Protein AF-0000000081039701 (afdb_homodimer)

Structure (mmCIF, N/CA/C/O backbone):
data_AF-0000000081039701-model_v1
#
loop_
_entity.id
_entity.type
_entity.pdbx_description
1 polymer "Pyridoxamine 5'-phosphate oxidase Alr4036 family FMN-binding domain-containing protein"
#
loop_
_atom_site.group_PDB
_atom_site.id
_atom_site.type_symbol
_atom_site.label_atom_id
_atom_site.label_alt_id
_atom_site.label_comp_id
_atom_site.label_asym_id
_atom_site.label_entity_id
_atom_site.label_seq_id
_atom_site.pdbx_PDB_ins_code
_atom_site.Cartn_x
_atom_site.Cartn_y
_atom_site.Cartn_z
_atom_site.occupancy
_atom_site.B_iso_or_equiv
_atom_site.auth_seq_id
_atom_site.auth_comp_id
_atom_site.auth_asym_id
_atom_site.auth_atom_id
_atom_site.pdbx_PDB_model_num
ATOM 1 N N . MET A 1 1 ? -34.812 6.109 -3.35 1 46.88 1 MET A N 1
ATOM 2 C CA . MET A 1 1 ? -33.625 5.473 -2.812 1 46.88 1 MET A CA 1
ATOM 3 C C . MET A 1 1 ? -32.594 5.219 -3.914 1 46.88 1 MET A C 1
ATOM 5 O O . MET A 1 1 ? -32.938 4.672 -4.965 1 46.88 1 MET A O 1
ATOM 9 N N . SER A 1 2 ? -31.547 5.895 -3.938 1 56.5 2 SER A N 1
ATOM 10 C CA . SER A 1 2 ? -30.625 5.844 -5.062 1 56.5 2 SER A CA 1
ATOM 11 C C . SER A 1 2 ? -30.234 4.406 -5.395 1 56.5 2 SER A C 1
ATOM 13 O O . SER A 1 2 ? -30.328 3.521 -4.539 1 56.5 2 SER A O 1
ATOM 15 N N . SER A 1 3 ? -30.234 4.117 -6.676 1 69.56 3 SER A N 1
ATOM 16 C CA . SER A 1 3 ? -29.859 2.848 -7.285 1 69.56 3 SER A CA 1
ATOM 17 C C . SER A 1 3 ? -28.688 2.211 -6.543 1 69.56 3 SER A C 1
ATOM 19 O O . SER A 1 3 ? -28.609 0.987 -6.418 1 69.56 3 SER A O 1
ATOM 21 N N . ASP A 1 4 ? -28.047 2.953 -5.891 1 69.44 4 ASP A N 1
ATOM 22 C CA . ASP A 1 4 ? -26.922 2.402 -5.16 1 69.44 4 ASP A CA 1
ATOM 23 C C . ASP A 1 4 ? -27.375 1.705 -3.881 1 69.44 4 ASP A C 1
ATOM 25 O O . ASP A 1 4 ? -26.859 0.635 -3.537 1 69.44 4 ASP A O 1
ATOM 29 N N . GLU A 1 5 ? -28.391 2.262 -3.148 1 72.12 5 GLU A N 1
ATOM 30 C CA . GLU A 1 5 ? -28.812 1.77 -1.845 1 72.12 5 GLU A CA 1
ATOM 31 C C . GLU A 1 5 ? -29.391 0.36 -1.949 1 72.12 5 GLU A C 1
ATOM 33 O O . GLU A 1 5 ? -29.453 -0.367 -0.955 1 72.12 5 GLU A O 1
ATOM 38 N N . GLU A 1 6 ? -29.578 0 -3.146 1 78.69 6 GLU A N 1
ATOM 39 C CA . GLU A 1 6 ? -30.172 -1.321 -3.322 1 78.69 6 GLU A CA 1
ATOM 40 C C . GLU A 1 6 ? -29.109 -2.363 -3.664 1 78.69 6 GLU A C 1
ATOM 42 O O . GLU A 1 6 ? -29.344 -3.564 -3.529 1 78.69 6 GLU A O 1
ATOM 47 N N . GLN A 1 7 ? -28.047 -1.843 -3.879 1 93.25 7 GLN A N 1
ATOM 48 C CA . GLN A 1 7 ? -27.062 -2.793 -4.391 1 93.25 7 GLN A CA 1
ATOM 49 C C . GLN A 1 7 ? -26.109 -3.23 -3.289 1 93.25 7 GLN A C 1
ATOM 51 O O . GLN A 1 7 ? -25.734 -2.432 -2.426 1 93.25 7 GLN A O 1
ATOM 56 N N . SER A 1 8 ? -25.75 -4.605 -3.391 1 96.19 8 SER A N 1
ATOM 57 C CA . SER A 1 8 ? -24.734 -5.133 -2.482 1 96.19 8 SER A CA 1
ATOM 58 C C . SER A 1 8 ? -23.344 -4.664 -2.877 1 96.19 8 SER A C 1
ATOM 60 O O . SER A 1 8 ? -23.125 -4.211 -4.004 1 96.19 8 SER A O 1
ATOM 62 N N . TRP A 1 9 ? -22.469 -4.793 -1.932 1 98.12 9 TRP A N 1
ATOM 63 C CA . TRP A 1 9 ? -21.078 -4.438 -2.223 1 98.12 9 TRP A CA 1
ATOM 64 C C . TRP A 1 9 ? -20.547 -5.254 -3.398 1 98.12 9 TRP A C 1
ATOM 66 O O . TRP A 1 9 ? -19.75 -4.754 -4.195 1 98.12 9 TRP A O 1
ATOM 76 N N . ARG A 1 10 ? -20.891 -6.492 -3.516 1 97.88 10 ARG A N 1
ATOM 77 C CA . ARG A 1 10 ? -20.375 -7.387 -4.547 1 97.88 10 ARG A CA 1
ATOM 78 C C . ARG A 1 10 ? -20.844 -6.961 -5.93 1 97.88 10 ARG A C 1
ATOM 80 O O . ARG A 1 10 ? -20.078 -7.004 -6.895 1 97.88 10 ARG A O 1
ATOM 87 N N . SER A 1 11 ? -22.109 -6.59 -6.035 1 97.25 11 SER A N 1
ATOM 88 C CA . SER A 1 11 ? -22.641 -6.094 -7.297 1 97.25 11 SER A CA 1
ATOM 89 C C . SER A 1 11 ? -22.016 -4.762 -7.684 1 97.25 11 SER A C 1
ATOM 91 O O . SER A 1 11 ? -21.688 -4.535 -8.852 1 97.25 11 SER A O 1
ATOM 93 N N . LEU A 1 12 ? -21.875 -3.926 -6.711 1 97.44 12 LEU A N 1
ATOM 94 C CA . LEU A 1 12 ? -21.234 -2.639 -6.957 1 97.44 12 LEU A CA 1
ATOM 95 C C . LEU A 1 12 ? -19.797 -2.83 -7.43 1 97.44 12 LEU A C 1
ATOM 97 O O . LEU A 1 12 ? -19.359 -2.182 -8.383 1 97.44 12 LEU A O 1
ATOM 101 N N . LEU A 1 13 ? -19.078 -3.691 -6.828 1 97.94 13 LEU A N 1
ATOM 102 C CA . LEU A 1 13 ? -17.688 -3.936 -7.16 1 97.94 13 LEU A CA 1
ATOM 103 C C . LEU A 1 13 ? -17.562 -4.488 -8.578 1 97.94 13 LEU A C 1
ATOM 105 O O . LEU A 1 13 ? -16.625 -4.137 -9.305 1 97.94 13 LEU A O 1
ATOM 109 N N . GLU A 1 14 ? -18.5 -5.398 -8.922 1 96.62 14 GLU A N 1
ATOM 110 C CA . GLU A 1 14 ? -18.5 -5.926 -10.289 1 96.62 14 GLU A CA 1
ATOM 111 C C . GLU A 1 14 ? -18.578 -4.801 -11.312 1 96.62 14 GLU A C 1
ATOM 113 O O . GLU A 1 14 ? -17.859 -4.816 -12.32 1 96.62 14 GLU A O 1
ATOM 118 N N . VAL A 1 15 ? -19.391 -3.828 -11.086 1 96 15 VAL A N 1
ATOM 119 C CA . VAL A 1 15 ? -19.578 -2.701 -11.992 1 96 15 VAL A CA 1
ATOM 120 C C . VAL A 1 15 ? -18.312 -1.851 -12.016 1 96 15 VAL A C 1
ATOM 122 O O . VAL A 1 15 ? -17.844 -1.446 -13.086 1 96 15 VAL A O 1
ATOM 125 N N . SER A 1 16 ? -17.734 -1.614 -10.891 1 96.88 16 SER A N 1
ATOM 126 C CA . SER A 1 16 ? -16.516 -0.817 -10.797 1 96.88 16 SER A CA 1
ATOM 127 C C . SER A 1 16 ? -15.367 -1.483 -11.547 1 96.88 16 SER A C 1
ATOM 129 O O . SER A 1 16 ? -14.586 -0.811 -12.219 1 96.88 16 SER A O 1
ATOM 131 N N . ILE A 1 17 ? -15.234 -2.779 -11.383 1 97.12 17 ILE A N 1
ATOM 132 C CA . ILE A 1 17 ? -14.195 -3.531 -12.078 1 97.12 17 ILE A CA 1
ATOM 133 C C . ILE A 1 17 ? -14.383 -3.412 -13.586 1 97.12 17 ILE A C 1
ATOM 135 O O . ILE A 1 17 ? -13.43 -3.168 -14.32 1 97.12 17 ILE A O 1
ATOM 139 N N . ALA A 1 18 ? -15.625 -3.559 -14.031 1 95.38 18 ALA A N 1
ATOM 140 C CA . ALA A 1 18 ? -15.93 -3.48 -15.461 1 95.38 18 ALA A CA 1
ATOM 141 C C . ALA A 1 18 ? -15.57 -2.111 -16.031 1 95.38 18 ALA A C 1
ATOM 143 O O . ALA A 1 18 ? -15.016 -2.012 -17.125 1 95.38 18 ALA A O 1
ATOM 144 N N . LYS A 1 19 ? -15.836 -1.089 -15.273 1 94.62 19 LYS A N 1
ATOM 145 C CA . LYS A 1 19 ? -15.555 0.274 -15.719 1 94.62 19 LYS A CA 1
ATOM 146 C C . LYS A 1 19 ? -14.055 0.523 -15.812 1 94.62 19 LYS A C 1
ATOM 148 O O . LYS A 1 19 ? -13.617 1.43 -16.531 1 94.62 19 LYS A O 1
ATOM 153 N N . SER A 1 20 ? -13.305 -0.334 -15.117 1 92.12 20 SER A N 1
ATOM 154 C CA . SER A 1 20 ? -11.875 -0.062 -15.031 1 92.12 20 SER A CA 1
ATOM 155 C C . SER A 1 20 ? -11.07 -1.071 -15.844 1 92.12 20 SER A C 1
ATOM 157 O O . SER A 1 20 ? -9.836 -1.068 -15.797 1 92.12 20 SER A O 1
ATOM 159 N N . ARG A 1 21 ? -11.742 -1.853 -16.594 1 87.69 21 ARG A N 1
ATOM 160 C CA . ARG A 1 21 ? -11.117 -2.984 -17.266 1 87.69 21 ARG A CA 1
ATOM 161 C C . ARG A 1 21 ? -10.023 -2.516 -18.219 1 87.69 21 ARG A C 1
ATOM 163 O O . ARG A 1 21 ? -9.047 -3.234 -18.453 1 87.69 21 ARG A O 1
ATOM 170 N N . LYS A 1 22 ? -10.094 -1.282 -18.719 1 85.81 22 LYS A N 1
ATOM 171 C CA . LYS A 1 22 ? -9.133 -0.791 -19.703 1 85.81 22 LYS A CA 1
ATOM 172 C C . LYS A 1 22 ? -8.008 -0.006 -19.031 1 85.81 22 LYS A C 1
ATOM 174 O O . LYS A 1 22 ? -7.062 0.422 -19.703 1 85.81 22 LYS A O 1
ATOM 179 N N . THR A 1 23 ? -8.195 0.196 -17.797 1 81.19 23 THR A N 1
ATOM 180 C CA . THR A 1 23 ? -7.156 0.892 -17.031 1 81.19 23 THR A CA 1
ATOM 181 C C . THR A 1 23 ? 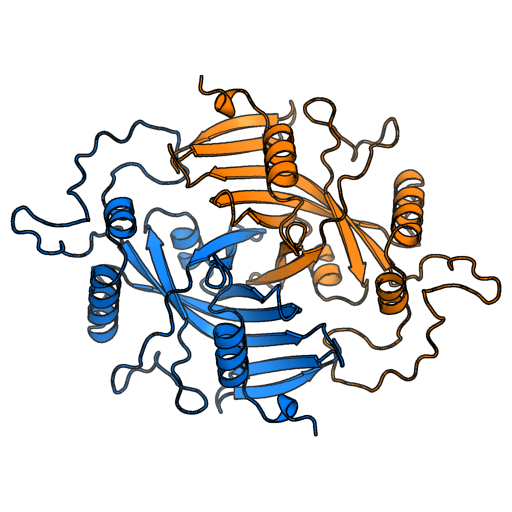-6.047 -0.072 -16.625 1 81.19 23 THR A C 1
ATOM 183 O O . THR A 1 23 ? -6.305 -1.07 -15.945 1 81.19 23 THR A O 1
ATOM 186 N N . ARG A 1 24 ? -4.859 0.276 -17.109 1 79.44 24 ARG A N 1
ATOM 187 C CA . ARG A 1 24 ? -3.721 -0.572 -16.766 1 79.44 24 ARG A CA 1
ATOM 188 C C . ARG A 1 24 ? -3.529 -0.649 -15.25 1 79.44 24 ARG A C 1
ATOM 190 O O . ARG A 1 24 ? -3.523 0.377 -14.57 1 79.44 24 ARG A O 1
ATOM 197 N N . GLY A 1 25 ? -3.5 -1.796 -14.734 1 83.38 25 GLY A N 1
ATOM 198 C CA . GLY A 1 25 ? -3.209 -2.016 -13.328 1 83.38 25 GLY A CA 1
ATOM 199 C C . GLY A 1 25 ? -4.414 -1.82 -12.43 1 83.38 25 GLY A C 1
ATOM 200 O O . GLY A 1 25 ? -4.27 -1.544 -11.234 1 83.38 25 GLY A O 1
ATOM 201 N N . SER A 1 26 ? -5.598 -1.969 -13.047 1 90.06 26 SER A N 1
ATOM 202 C CA . SER A 1 26 ? -6.816 -1.746 -12.273 1 90.06 26 SER A CA 1
ATOM 203 C C . SER A 1 26 ? -7.074 -2.898 -11.305 1 90.06 26 SER A C 1
ATOM 205 O O . SER A 1 26 ? -7.902 -2.781 -10.398 1 90.06 26 SER A O 1
ATOM 207 N N . ASN A 1 27 ? -6.328 -4.023 -11.453 1 95.38 27 ASN A N 1
ATOM 208 C CA . ASN A 1 27 ? -6.543 -5.156 -10.555 1 95.38 27 ASN A CA 1
ATOM 209 C C . ASN A 1 27 ? -5.473 -5.223 -9.469 1 95.38 27 ASN A C 1
ATOM 211 O O . ASN A 1 27 ? -5.391 -6.211 -8.734 1 95.38 27 ASN A O 1
ATOM 215 N N . TYR A 1 28 ? -4.645 -4.145 -9.406 1 96.69 28 TYR A N 1
ATOM 216 C CA . TYR A 1 28 ? -3.74 -4.023 -8.273 1 96.69 28 TYR A CA 1
ATOM 217 C C . TYR A 1 28 ? -4.453 -3.414 -7.07 1 96.69 28 TYR A C 1
ATOM 219 O O . TYR A 1 28 ? -5.059 -2.346 -7.176 1 96.69 28 TYR A O 1
ATOM 227 N N . VAL A 1 29 ? -4.398 -4.164 -5.922 1 98.31 29 VAL A N 1
ATOM 228 C CA . VAL A 1 29 ? -5.027 -3.727 -4.68 1 98.31 29 VAL A CA 1
ATOM 229 C C . VAL A 1 29 ? -3.986 -3.691 -3.561 1 98.31 29 VAL A C 1
ATOM 231 O O . VAL A 1 29 ? -2.912 -4.285 -3.686 1 98.31 29 VAL A O 1
ATOM 234 N N . GLN A 1 30 ? -4.301 -2.924 -2.576 1 98.69 30 GLN A N 1
ATOM 235 C CA . GLN A 1 30 ? -3.412 -2.867 -1.42 1 98.69 30 GLN A CA 1
ATOM 236 C C . GLN A 1 30 ? -3.992 -3.645 -0.242 1 98.69 30 GLN A C 1
ATOM 238 O O . GLN A 1 30 ? -5.156 -3.453 0.123 1 98.69 30 GLN A O 1
ATOM 243 N N . ILE A 1 31 ? -3.184 -4.566 0.327 1 98.88 31 ILE A N 1
ATOM 244 C CA . ILE A 1 31 ? -3.629 -5.375 1.457 1 98.88 31 ILE A CA 1
ATOM 245 C C . ILE A 1 31 ? -2.795 -5.043 2.691 1 98.88 31 ILE A C 1
ATOM 247 O O . ILE A 1 31 ? -1.569 -4.926 2.605 1 98.88 31 ILE A O 1
ATOM 251 N N . SER A 1 32 ? -3.529 -4.84 3.799 1 98.88 32 SER A N 1
ATOM 252 C CA . SER A 1 32 ? -2.896 -4.469 5.059 1 98.88 32 SER A CA 1
ATOM 253 C C . SER A 1 32 ? -3.021 -5.586 6.09 1 98.88 32 SER A C 1
ATOM 255 O O . SER A 1 32 ? -4.066 -6.23 6.191 1 98.88 32 SER A O 1
ATOM 257 N N . THR A 1 33 ? -1.969 -5.902 6.734 1 98.81 33 THR A N 1
ATOM 258 C CA . THR A 1 33 ? -1.86 -6.797 7.879 1 98.81 33 THR A CA 1
ATOM 259 C C . THR A 1 33 ? -1.235 -6.082 9.07 1 98.81 33 THR A C 1
ATOM 261 O O . THR A 1 33 ? -1.037 -4.863 9.039 1 98.81 33 THR A O 1
ATOM 264 N N . VAL A 1 34 ? -1.085 -6.773 10.172 1 98.62 34 VAL A N 1
ATOM 265 C CA . VAL A 1 34 ? -0.509 -6.18 11.375 1 98.62 34 VAL A CA 1
ATOM 266 C C . VAL A 1 34 ? 0.717 -6.98 11.805 1 98.62 34 VAL A C 1
ATOM 268 O O . VAL A 1 34 ? 0.698 -8.211 11.797 1 98.62 34 VAL A O 1
ATOM 271 N N . GLU A 1 35 ? 1.729 -6.348 12.008 1 97.94 35 GLU A N 1
ATOM 272 C CA . GLU A 1 35 ? 2.93 -6.906 12.617 1 97.94 35 GLU A CA 1
ATOM 273 C C . GLU A 1 35 ? 3.293 -6.164 13.898 1 97.94 35 GLU A C 1
ATOM 275 O O . GLU A 1 35 ? 3.582 -4.965 13.867 1 97.94 35 GLU A O 1
ATOM 280 N N . GLU A 1 36 ? 3.229 -6.859 15.039 1 96.12 36 GLU A N 1
ATOM 281 C CA . GLU A 1 36 ? 3.574 -6.297 16.344 1 96.12 36 GLU A CA 1
ATOM 282 C C . GLU A 1 36 ? 2.777 -5.023 16.625 1 96.12 36 GLU A C 1
ATOM 284 O O . GLU A 1 36 ? 3.342 -4.012 17.047 1 96.12 36 GLU A O 1
ATOM 289 N N . GLY A 1 37 ? 1.539 -5.086 16.25 1 97 37 GLY A N 1
ATOM 290 C CA . GLY A 1 37 ? 0.606 -4.027 16.594 1 97 37 GLY A CA 1
ATOM 291 C C . GLY A 1 37 ? 0.637 -2.865 15.617 1 97 37 GLY A C 1
ATOM 292 O O . GLY A 1 37 ? -0.132 -1.912 15.75 1 97 37 GLY A O 1
ATOM 293 N N . GLU A 1 38 ? 1.564 -2.879 14.609 1 98.31 38 GLU A N 1
ATOM 294 C CA . GLU A 1 38 ? 1.653 -1.821 13.602 1 98.31 38 GLU A CA 1
ATOM 295 C C . GLU A 1 38 ? 1.157 -2.307 12.242 1 98.31 38 GLU A C 1
ATOM 297 O O . GLU A 1 38 ? 1.337 -3.475 11.891 1 98.31 38 GLU A O 1
ATOM 302 N N . PRO A 1 39 ? 0.604 -1.466 11.445 1 98.69 39 PRO A N 1
ATOM 303 C CA . PRO A 1 39 ? 0.092 -1.89 10.141 1 98.69 39 PRO A CA 1
ATOM 304 C C . PRO A 1 39 ? 1.201 -2.1 9.109 1 98.69 39 PRO A C 1
ATOM 306 O O . PRO A 1 39 ? 2.229 -1.416 9.156 1 98.69 39 PRO A O 1
ATOM 309 N N . ARG A 1 40 ? 1.079 -3.041 8.383 1 98.75 40 ARG A N 1
ATOM 310 C CA . ARG A 1 40 ? 1.864 -3.291 7.176 1 98.75 40 ARG A CA 1
ATOM 311 C C . ARG A 1 40 ? 0.971 -3.352 5.941 1 98.75 40 ARG A C 1
ATOM 313 O O . ARG A 1 40 ? -0.109 -3.945 5.98 1 98.75 40 ARG A O 1
ATOM 320 N N . CYS A 1 41 ? 1.386 -2.744 4.867 1 98.69 41 CYS A N 1
ATOM 321 C CA . CYS A 1 41 ? 0.542 -2.662 3.68 1 98.69 41 CYS A CA 1
ATOM 322 C C . CYS A 1 41 ? 1.372 -2.814 2.41 1 98.69 41 CYS A C 1
ATOM 324 O O . CYS A 1 41 ? 2.492 -2.307 2.33 1 98.69 41 CYS A O 1
ATOM 326 N N . ARG A 1 42 ? 0.889 -3.498 1.453 1 98.69 42 ARG A N 1
ATOM 327 C CA . ARG A 1 42 ? 1.562 -3.67 0.169 1 98.69 42 ARG A CA 1
ATOM 328 C C . ARG A 1 42 ? 0.557 -3.947 -0.944 1 98.69 42 ARG A C 1
ATOM 330 O O . ARG A 1 42 ? -0.605 -4.254 -0.675 1 98.69 42 ARG A O 1
ATOM 337 N N . THR A 1 43 ? 1.059 -3.797 -2.154 1 98.44 43 THR A N 1
ATOM 338 C CA . THR A 1 43 ? 0.232 -4.043 -3.33 1 98.44 43 THR A CA 1
ATOM 339 C C . THR A 1 43 ? 0.251 -5.52 -3.707 1 98.44 43 THR A C 1
ATOM 341 O O . THR A 1 43 ? 1.303 -6.16 -3.668 1 98.44 43 THR A O 1
ATOM 344 N N . VAL A 1 44 ? -0.887 -6.062 -3.988 1 98.31 44 VAL A N 1
ATOM 345 C CA . VAL A 1 44 ? -1.023 -7.406 -4.539 1 98.31 44 VAL A CA 1
ATOM 346 C C . VAL A 1 44 ? -1.972 -7.383 -5.734 1 98.31 44 VAL A C 1
ATOM 348 O O . VAL A 1 44 ? -2.658 -6.383 -5.969 1 98.31 44 VAL A O 1
ATOM 351 N N . VAL A 1 45 ? -1.948 -8.422 -6.547 1 97.56 45 VAL A N 1
ATOM 352 C CA . VAL A 1 45 ? -2.783 -8.523 -7.738 1 97.56 45 VAL A CA 1
ATOM 353 C C . VAL A 1 45 ? -4.066 -9.281 -7.406 1 97.56 45 VAL A C 1
ATOM 355 O O . VAL A 1 45 ? -4.016 -10.414 -6.926 1 97.56 45 VAL A O 1
ATOM 358 N N . PHE A 1 46 ? -5.129 -8.602 -7.551 1 98.44 46 PHE A N 1
ATOM 359 C CA . PHE A 1 46 ? -6.422 -9.281 -7.527 1 98.44 46 PHE A CA 1
ATOM 360 C C . PHE A 1 46 ? -6.574 -10.195 -8.734 1 98.44 46 PHE A C 1
ATOM 362 O O . PHE A 1 46 ? -6.469 -9.742 -9.875 1 98.44 46 PHE A O 1
ATOM 369 N N . ARG A 1 47 ? -6.848 -11.383 -8.469 1 97.81 47 ARG A N 1
ATOM 370 C CA . ARG A 1 47 ? -6.855 -12.367 -9.547 1 97.81 47 ARG A CA 1
ATOM 371 C C . ARG A 1 47 ? -8.242 -12.992 -9.703 1 97.81 47 ARG A C 1
ATOM 373 O O . ARG A 1 47 ? -8.359 -14.156 -10.07 1 97.81 47 ARG A O 1
ATOM 380 N N . GLY A 1 48 ? -9.219 -12.227 -9.273 1 97 48 GLY A N 1
ATOM 381 C CA . GLY A 1 48 ? -10.602 -12.648 -9.398 1 97 48 GLY A CA 1
ATOM 382 C C . GLY A 1 48 ? -11.188 -13.164 -8.102 1 97 48 GLY A C 1
ATOM 383 O O . GLY A 1 48 ? -10.555 -13.07 -7.047 1 97 4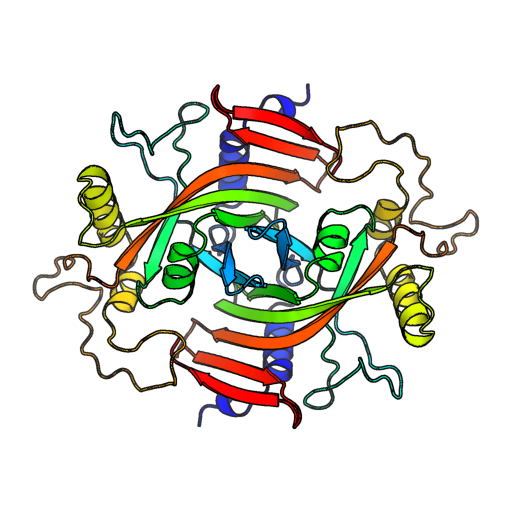8 GLY A O 1
ATOM 384 N N . PHE A 1 49 ? -12.414 -13.664 -8.156 1 96.94 49 PHE A N 1
ATOM 385 C CA . PHE A 1 49 ? -13.102 -14.273 -7.023 1 96.94 49 PHE A CA 1
ATOM 386 C C . PHE A 1 49 ? -13.078 -15.797 -7.133 1 96.94 49 PHE A C 1
ATOM 388 O O . PHE A 1 49 ? -13.234 -16.344 -8.227 1 96.94 49 PHE A O 1
ATOM 395 N N . GLN A 1 50 ? -12.789 -16.312 -6.023 1 95.12 50 GLN A N 1
ATOM 396 C CA . GLN A 1 50 ? -12.75 -17.781 -6.027 1 95.12 50 GLN A CA 1
ATOM 397 C C . GLN A 1 50 ? -14.141 -18.375 -6.195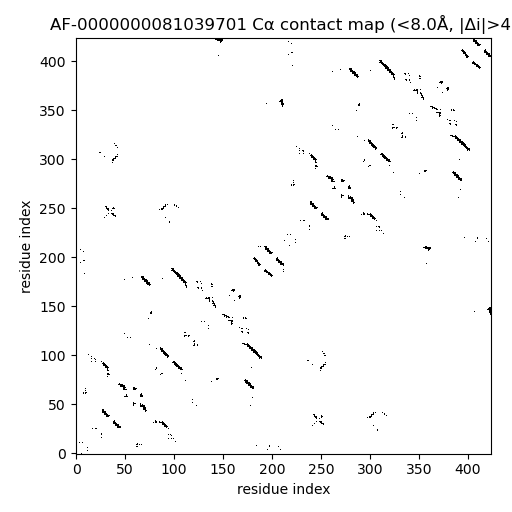 1 95.12 50 GLN A C 1
ATOM 399 O O . GLN A 1 50 ? -15.055 -18.047 -5.426 1 95.12 50 GLN A O 1
ATOM 404 N N . LYS A 1 51 ? -14.203 -19.094 -7.191 1 88.12 51 LYS A N 1
ATOM 405 C CA . LYS A 1 51 ? -15.492 -19.703 -7.484 1 88.12 51 LYS A CA 1
ATOM 406 C C . LYS A 1 51 ? -15.781 -20.859 -6.527 1 88.12 51 LYS A C 1
ATOM 408 O O . LYS A 1 51 ? -14.867 -21.531 -6.062 1 88.12 51 LYS A O 1
ATOM 413 N N . THR A 1 52 ? -16.875 -20.703 -5.969 1 67.88 52 THR A N 1
ATOM 414 C CA . THR A 1 52 ? -17.422 -21.594 -4.949 1 67.88 52 THR A CA 1
ATOM 415 C C . THR A 1 52 ? -17.484 -23.031 -5.461 1 67.88 52 THR A C 1
ATOM 417 O O . THR A 1 52 ? -18.094 -23.297 -6.504 1 67.88 52 THR A O 1
ATOM 420 N N . PRO A 1 53 ? -16.422 -23.812 -5.035 1 64.5 53 PRO A N 1
ATOM 421 C CA . PRO A 1 53 ? -16.859 -25.188 -5.242 1 64.5 53 PRO A CA 1
ATOM 422 C C . PRO A 1 53 ? -18.219 -25.469 -4.582 1 64.5 53 PRO A C 1
ATOM 424 O O . PRO A 1 53 ? -18.641 -24.734 -3.691 1 64.5 53 PRO A O 1
ATOM 427 N N . VAL A 1 54 ? -18.891 -26.375 -5.07 1 59.88 54 VAL A N 1
ATOM 428 C CA . VAL A 1 54 ? -20.141 -26.828 -4.461 1 59.88 54 VAL A CA 1
ATOM 429 C C . VAL A 1 54 ? -19.891 -27.234 -3.012 1 59.88 54 VAL A C 1
ATOM 431 O O . VAL A 1 54 ? -19.016 -28.062 -2.736 1 59.88 54 VAL A O 1
ATOM 434 N N . HIS A 1 55 ? -20.391 -26.484 -2.023 1 66.75 55 HIS A N 1
ATOM 435 C CA . HIS A 1 55 ? -20.578 -26.719 -0.597 1 66.75 55 HIS A CA 1
ATOM 436 C C . HIS A 1 55 ? -19.297 -26.5 0.177 1 66.75 55 HIS A C 1
ATOM 438 O O . HIS A 1 55 ? -18.531 -27.438 0.399 1 66.75 55 HIS A O 1
ATOM 444 N N . HIS A 1 56 ? -18.891 -25.484 0.357 1 77.5 56 HIS A N 1
ATOM 445 C CA . HIS A 1 56 ? -17.781 -25.172 1.257 1 77.5 56 HIS A CA 1
ATOM 446 C C . HIS A 1 56 ? -18.094 -23.938 2.104 1 77.5 56 HIS A C 1
ATOM 448 O O . HIS A 1 56 ? -18.5 -22.906 1.572 1 77.5 56 HIS A O 1
ATOM 454 N N . ASP A 1 57 ? -17.922 -24.156 3.383 1 77.12 57 ASP A N 1
ATOM 455 C CA . ASP A 1 57 ? -18.344 -23.141 4.344 1 77.12 57 ASP A CA 1
ATOM 456 C C . ASP A 1 57 ? -17.641 -21.812 4.102 1 77.12 57 ASP A C 1
ATOM 458 O O . ASP A 1 57 ? -18.188 -20.75 4.375 1 77.12 57 ASP A O 1
ATOM 462 N N . LEU A 1 58 ? -16.516 -21.938 3.494 1 82.38 58 LEU A N 1
ATOM 463 C CA . LEU A 1 58 ? -15.742 -20.734 3.25 1 82.38 58 LEU A CA 1
ATOM 464 C C . LEU A 1 58 ? -16.25 -20 2.008 1 82.38 58 LEU A C 1
ATOM 466 O O . LEU A 1 58 ? -16.172 -18.781 1.924 1 82.38 58 LEU A O 1
ATOM 470 N N . PHE A 1 59 ? -16.859 -20.781 1.197 1 81.56 59 PHE A N 1
ATOM 471 C CA . PHE A 1 59 ? -17.266 -20.234 -0.093 1 81.56 59 PHE A CA 1
ATOM 472 C C . PHE A 1 59 ? -18.719 -19.75 -0.05 1 81.56 59 PHE A C 1
ATOM 474 O O . PHE A 1 59 ? -19.641 -20.562 0.105 1 81.56 59 PHE A O 1
ATOM 481 N N . HIS A 1 60 ? -18.812 -18.547 0.075 1 86.44 60 HIS A N 1
ATOM 482 C CA . HIS A 1 60 ? -20.156 -17.953 0.091 1 86.44 60 HIS A CA 1
ATOM 483 C C . HIS A 1 60 ? -20.312 -16.938 -1.026 1 86.44 60 HIS A C 1
ATOM 485 O O . HIS A 1 60 ? -19.328 -16.516 -1.64 1 86.44 60 HIS A O 1
ATOM 491 N N . GLU A 1 61 ? -21.562 -16.703 -1.327 1 91.69 61 GLU A N 1
ATOM 492 C CA . GLU A 1 61 ? -21.922 -15.82 -2.434 1 91.69 61 GLU A CA 1
ATOM 493 C C . GLU A 1 61 ? -22.844 -14.695 -1.961 1 91.69 61 GLU A C 1
ATOM 495 O O . GLU A 1 61 ? -23.516 -14.828 -0.933 1 91.69 61 GLU A O 1
ATOM 500 N N . LEU A 1 62 ? -22.75 -13.758 -2.572 1 93.12 62 LEU A N 1
ATOM 501 C CA . LEU A 1 62 ? -23.688 -12.648 -2.451 1 93.12 62 LEU A CA 1
ATOM 502 C C . LEU A 1 62 ? -24.203 -12.211 -3.82 1 93.12 62 LEU A C 1
ATOM 504 O O . LEU A 1 62 ? -23.406 -11.945 -4.727 1 93.12 62 LEU A O 1
ATOM 508 N N . ASP A 1 63 ? -25.562 -12.164 -4.035 1 92.44 63 ASP A N 1
ATOM 509 C CA . ASP A 1 63 ? -26.203 -11.922 -5.32 1 92.44 63 ASP A CA 1
ATOM 510 C C . ASP A 1 63 ? -25.703 -12.906 -6.379 1 92.44 63 ASP A C 1
ATOM 512 O O . ASP A 1 63 ? -25.453 -12.516 -7.52 1 92.44 63 ASP A O 1
ATOM 516 N N . GLU A 1 64 ? -25.5 -14.164 -5.902 1 90.88 64 GLU A N 1
ATOM 517 C CA . GLU A 1 64 ? -25.109 -15.273 -6.766 1 90.88 64 GLU A CA 1
ATOM 518 C C . GLU A 1 64 ? -23.719 -15.07 -7.336 1 90.88 64 GLU A C 1
ATOM 520 O O . GLU A 1 64 ? -23.422 -15.531 -8.438 1 90.88 64 GLU A O 1
ATOM 525 N N . LYS A 1 65 ? -22.984 -14.375 -6.527 1 93.5 65 LYS A N 1
ATOM 526 C CA . LYS A 1 65 ? -21.609 -14.117 -6.938 1 93.5 65 LYS A CA 1
ATOM 527 C C . LYS A 1 65 ? -20.609 -14.492 -5.836 1 93.5 65 LYS A C 1
ATOM 529 O O . LYS A 1 65 ? -20.859 -14.211 -4.66 1 93.5 65 LYS A O 1
ATOM 534 N N . PRO A 1 66 ? -19.5 -15.156 -6.371 1 94.88 66 PRO A N 1
ATOM 535 C CA . PRO A 1 66 ? -18.531 -15.516 -5.344 1 94.88 66 PRO A CA 1
ATOM 536 C C . PRO A 1 66 ? -17.906 -14.297 -4.66 1 94.88 66 PRO A C 1
ATOM 538 O O . PRO A 1 66 ? -17.703 -13.266 -5.305 1 94.88 66 PRO A O 1
ATOM 541 N N . CYS A 1 67 ? -17.594 -14.445 -3.311 1 95.38 67 CYS A N 1
ATOM 542 C CA . CYS A 1 67 ? -17.219 -13.273 -2.531 1 95.38 67 CYS A CA 1
ATOM 543 C C . CYS A 1 67 ? -15.758 -13.359 -2.102 1 95.38 67 CYS A C 1
ATOM 545 O O . CYS A 1 67 ? -15.18 -12.359 -1.662 1 95.38 67 CYS A O 1
ATOM 547 N N . LEU A 1 68 ? -15.133 -14.57 -2.268 1 96.5 68 LEU A N 1
ATOM 548 C CA . LEU A 1 68 ? -13.766 -14.742 -1.791 1 96.5 68 LEU A CA 1
ATOM 549 C C . LEU A 1 68 ? -12.773 -14.125 -2.771 1 96.5 68 LEU A C 1
ATOM 551 O O . LEU A 1 68 ? -12.68 -14.562 -3.922 1 96.5 68 LEU A O 1
ATOM 555 N N . PHE A 1 69 ? -12.109 -13.117 -2.281 1 98.38 69 PHE A N 1
ATOM 556 C CA . PHE A 1 69 ? -11.055 -12.516 -3.09 1 98.38 69 PHE A CA 1
ATOM 557 C C . PHE A 1 69 ? -9.883 -13.477 -3.26 1 98.38 69 PHE A C 1
ATOM 559 O O . PHE A 1 69 ? -9.422 -14.078 -2.287 1 98.38 69 PHE A O 1
ATOM 566 N N . LYS A 1 70 ? -9.5 -13.617 -4.523 1 98 70 LYS A N 1
ATOM 567 C CA . LYS A 1 70 ? -8.453 -14.578 -4.84 1 98 70 LYS A CA 1
ATOM 568 C C . LYS A 1 70 ? -7.168 -13.875 -5.277 1 98 70 LYS A C 1
ATOM 570 O O . LYS A 1 70 ? -7.191 -13.031 -6.18 1 98 70 LYS A O 1
ATOM 575 N N . MET A 1 71 ? -6.102 -14.195 -4.59 1 98.75 71 MET A N 1
ATOM 576 C CA . MET A 1 71 ? -4.738 -13.734 -4.836 1 98.75 71 MET A CA 1
ATOM 577 C C . MET A 1 71 ? -3.732 -14.844 -4.57 1 98.75 71 MET A C 1
ATOM 579 O O . MET A 1 71 ? -4.117 -15.969 -4.234 1 98.75 71 MET A O 1
ATOM 583 N N . CYS A 1 72 ? -2.502 -14.617 -4.715 1 98.75 72 CYS A N 1
ATOM 584 C CA . CYS A 1 72 ? -1.437 -15.539 -4.344 1 98.75 72 CYS A CA 1
ATOM 585 C C . CYS A 1 72 ? -0.273 -14.797 -3.697 1 98.75 72 CYS A C 1
ATOM 587 O O . CYS A 1 72 ? -0.179 -13.578 -3.801 1 98.75 72 CYS A O 1
ATOM 589 N N . THR A 1 73 ? 0.391 -15.508 -3.043 1 98.62 73 THR A N 1
ATOM 590 C CA . THR A 1 73 ? 1.545 -14.938 -2.357 1 98.62 73 THR A CA 1
ATOM 591 C C . THR A 1 73 ? 2.623 -16 -2.141 1 98.62 73 THR A C 1
ATOM 593 O O . THR A 1 73 ? 2.391 -17.188 -2.379 1 98.62 73 THR A O 1
ATOM 596 N N . ASP A 1 74 ? 3.859 -15.508 -1.844 1 98.25 74 ASP A N 1
ATOM 597 C CA . ASP A 1 74 ? 5.004 -16.344 -1.498 1 98.25 74 ASP A CA 1
ATOM 598 C C . ASP A 1 74 ? 5.023 -16.656 -0.004 1 98.25 74 ASP A C 1
ATOM 600 O O . ASP A 1 74 ? 4.914 -15.758 0.828 1 98.25 74 ASP A O 1
ATOM 604 N N . LYS A 1 75 ? 5.047 -17.875 0.288 1 98.12 75 LYS A N 1
ATOM 605 C CA . LYS A 1 75 ? 5.059 -18.375 1.66 1 98.12 75 LYS A CA 1
ATOM 606 C C . LYS A 1 75 ? 6.133 -17.672 2.49 1 98.12 75 LYS A C 1
ATOM 608 O O . LYS A 1 75 ? 5.988 -17.531 3.705 1 98.12 75 LYS A O 1
ATOM 613 N N . ARG A 1 76 ? 7.086 -17.328 1.869 1 97.44 76 ARG A N 1
ATOM 614 C CA . ARG A 1 76 ? 8.242 -16.766 2.553 1 97.44 76 ARG A CA 1
ATOM 615 C C . ARG A 1 76 ? 8.047 -15.273 2.812 1 97.44 76 ARG A C 1
ATOM 617 O O . ARG A 1 76 ? 8.859 -14.641 3.492 1 97.44 76 ARG A O 1
ATOM 624 N N . SER A 1 77 ? 7.016 -14.664 2.27 1 97.31 77 SER A N 1
ATOM 625 C CA . SER A 1 77 ? 6.75 -13.242 2.477 1 97.31 77 SER A CA 1
ATOM 626 C C . SER A 1 77 ? 6.34 -12.961 3.918 1 97.31 77 SER A C 1
ATOM 628 O O . SER A 1 77 ? 5.766 -13.828 4.586 1 97.31 77 SER A O 1
ATOM 630 N N . LYS A 1 78 ? 6.496 -11.758 4.387 1 97.19 78 LYS A N 1
ATOM 631 C CA . LYS A 1 78 ? 6.262 -11.359 5.773 1 97.19 78 LYS A CA 1
ATOM 632 C C . LYS A 1 78 ? 4.777 -11.414 6.117 1 97.19 78 LYS A C 1
ATOM 634 O O . LYS A 1 78 ? 4.41 -11.672 7.266 1 97.19 78 LYS A O 1
ATOM 639 N N . LYS A 1 79 ? 3.926 -11.211 5.105 1 98.25 79 LYS A N 1
ATOM 640 C CA . LYS A 1 79 ? 2.496 -11.18 5.398 1 98.25 79 LYS A CA 1
ATOM 641 C C . LYS A 1 79 ? 1.992 -12.547 5.832 1 98.25 79 LYS A C 1
ATOM 643 O O . LYS A 1 79 ? 0.959 -12.656 6.496 1 98.25 79 LYS A O 1
ATOM 648 N N . VAL A 1 80 ? 2.742 -13.625 5.441 1 98.19 80 VAL A N 1
ATOM 649 C CA . VAL A 1 80 ? 2.326 -14.969 5.836 1 98.19 80 VAL A CA 1
ATOM 650 C C . VAL A 1 80 ? 2.525 -15.148 7.34 1 98.19 80 VAL A C 1
ATOM 652 O O . VAL A 1 80 ? 1.621 -15.609 8.039 1 98.19 80 VAL A O 1
ATOM 655 N N . ALA A 1 81 ? 3.664 -14.711 7.859 1 97.5 81 ALA A N 1
ATOM 656 C CA . ALA A 1 81 ? 3.914 -14.766 9.297 1 97.5 81 ALA A CA 1
ATOM 657 C C . ALA A 1 81 ? 2.975 -13.828 10.055 1 97.5 81 ALA A C 1
ATOM 659 O O . ALA A 1 81 ? 2.523 -14.148 11.156 1 97.5 81 ALA A O 1
ATOM 660 N N . GLN A 1 82 ? 2.711 -12.727 9.461 1 98.5 82 GLN A N 1
ATOM 661 C CA . GLN A 1 82 ? 1.791 -11.773 10.078 1 98.5 82 GLN A CA 1
ATOM 662 C C . GLN A 1 82 ? 0.386 -12.359 10.188 1 98.5 82 GLN A C 1
ATOM 664 O O . GLN A 1 82 ? -0.271 -12.219 11.219 1 98.5 82 GLN A O 1
ATOM 669 N N . ASN A 1 83 ? -0.005 -13 9.188 1 98.06 83 ASN A N 1
ATOM 670 C CA . ASN A 1 83 ? -1.312 -13.641 9.164 1 98.06 83 ASN A CA 1
ATOM 671 C C . ASN A 1 83 ? -1.438 -14.695 10.266 1 98.06 83 ASN A C 1
ATOM 673 O O . ASN A 1 83 ? -2.512 -14.867 10.844 1 98.06 83 ASN A O 1
ATOM 677 N N . ALA A 1 84 ? -0.428 -15.438 10.547 1 96.88 84 ALA A N 1
ATOM 678 C CA . ALA A 1 84 ? -0.444 -16.484 11.57 1 96.88 84 ALA A CA 1
ATOM 679 C C . ALA A 1 84 ? -0.732 -15.898 12.945 1 96.88 84 ALA A C 1
ATOM 681 O O . ALA A 1 84 ? -1.312 -16.562 13.805 1 96.88 84 ALA A O 1
ATOM 682 N N . LYS A 1 85 ? -0.424 -14.648 13.148 1 96.44 85 LYS A N 1
ATOM 683 C CA . LYS A 1 85 ? -0.622 -14 14.438 1 96.44 85 LYS A CA 1
ATOM 684 C C . LYS A 1 85 ? -1.934 -13.219 14.469 1 96.44 85 LYS A C 1
ATOM 686 O O . LYS A 1 85 ? -2.559 -13.078 15.523 1 96.44 85 LYS A O 1
ATOM 691 N N . GLN A 1 86 ? -2.275 -12.633 13.305 1 96.69 86 GLN A N 1
ATOM 692 C CA . GLN A 1 86 ? -3.494 -11.859 13.109 1 96.69 86 GLN A CA 1
ATOM 693 C C . GLN A 1 86 ? -4.043 -12.039 11.695 1 96.69 86 GLN A C 1
ATOM 695 O O . GLN A 1 86 ? -3.545 -11.43 10.742 1 96.69 86 GLN A O 1
ATOM 700 N N . SER A 1 87 ? -5.109 -12.852 11.625 1 97.56 87 SER A N 1
ATOM 701 C CA . SER A 1 87 ? -5.551 -13.328 10.32 1 97.56 87 SER A CA 1
ATOM 702 C C . SER A 1 87 ? -6.469 -12.312 9.641 1 97.56 87 SER A C 1
ATOM 704 O O . SER A 1 87 ? -6.734 -12.406 8.445 1 97.56 87 SER A O 1
ATOM 706 N N . VAL A 1 88 ? -7.004 -11.305 10.477 1 98.62 88 VAL A N 1
ATOM 707 C CA . VAL A 1 88 ? -7.84 -10.297 9.836 1 98.62 88 VAL A CA 1
ATOM 708 C C . VAL A 1 88 ? -6.965 -9.305 9.07 1 98.62 88 VAL A C 1
ATOM 710 O O . VAL A 1 88 ? -5.996 -8.773 9.617 1 98.62 88 VAL A O 1
ATOM 713 N N . ALA A 1 89 ? -7.262 -9.172 7.785 1 98.88 89 ALA A N 1
ATOM 714 C CA . ALA A 1 89 ? -6.605 -8.219 6.898 1 98.88 89 ALA A CA 1
ATOM 715 C C . ALA A 1 89 ? -7.625 -7.266 6.273 1 98.88 89 ALA A C 1
ATOM 717 O O . ALA A 1 89 ? -8.836 -7.457 6.414 1 98.88 89 ALA A O 1
ATOM 718 N N . GLU A 1 90 ? -7.137 -6.238 5.715 1 98.94 90 GLU A N 1
ATOM 719 C CA . GLU A 1 90 ? -8.008 -5.324 4.984 1 98.94 90 GLU A CA 1
ATOM 720 C C . GLU A 1 90 ? -7.387 -4.91 3.654 1 98.94 90 GLU A C 1
ATOM 722 O O . GLU A 1 90 ? -6.207 -4.551 3.6 1 98.94 90 GLU A O 1
ATOM 727 N N . ILE A 1 91 ? -8.203 -5.031 2.539 1 98.81 91 ILE A N 1
ATOM 728 C CA . ILE A 1 91 ? -7.871 -4.594 1.188 1 98.81 91 ILE A CA 1
ATOM 729 C C . ILE A 1 91 ? -8.477 -3.219 0.928 1 98.81 91 ILE A C 1
ATOM 731 O O . ILE A 1 91 ? -9.617 -2.953 1.316 1 98.81 91 ILE A O 1
ATOM 735 N N . VAL A 1 92 ? -7.648 -2.396 0.373 1 98.81 92 VAL A N 1
ATOM 736 C CA . VAL A 1 92 ? -8.219 -1.205 -0.251 1 98.81 92 VAL A CA 1
ATOM 737 C C . VAL A 1 92 ? -8.047 -1.285 -1.767 1 98.81 92 VAL A C 1
ATOM 739 O O . VAL A 1 92 ? -6.961 -1.595 -2.262 1 98.81 92 VAL A O 1
ATOM 742 N N . TRP A 1 93 ? -9.117 -1.148 -2.508 1 98.69 93 TRP A N 1
ATOM 743 C CA . TRP A 1 93 ? -9.195 -1.093 -3.963 1 98.69 93 TRP A CA 1
ATOM 744 C C . TRP A 1 93 ? -9.68 0.276 -4.43 1 98.69 93 TRP A C 1
ATOM 746 O O . TRP A 1 93 ? -10.852 0.617 -4.266 1 98.69 93 TRP A O 1
ATOM 756 N N . TRP A 1 94 ? -8.773 1.059 -4.996 1 96.94 94 TRP A N 1
ATOM 757 C CA . TRP A 1 94 ? -9.086 2.396 -5.488 1 96.94 94 TRP A CA 1
ATOM 758 C C . TRP A 1 94 ? -9.234 2.396 -7.008 1 96.94 94 TRP A C 1
ATOM 760 O O . TRP A 1 94 ? -8.359 1.909 -7.727 1 96.94 94 TRP A O 1
ATOM 770 N N . PHE A 1 95 ? -10.352 2.93 -7.48 1 95.19 95 PHE A N 1
ATOM 771 C CA . PHE A 1 95 ? -10.648 3.111 -8.898 1 95.19 95 PHE A CA 1
ATOM 772 C C . PHE A 1 95 ? -10.531 4.582 -9.289 1 95.19 95 PHE A C 1
ATOM 774 O O . PHE A 1 95 ? -11.477 5.348 -9.125 1 95.19 95 PHE A O 1
ATOM 781 N N . PRO A 1 96 ? -9.352 4.98 -9.875 1 90.81 96 PRO A N 1
ATOM 782 C CA . PRO A 1 96 ? -9.102 6.406 -10.094 1 90.81 96 PRO A CA 1
ATOM 783 C C . PRO A 1 96 ? -10.016 7.012 -11.156 1 90.81 96 PRO A C 1
ATOM 785 O O . PRO A 1 96 ? -10.305 8.211 -11.117 1 90.81 96 PRO A O 1
ATOM 788 N N . LYS A 1 97 ? -10.414 6.242 -12.141 1 89.81 97 LYS A N 1
ATOM 789 C CA . LYS A 1 97 ? -11.266 6.77 -13.203 1 89.81 97 LYS A CA 1
ATOM 790 C C . LYS A 1 97 ? -12.633 7.168 -12.656 1 89.81 97 LYS A C 1
ATOM 792 O O . LYS A 1 97 ? -13.156 8.227 -13 1 89.81 97 LYS A O 1
ATOM 797 N N . SER A 1 98 ? -13.195 6.277 -11.859 1 92.69 98 SER A N 1
ATOM 798 C CA . SER A 1 98 ? -14.531 6.547 -11.344 1 92.69 98 SER A CA 1
ATOM 799 C C . SER A 1 98 ? -14.469 7.16 -9.945 1 92.69 98 SER A C 1
ATOM 801 O O . SER A 1 98 ? -15.5 7.551 -9.391 1 92.69 98 SER A O 1
ATOM 803 N N . SER A 1 99 ? -13.25 7.293 -9.359 1 94.5 99 SER A N 1
ATOM 804 C CA . SER A 1 99 ? -13.031 7.805 -8.008 1 94.5 99 SER A CA 1
ATOM 805 C C . SER A 1 99 ? -13.852 7.031 -6.98 1 94.5 99 SER A C 1
ATOM 807 O O . SER A 1 99 ? -14.602 7.621 -6.207 1 94.5 99 SER A O 1
ATOM 809 N N . GLU A 1 100 ? -13.727 5.758 -6.969 1 96.88 100 GLU A N 1
ATOM 810 C CA . GLU A 1 100 ? -14.367 4.824 -6.051 1 96.88 100 GLU A CA 1
ATOM 811 C C . GLU A 1 100 ? -13.336 4.051 -5.238 1 96.88 100 GLU A C 1
ATOM 813 O O . GLU A 1 100 ? -12.258 3.729 -5.742 1 96.88 100 GLU A O 1
ATOM 818 N N . GLN A 1 101 ? -13.742 3.824 -4.039 1 98.56 101 GLN A N 1
ATOM 819 C CA . GLN A 1 101 ? -12.906 3.039 -3.133 1 98.56 101 GLN A CA 1
ATOM 820 C C . GLN A 1 101 ? -13.711 1.916 -2.482 1 98.56 101 GLN A C 1
ATOM 822 O O . GLN A 1 101 ? -14.828 2.135 -2.02 1 98.56 101 GLN A O 1
ATOM 827 N N . TYR A 1 102 ? -13.164 0.703 -2.49 1 98.81 102 TYR A N 1
ATOM 828 C CA . TYR A 1 102 ? -13.641 -0.409 -1.676 1 98.81 102 TYR A CA 1
ATOM 829 C C . TYR A 1 102 ? -12.609 -0.793 -0.622 1 98.81 102 TYR A C 1
ATOM 831 O O . TYR A 1 102 ? -11.453 -1.072 -0.949 1 98.81 102 TYR A O 1
ATOM 839 N N . ARG A 1 103 ? -12.969 -0.691 0.648 1 98.94 103 ARG A N 1
ATOM 840 C CA . ARG A 1 103 ? -12.203 -1.261 1.75 1 98.94 103 ARG A CA 1
ATOM 841 C C . ARG A 1 103 ? -12.82 -2.564 2.236 1 98.94 103 ARG A C 1
ATOM 843 O O . ARG A 1 103 ? -13.977 -2.582 2.674 1 98.94 103 ARG A O 1
ATOM 850 N N . VAL A 1 104 ? -12.125 -3.609 2.08 1 98.88 104 VAL A N 1
ATOM 851 C CA . VAL A 1 104 ? -12.648 -4.945 2.352 1 98.88 104 VAL A CA 1
ATOM 852 C C . VAL A 1 104 ? -11.852 -5.59 3.482 1 98.88 104 VAL A C 1
ATOM 854 O O . VAL A 1 104 ? -10.703 -6 3.289 1 98.88 104 VAL A O 1
ATOM 857 N N . ARG A 1 105 ? -12.469 -5.676 4.652 1 98.81 105 ARG A N 1
ATOM 858 C CA . ARG A 1 105 ? -11.891 -6.316 5.832 1 98.81 105 ARG A CA 1
ATOM 859 C C . ARG A 1 105 ? -12.383 -7.75 5.977 1 98.81 105 ARG A C 1
ATOM 861 O O . ARG A 1 105 ? -13.57 -8.023 5.781 1 98.81 105 ARG A O 1
ATOM 868 N N . GLY A 1 106 ? -11.5 -8.617 6.215 1 98.5 106 GLY A N 1
ATOM 869 C CA . GLY A 1 106 ? -11.898 -10.008 6.359 1 98.5 106 GLY A CA 1
ATOM 870 C C . GLY A 1 106 ? -10.75 -10.922 6.77 1 98.5 106 GLY A C 1
ATOM 871 O O . GLY A 1 106 ? -9.641 -10.453 7.012 1 98.5 106 GLY A O 1
ATOM 872 N N . ASN A 1 107 ? -11.062 -12.148 6.93 1 97.81 107 ASN A N 1
ATOM 873 C CA . ASN A 1 107 ? -10.078 -13.156 7.301 1 97.81 107 ASN A CA 1
ATOM 874 C C . ASN A 1 107 ? -9.227 -13.578 6.105 1 97.81 107 ASN A C 1
ATOM 876 O O . ASN A 1 107 ? -9.758 -13.922 5.051 1 97.81 107 ASN A O 1
ATOM 880 N N . LEU A 1 108 ? -7.965 -13.477 6.273 1 98.56 108 LEU A N 1
ATOM 881 C CA . LEU A 1 108 ? -6.996 -13.906 5.266 1 98.56 108 LEU A CA 1
ATOM 882 C C . LEU A 1 108 ? -6.684 -15.391 5.406 1 98.56 108 LEU A C 1
ATOM 884 O O . LEU A 1 108 ? -6.297 -15.852 6.484 1 98.56 108 LEU A O 1
ATOM 888 N N . ILE A 1 109 ? -6.965 -16.156 4.359 1 97.12 109 ILE A N 1
ATOM 889 C CA . ILE A 1 109 ? -6.773 -17.594 4.332 1 97.12 109 ILE A CA 1
ATOM 890 C C . ILE A 1 109 ? -5.645 -17.953 3.363 1 97.12 109 ILE A C 1
ATOM 892 O O . ILE A 1 109 ? -5.688 -17.578 2.188 1 97.12 109 ILE A O 1
ATOM 896 N N . LEU A 1 110 ? -4.629 -18.578 3.906 1 98.06 110 LEU A N 1
ATOM 897 C CA . LEU A 1 110 ? -3.479 -19 3.115 1 98.06 110 LEU A CA 1
ATOM 898 C C . LEU A 1 110 ? -3.475 -20.5 2.922 1 98.06 110 LEU A C 1
ATOM 900 O O . LEU A 1 110 ? -3.527 -21.266 3.896 1 98.06 110 LEU A O 1
ATOM 904 N N . VAL A 1 111 ? -3.512 -20.906 1.614 1 97.19 111 VAL A N 1
ATOM 905 C CA . VAL A 1 111 ? -3.609 -22.312 1.264 1 97.19 111 VAL A CA 1
ATOM 906 C C . VAL A 1 111 ? -2.303 -22.781 0.628 1 97.19 111 VAL A C 1
ATOM 908 O O . VAL A 1 111 ? -1.952 -22.359 -0.474 1 97.19 111 VAL A O 1
ATOM 911 N N . GLY A 1 112 ? -1.579 -23.578 1.365 1 97.81 112 GLY A N 1
ATOM 912 C CA . GLY A 1 112 ? -0.353 -24.188 0.881 1 97.81 112 GLY A CA 1
ATOM 913 C C . GLY A 1 112 ? -0.526 -25.656 0.493 1 97.81 112 GLY A C 1
ATOM 914 O O . GLY A 1 112 ? -1.653 -26.141 0.374 1 97.81 112 GLY A O 1
ATOM 915 N N . GLY A 1 113 ? 0.625 -26.266 0.185 1 94.81 113 GLY A N 1
ATOM 916 C CA . GLY A 1 113 ? 0.621 -27.625 -0.315 1 94.81 113 GLY A CA 1
ATOM 917 C C . GLY A 1 113 ? 0.133 -28.641 0.708 1 94.81 113 GLY A C 1
ATOM 918 O O . GLY A 1 113 ? -0.291 -29.734 0.349 1 94.81 113 GLY A O 1
ATOM 919 N N . GLU A 1 114 ? 0.144 -28.281 1.926 1 92.38 114 GLU A N 1
ATOM 920 C CA . GLU A 1 114 ? -0.208 -29.234 2.98 1 92.38 114 GLU A CA 1
ATOM 921 C C . GLU A 1 114 ? -1.662 -29.062 3.412 1 92.38 114 GLU A C 1
ATOM 923 O O . GLU A 1 114 ? -2.115 -29.703 4.355 1 92.38 114 GLU A O 1
ATOM 928 N N . ASN A 1 115 ? -2.346 -28.25 2.77 1 93.06 115 ASN A N 1
ATOM 929 C CA . ASN A 1 115 ? -3.738 -28.047 3.152 1 93.06 115 ASN A CA 1
ATOM 930 C C . ASN A 1 115 ? -4.574 -29.297 2.953 1 93.06 115 ASN A C 1
ATOM 932 O O . ASN A 1 115 ? -4.473 -29.969 1.917 1 93.06 115 ASN A O 1
ATOM 936 N N . GLU A 1 116 ? -5.312 -29.625 3.896 1 92.12 116 GLU A N 1
ATOM 937 C CA . GLU A 1 116 ? -6.07 -30.875 3.871 1 92.12 116 GLU A CA 1
ATOM 938 C C . GLU A 1 116 ? -7.43 -30.688 3.205 1 92.12 116 GLU A C 1
ATOM 940 O O . GLU A 1 116 ? -8.086 -31.656 2.842 1 92.12 116 GLU A O 1
ATOM 945 N N . ASP A 1 117 ? -7.809 -29.5 3.016 1 92 117 ASP A N 1
ATOM 946 C CA . ASP A 1 117 ? -9.07 -29.25 2.328 1 92 117 ASP A CA 1
ATOM 947 C C . ASP A 1 117 ? -8.922 -29.406 0.817 1 92 117 ASP A C 1
ATOM 949 O O . ASP A 1 117 ? -8.258 -28.578 0.171 1 92 117 ASP A O 1
ATOM 953 N N . ARG A 1 118 ? -9.578 -30.375 0.33 1 90.38 118 ARG A N 1
ATOM 954 C CA . ARG A 1 118 ? -9.422 -30.75 -1.07 1 90.38 118 ARG A CA 1
ATOM 955 C C . ARG A 1 118 ? -9.859 -29.625 -1.997 1 90.38 118 ARG A C 1
ATOM 957 O O . ARG A 1 118 ? -9.227 -29.391 -3.027 1 90.38 118 ARG A O 1
ATOM 964 N N . ALA A 1 119 ? -10.883 -28.984 -1.597 1 91.12 119 ALA A N 1
ATOM 965 C CA . ALA A 1 119 ? -11.375 -27.891 -2.438 1 91.12 119 ALA A CA 1
ATOM 966 C C . ALA A 1 119 ? -10.367 -26.75 -2.516 1 91.12 119 ALA A C 1
ATOM 968 O O . ALA A 1 119 ? -10.148 -26.172 -3.586 1 91.12 119 ALA A O 1
ATOM 969 N N . LEU A 1 120 ? -9.82 -26.469 -1.467 1 94 120 LEU A N 1
ATOM 970 C CA . LEU A 1 120 ? -8.812 -25.422 -1.42 1 94 120 LEU A CA 1
ATOM 971 C C . LEU A 1 120 ? -7.539 -25.859 -2.145 1 94 120 LEU A C 1
ATOM 973 O O . LEU A 1 120 ? -6.871 -25.031 -2.779 1 94 120 LEU A O 1
ATOM 977 N N . GLU A 1 121 ? -7.227 -27.109 -2.014 1 93.75 121 GLU A N 1
ATOM 978 C CA . GLU A 1 121 ? -6.07 -27.641 -2.736 1 93.75 121 GLU A CA 1
ATOM 979 C C . GLU A 1 121 ? -6.27 -27.531 -4.246 1 93.75 121 GLU A C 1
ATOM 981 O O . GLU A 1 121 ? -5.355 -27.125 -4.969 1 93.75 121 GLU A O 1
ATOM 986 N N . ILE A 1 122 ? -7.363 -27.812 -4.672 1 93.44 122 ILE A N 1
ATOM 987 C CA . ILE A 1 122 ? -7.684 -27.734 -6.09 1 93.44 122 ILE A CA 1
ATOM 988 C C . ILE A 1 122 ? -7.645 -26.281 -6.547 1 93.44 122 ILE A C 1
ATOM 990 O O . ILE A 1 122 ? -7.102 -25.969 -7.609 1 93.44 122 ILE A O 1
ATOM 994 N N . ALA A 1 123 ? -8.234 -25.438 -5.73 1 94.94 123 ALA A N 1
ATOM 995 C CA . ALA A 1 123 ? -8.219 -24.016 -6.035 1 94.94 123 ALA A CA 1
ATOM 996 C C . ALA A 1 123 ? -6.789 -23.5 -6.172 1 94.94 123 ALA A C 1
ATOM 998 O O . ALA A 1 123 ? -6.496 -22.703 -7.062 1 94.94 123 ALA A O 1
ATOM 999 N N . ARG A 1 124 ? -5.957 -23.859 -5.371 1 97.19 124 ARG A N 1
ATOM 1000 C CA . ARG A 1 124 ? -4.543 -23.5 -5.43 1 97.19 124 ARG A CA 1
ATOM 1001 C C . ARG A 1 124 ? -3.918 -23.938 -6.746 1 97.19 124 ARG A C 1
ATOM 1003 O O . ARG A 1 124 ? -3.232 -23.156 -7.41 1 97.19 124 ARG A O 1
ATOM 1010 N N . LYS A 1 125 ? -4.117 -25.156 -7.047 1 96.88 125 LYS A N 1
ATOM 1011 C CA . LYS A 1 125 ? -3.547 -25.719 -8.273 1 96.88 125 LYS A CA 1
ATOM 1012 C C . LYS A 1 125 ? -4.09 -24.984 -9.5 1 96.88 125 LYS A C 1
ATOM 1014 O O . LYS A 1 125 ? -3.344 -24.719 -10.445 1 96.88 125 LYS A O 1
ATOM 1019 N N . GLU A 1 126 ? -5.352 -24.781 -9.445 1 96.56 126 GLU A N 1
ATOM 1020 C CA . GLU A 1 126 ? -5.969 -24.062 -10.555 1 96.56 126 GLU A CA 1
ATOM 1021 C C . GLU A 1 126 ? -5.363 -22.672 -10.719 1 96.56 126 GLU A C 1
ATOM 1023 O O . GLU A 1 126 ? -5.055 -22.25 -11.836 1 96.56 126 GLU A O 1
ATOM 1028 N N . LEU A 1 127 ? -5.207 -21.953 -9.641 1 97.88 127 LEU A N 1
ATOM 1029 C CA . LEU A 1 127 ? -4.609 -20.625 -9.734 1 97.88 127 LEU A CA 1
ATOM 1030 C C . LEU A 1 127 ? -3.189 -20.703 -10.281 1 97.88 127 LEU A C 1
ATOM 1032 O O . LEU A 1 127 ? -2.811 -19.922 -11.156 1 97.88 127 LEU A O 1
ATOM 1036 N N . TRP A 1 128 ? -2.486 -21.625 -9.781 1 98.38 128 TRP A N 1
ATOM 1037 C CA . TRP A 1 128 ? -1.121 -21.828 -10.258 1 98.38 128 TRP A CA 1
ATOM 1038 C C . TRP A 1 128 ? -1.095 -22.016 -11.766 1 98.38 128 TRP A C 1
ATOM 1040 O O . TRP A 1 128 ? -0.275 -21.406 -12.461 1 98.38 128 TRP A O 1
ATOM 1050 N N . GLY A 1 129 ? -1.896 -22.797 -12.195 1 98.06 129 GLY A N 1
ATOM 1051 C CA . GLY A 1 129 ? -1.951 -23.062 -13.617 1 98.06 129 GLY A CA 1
ATOM 1052 C C . GLY A 1 129 ? -2.369 -21.859 -14.445 1 98.06 129 GLY A C 1
ATOM 1053 O O . GLY A 1 129 ? -2.023 -21.766 -15.625 1 98.06 129 GLY A O 1
ATOM 1054 N N . ASN A 1 130 ? -3.055 -20.969 -13.898 1 97.5 130 ASN A N 1
ATOM 1055 C CA . ASN A 1 130 ? -3.686 -19.891 -14.641 1 97.5 130 ASN A CA 1
ATOM 1056 C C . ASN A 1 130 ? -2.846 -18.609 -14.602 1 97.5 130 ASN A C 1
ATOM 1058 O O . ASN A 1 130 ? -3.092 -17.672 -15.367 1 97.5 130 ASN A O 1
ATOM 1062 N N . ILE A 1 131 ? -1.887 -18.5 -13.656 1 97.94 131 ILE A N 1
ATOM 1063 C CA . ILE A 1 131 ? -1.083 -17.281 -13.609 1 97.94 131 ILE A CA 1
ATOM 1064 C C . ILE A 1 131 ? -0.053 -17.297 -14.734 1 97.94 131 ILE A C 1
ATOM 1066 O O . ILE A 1 131 ? 0.187 -18.344 -15.352 1 97.94 131 ILE A O 1
ATOM 1070 N N . SER A 1 132 ? 0.48 -16.156 -15.125 1 97.12 132 SER A N 1
ATOM 1071 C CA . SER A 1 132 ? 1.379 -15.992 -16.266 1 97.12 132 SER A CA 1
ATOM 1072 C C . SER A 1 132 ? 2.693 -16.734 -16.047 1 97.12 132 SER A C 1
ATOM 1074 O O . SER A 1 132 ? 3.033 -17.078 -14.906 1 97.12 132 SER A O 1
ATOM 1076 N N . ASP A 1 133 ? 3.311 -16.891 -17.156 1 96.94 133 ASP A N 1
ATOM 1077 C CA . ASP A 1 133 ? 4.594 -17.578 -17.094 1 96.94 133 ASP A CA 1
ATOM 1078 C C . ASP A 1 133 ? 5.582 -16.844 -16.203 1 96.94 133 ASP A C 1
ATOM 1080 O O . ASP A 1 133 ? 6.16 -17.438 -15.289 1 96.94 133 ASP A O 1
ATOM 1084 N N . PRO A 1 134 ? 5.727 -15.609 -16.391 1 94.5 134 PRO A N 1
ATOM 1085 C CA . PRO A 1 134 ? 6.656 -14.922 -15.492 1 94.5 134 PRO A CA 1
ATOM 1086 C C . PRO A 1 134 ? 6.207 -14.961 -14.031 1 94.5 134 PRO A C 1
ATOM 1088 O O . PRO A 1 134 ? 7.043 -15.039 -13.125 1 94.5 134 PRO A O 1
ATOM 1091 N N . SER A 1 135 ? 4.891 -14.914 -13.766 1 96.19 135 SER A N 1
ATOM 1092 C CA . SER A 1 135 ? 4.406 -15.031 -12.398 1 96.19 135 SER A CA 1
ATOM 1093 C C . SER A 1 135 ? 4.781 -16.391 -11.789 1 96.19 135 SER A C 1
ATOM 1095 O O . SER A 1 135 ? 5.234 -16.453 -10.648 1 96.19 135 SER A O 1
ATOM 1097 N N . ARG A 1 136 ? 4.637 -17.469 -12.5 1 97.88 136 ARG A N 1
ATOM 1098 C CA . ARG A 1 136 ? 5.016 -18.781 -12.008 1 97.88 136 ARG A CA 1
ATOM 1099 C C . ARG A 1 136 ? 6.512 -18.844 -11.695 1 97.88 136 ARG A C 1
ATOM 1101 O O . ARG A 1 136 ? 6.914 -19.375 -10.656 1 97.88 136 ARG A O 1
ATOM 1108 N N . GLU A 1 137 ? 7.199 -18.328 -12.461 1 96 137 GLU A N 1
ATOM 1109 C CA . GLU A 1 137 ? 8.648 -18.344 -12.289 1 96 137 GLU A CA 1
ATOM 1110 C C . GLU A 1 137 ? 9.062 -17.656 -10.992 1 96 137 GLU A C 1
ATOM 1112 O O . GLU A 1 137 ? 10.031 -18.062 -10.344 1 96 137 GLU A O 1
ATOM 1117 N N . SER A 1 138 ? 8.344 -16.688 -10.625 1 94.31 138 SER A N 1
ATOM 1118 C CA . SER A 1 138 ? 8.711 -15.898 -9.461 1 94.31 138 SER A CA 1
ATOM 1119 C C . SER A 1 138 ? 8.586 -16.703 -8.172 1 94.31 138 SER A C 1
ATOM 1121 O O . SER A 1 138 ? 9.133 -16.312 -7.141 1 94.31 138 SER A O 1
ATOM 1123 N N . PHE A 1 139 ? 7.98 -17.797 -8.164 1 97.25 139 PHE A N 1
ATOM 1124 C CA . PHE A 1 139 ? 7.801 -18.625 -6.969 1 97.25 139 PHE A CA 1
ATOM 1125 C C . PHE A 1 139 ? 8.852 -19.719 -6.91 1 97.25 139 PHE A C 1
ATOM 1127 O O . PHE A 1 139 ? 8.906 -20.484 -5.938 1 97.25 139 PHE A O 1
ATOM 1134 N N . LEU A 1 140 ? 9.68 -19.766 -7.953 1 96.25 140 LEU A N 1
ATOM 1135 C CA . LEU A 1 140 ? 10.547 -20.938 -8.078 1 96.25 140 LEU A CA 1
ATOM 1136 C C . LEU A 1 140 ? 11.977 -20.594 -7.676 1 96.25 140 LEU A C 1
ATOM 1138 O O . LEU A 1 140 ? 12.82 -21.484 -7.562 1 96.25 140 LEU A O 1
ATOM 1142 N N . GLY A 1 141 ? 12.086 -19.391 -7.43 1 93.12 141 GLY A N 1
ATOM 1143 C CA . GLY A 1 141 ? 13.406 -18.969 -7 1 93.12 141 GLY A CA 1
ATOM 1144 C C . GLY A 1 141 ? 13.719 -19.344 -5.562 1 93.12 141 GLY A C 1
ATOM 1145 O O . GLY A 1 141 ? 12.812 -19.641 -4.785 1 93.12 141 GLY A O 1
ATOM 1146 N N . GLN A 1 142 ? 15 -19.156 -5.223 1 92.44 142 GLN A N 1
ATOM 1147 C CA . GLN A 1 142 ? 15.445 -19.641 -3.916 1 92.44 142 GLN A CA 1
ATOM 1148 C C . GLN A 1 142 ? 15.664 -18.484 -2.949 1 92.44 142 GLN A C 1
ATOM 1150 O O . GLN A 1 142 ? 15.773 -18.688 -1.739 1 92.44 142 GLN A O 1
ATOM 1155 N N . VAL A 1 143 ? 15.734 -17.469 -3.516 1 94.12 143 VAL A N 1
ATOM 1156 C CA . VAL A 1 143 ? 15.992 -16.328 -2.637 1 94.12 143 VAL A CA 1
ATOM 1157 C C . VAL A 1 143 ? 14.688 -15.883 -1.977 1 94.12 143 VAL A C 1
ATOM 1159 O O . VAL A 1 143 ? 13.617 -15.945 -2.588 1 94.12 143 VAL A O 1
ATOM 1162 N N . VAL A 1 144 ? 14.867 -15.484 -0.777 1 93.94 144 VAL A N 1
ATOM 1163 C CA . VAL A 1 144 ? 13.703 -15.141 0.033 1 93.94 144 VAL A CA 1
ATOM 1164 C C . VAL A 1 144 ? 13.422 -13.641 -0.08 1 93.94 144 VAL A C 1
ATOM 1166 O O . VAL A 1 144 ? 14.297 -12.812 0.211 1 93.94 144 VAL A O 1
ATOM 1169 N N . PRO A 1 145 ? 12.211 -13.281 -0.519 1 94.69 145 PRO A N 1
ATOM 1170 C CA . PRO A 1 145 ? 11.867 -11.867 -0.63 1 94.69 145 PRO A CA 1
ATOM 1171 C C . PRO A 1 145 ? 12.062 -11.102 0.681 1 94.69 145 PRO A C 1
ATOM 1173 O O . PRO A 1 145 ? 11.641 -11.578 1.74 1 94.69 145 PRO A O 1
ATOM 1176 N N . GLY A 1 146 ? 12.773 -9.938 0.6 1 95.25 146 GLY A N 1
ATOM 1177 C CA . GLY A 1 146 ? 12.922 -9.055 1.746 1 95.25 146 GLY A CA 1
ATOM 1178 C C . GLY A 1 146 ? 14.18 -9.328 2.551 1 95.25 146 GLY A C 1
ATOM 1179 O O . GLY A 1 146 ? 14.586 -8.508 3.373 1 95.25 146 GLY A O 1
ATOM 1180 N N . GLU A 1 147 ? 14.758 -10.539 2.395 1 96.62 147 GLU A N 1
ATOM 1181 C CA . GLU A 1 147 ? 16.047 -10.805 3.023 1 96.62 147 GLU A CA 1
ATOM 1182 C C . GLU A 1 147 ? 17.188 -10.109 2.279 1 96.62 147 GLU A C 1
ATOM 1184 O O . GLU A 1 147 ? 16.984 -9.578 1.184 1 96.62 147 GLU A O 1
ATOM 1189 N N . ALA A 1 148 ? 18.25 -10.109 2.902 1 95.88 148 ALA A N 1
ATOM 1190 C CA . ALA A 1 148 ? 19.422 -9.484 2.297 1 95.88 148 ALA A CA 1
ATOM 1191 C C . ALA A 1 148 ? 19.672 -10.016 0.888 1 95.88 148 ALA A C 1
ATOM 1193 O O . ALA A 1 148 ? 19.531 -11.219 0.637 1 95.88 148 ALA A O 1
ATOM 1194 N N . TYR A 1 149 ? 20.031 -9.062 0.017 1 95.44 149 TYR A N 1
ATOM 1195 C CA . TYR A 1 149 ? 20.141 -9.391 -1.399 1 95.44 149 TYR A CA 1
ATOM 1196 C C . TYR A 1 149 ? 21.188 -10.484 -1.621 1 95.44 149 TYR A C 1
ATOM 1198 O O . TYR A 1 149 ? 22.281 -10.422 -1.072 1 95.44 149 TYR A O 1
ATOM 1206 N N . GLU A 1 150 ? 20.75 -11.414 -2.371 1 92.94 150 GLU A N 1
ATOM 1207 C CA . GLU A 1 150 ? 21.609 -12.453 -2.938 1 92.94 150 GLU A CA 1
ATOM 1208 C C . GLU A 1 150 ? 21.219 -12.773 -4.375 1 92.94 150 GLU A C 1
ATOM 1210 O O . GLU A 1 150 ? 20.031 -12.789 -4.711 1 92.94 150 GLU A O 1
ATOM 1215 N N . LYS A 1 151 ? 22.266 -12.805 -5.141 1 88.88 151 LYS A N 1
ATOM 1216 C CA . LYS A 1 151 ? 22 -13.219 -6.516 1 88.88 151 LYS A CA 1
ATOM 1217 C C . LYS A 1 151 ? 21.297 -14.57 -6.551 1 88.88 151 LYS A C 1
ATOM 1219 O O . LYS A 1 151 ? 21.75 -15.523 -5.914 1 88.88 151 LYS A O 1
ATOM 1224 N N . ASP A 1 152 ? 20.109 -14.516 -7.18 1 88.31 152 ASP A N 1
ATOM 1225 C CA . ASP A 1 152 ? 19.391 -15.781 -7.324 1 88.31 152 ASP A CA 1
ATOM 1226 C C . ASP A 1 152 ? 20.031 -16.656 -8.398 1 88.31 152 ASP A C 1
ATOM 1228 O O . ASP A 1 152 ? 19.906 -16.375 -9.594 1 88.31 152 ASP A O 1
ATOM 1232 N N . ASN A 1 153 ? 20.688 -17.766 -7.961 1 89.94 153 ASN A N 1
ATOM 1233 C CA . ASN A 1 153 ? 21.359 -18.672 -8.883 1 89.94 153 ASN A CA 1
ATOM 1234 C C . ASN A 1 153 ? 20.5 -19.906 -9.188 1 89.94 153 ASN A C 1
ATOM 1236 O O . ASN A 1 153 ? 20.984 -20.891 -9.742 1 89.94 153 ASN A O 1
ATOM 1240 N N . SER A 1 154 ? 19.391 -19.672 -8.789 1 90.12 154 SER A N 1
ATOM 1241 C CA . SER A 1 154 ? 18.484 -20.781 -9.055 1 90.12 154 SER A CA 1
ATOM 1242 C C . SER A 1 154 ? 18.281 -20.984 -10.555 1 90.12 154 SER A C 1
ATOM 1244 O O . SER A 1 154 ? 18.359 -20.016 -11.328 1 90.12 154 SER A O 1
ATOM 1246 N N . ILE A 1 155 ? 18.188 -22.141 -10.922 1 91.75 155 ILE A N 1
ATOM 1247 C CA . ILE A 1 155 ? 17.734 -22.469 -12.273 1 91.75 155 ILE A CA 1
ATOM 1248 C C . ILE A 1 155 ? 16.203 -22.516 -12.312 1 91.75 155 ILE A C 1
ATOM 1250 O O . ILE A 1 155 ? 15.594 -23.469 -11.812 1 91.75 155 ILE A O 1
ATOM 1254 N N . ILE A 1 156 ? 15.758 -21.625 -12.859 1 94.38 156 ILE A N 1
ATOM 1255 C CA . ILE A 1 156 ? 14.305 -21.469 -12.891 1 94.38 156 ILE A CA 1
ATOM 1256 C C . ILE A 1 156 ? 13.766 -21.953 -14.234 1 94.38 156 ILE A C 1
ATOM 1258 O O . ILE A 1 156 ? 14.078 -21.391 -15.281 1 94.38 156 ILE A O 1
ATOM 1262 N N . PRO A 1 157 ? 13.023 -22.984 -14.195 1 96.38 157 PRO A N 1
ATOM 1263 C CA . PRO A 1 157 ? 12.414 -23.422 -15.445 1 96.38 157 PRO A CA 1
ATOM 1264 C C . PRO A 1 157 ? 11.539 -22.344 -16.094 1 96.38 157 PRO A C 1
ATOM 1266 O O . PRO A 1 157 ? 10.719 -21.719 -15.414 1 96.38 157 PRO A O 1
ATOM 1269 N N . VAL A 1 158 ? 11.656 -22.25 -17.25 1 96.06 158 VAL A N 1
ATOM 1270 C CA . VAL A 1 158 ? 10.984 -21.203 -18 1 96.06 158 VAL A CA 1
ATOM 1271 C C . VAL A 1 158 ? 9.477 -21.391 -17.906 1 96.06 158 VAL A C 1
ATOM 1273 O O . VAL A 1 158 ? 8.961 -22.469 -18.188 1 96.06 158 VAL A O 1
ATOM 1276 N N . GLY A 1 159 ? 8.844 -20.328 -17.484 1 97.25 159 GLY A N 1
ATOM 1277 C CA . GLY A 1 159 ? 7.391 -20.328 -17.391 1 97.25 159 GLY A CA 1
ATOM 1278 C C . GLY A 1 159 ? 6.859 -21.234 -16.297 1 97.25 159 GLY A C 1
ATOM 1279 O O . GLY A 1 159 ? 5.648 -21.453 -16.203 1 97.25 159 GLY A O 1
ATOM 1280 N N . GLY A 1 160 ? 7.762 -21.797 -15.5 1 97.75 160 GLY A N 1
ATOM 1281 C CA . GLY A 1 160 ? 7.348 -22.797 -14.523 1 97.75 160 GLY A CA 1
ATOM 1282 C C . GLY A 1 160 ? 6.852 -24.094 -15.156 1 97.75 160 GLY A C 1
ATOM 1283 O O . GLY A 1 160 ? 5.883 -24.688 -14.688 1 97.75 160 GLY A O 1
ATOM 1284 N N . ARG A 1 161 ? 7.527 -24.359 -16.219 1 97.62 161 ARG A N 1
ATOM 1285 C CA . ARG A 1 161 ? 7.148 -25.547 -16.984 1 97.62 161 ARG A CA 1
ATOM 1286 C C . ARG A 1 161 ? 8.289 -26.547 -17.047 1 97.62 161 ARG A C 1
ATOM 1288 O O . ARG A 1 161 ? 9.461 -26.172 -16.922 1 97.62 161 ARG A O 1
ATOM 1295 N N . ASP A 1 162 ? 7.895 -27.812 -17.172 1 96.69 162 ASP A N 1
ATOM 1296 C CA . ASP A 1 162 ? 8.898 -28.859 -17.344 1 96.69 162 ASP A CA 1
ATOM 1297 C C . ASP A 1 162 ? 9.352 -28.953 -18.797 1 96.69 162 ASP A C 1
ATOM 1299 O O . ASP A 1 162 ? 8.977 -28.125 -19.625 1 96.69 162 ASP A O 1
ATOM 1303 N N . ASP A 1 163 ? 10.211 -29.812 -19.031 1 95.69 163 ASP A N 1
ATOM 1304 C CA . ASP A 1 163 ? 10.852 -29.969 -20.344 1 95.69 163 ASP A CA 1
ATOM 1305 C C . ASP A 1 163 ? 9.812 -30.234 -21.438 1 95.69 163 ASP A C 1
ATOM 1307 O O . ASP A 1 163 ? 10.07 -29.984 -22.609 1 95.69 163 ASP A O 1
ATOM 1311 N N . ASP A 1 164 ? 8.719 -30.75 -21.047 1 96.75 164 ASP A N 1
ATOM 1312 C CA . ASP A 1 164 ? 7.664 -31.062 -22 1 96.75 164 ASP A CA 1
ATOM 1313 C C . ASP A 1 164 ? 6.711 -29.875 -22.172 1 96.75 164 ASP A C 1
ATOM 1315 O O . ASP A 1 164 ? 5.734 -29.969 -22.922 1 96.75 164 ASP A O 1
ATOM 1319 N N . GLY A 1 165 ? 6.863 -28.859 -21.422 1 96.19 165 GLY A N 1
ATOM 1320 C CA . GLY A 1 165 ? 6.07 -27.641 -21.547 1 96.19 165 GLY A CA 1
ATOM 1321 C C . GLY A 1 165 ? 4.867 -27.609 -20.625 1 96.19 165 GLY A C 1
ATOM 1322 O O . GLY A 1 165 ? 4.051 -26.703 -20.688 1 96.19 165 GLY A O 1
ATOM 1323 N N . LYS A 1 166 ? 4.809 -28.578 -19.906 1 97 166 LYS A N 1
ATOM 1324 C CA . LYS A 1 166 ? 3.705 -28.656 -18.938 1 97 166 LYS A CA 1
ATOM 1325 C C . LYS A 1 166 ? 4 -27.844 -17.688 1 97 166 LYS A C 1
ATOM 1327 O O . LYS A 1 166 ? 5.121 -27.859 -17.188 1 97 166 LYS A O 1
ATOM 1332 N N . VAL A 1 167 ? 2.994 -27.281 -17.188 1 98 167 VAL A N 1
ATOM 1333 C CA . VAL A 1 167 ? 3.143 -26.469 -15.984 1 98 167 VAL A CA 1
ATOM 1334 C C . VAL A 1 167 ? 3.51 -27.359 -14.805 1 98 167 VAL A C 1
ATOM 1336 O O . VAL A 1 167 ? 2.895 -28.406 -14.602 1 98 167 VAL A O 1
ATOM 1339 N N . LEU A 1 168 ? 4.504 -26.906 -14.055 1 97.94 168 LEU A N 1
ATOM 1340 C CA . LEU A 1 168 ? 4.926 -27.641 -12.859 1 97.94 168 LEU A CA 1
ATOM 1341 C C . LEU A 1 168 ? 3.854 -27.562 -11.781 1 97.94 168 LEU A C 1
ATOM 1343 O O . LEU A 1 168 ? 2.977 -26.703 -11.82 1 97.94 168 LEU A O 1
ATOM 1347 N N . VAL A 1 169 ? 3.998 -28.562 -10.828 1 96.88 169 VAL A N 1
ATOM 1348 C CA . VAL A 1 169 ? 3.139 -28.469 -9.656 1 96.88 169 VAL A CA 1
ATOM 1349 C C . VAL A 1 169 ? 3.488 -27.219 -8.844 1 96.88 169 VAL A C 1
ATOM 1351 O O . VAL A 1 169 ? 4.633 -26.766 -8.867 1 96.88 169 VAL A O 1
ATOM 1354 N N . PRO A 1 170 ? 2.455 -26.75 -8.258 1 98.31 170 PRO A N 1
ATOM 1355 C CA . PRO A 1 170 ? 2.781 -25.578 -7.438 1 98.31 170 PRO A CA 1
ATOM 1356 C C . PRO A 1 170 ? 3.865 -25.859 -6.402 1 98.31 170 PRO A C 1
ATOM 1358 O O . PRO A 1 170 ? 3.789 -26.859 -5.684 1 98.31 170 PRO A O 1
ATOM 1361 N N . PRO A 1 171 ? 4.84 -25 -6.359 1 97.81 171 PRO A N 1
ATOM 1362 C CA . PRO A 1 171 ? 5.828 -25.172 -5.293 1 97.81 171 PRO A CA 1
ATOM 1363 C C . PRO A 1 171 ? 5.277 -24.828 -3.912 1 97.81 171 PRO A C 1
ATOM 1365 O O . PRO A 1 171 ? 4.227 -24.188 -3.805 1 97.81 171 PRO A O 1
ATOM 1368 N N . ASP A 1 172 ? 6.059 -25.234 -2.908 1 96.62 172 ASP A N 1
ATOM 1369 C CA . ASP A 1 172 ? 5.645 -25 -1.529 1 96.62 172 ASP A CA 1
ATOM 1370 C C . ASP A 1 172 ? 5.5 -23.516 -1.244 1 96.62 172 ASP A C 1
ATOM 1372 O O . ASP A 1 172 ? 4.645 -23.109 -0.453 1 96.62 172 ASP A O 1
ATOM 1376 N N . ASN A 1 173 ? 6.168 -22.828 -1.956 1 97.69 173 ASN A N 1
ATOM 1377 C CA . ASN A 1 173 ? 6.211 -21.391 -1.703 1 97.69 173 ASN A CA 1
ATOM 1378 C C . ASN A 1 173 ? 4.984 -20.688 -2.27 1 97.69 173 ASN A C 1
ATOM 1380 O O . ASN A 1 173 ? 4.707 -19.547 -1.924 1 97.69 173 ASN A O 1
ATOM 1384 N N . PHE A 1 174 ? 4.43 -21.312 -3.152 1 98.62 174 PHE A N 1
ATOM 1385 C CA . PHE A 1 174 ? 3.264 -20.703 -3.773 1 98.62 174 PHE A CA 1
ATOM 1386 C C . PHE A 1 174 ? 2.021 -20.906 -2.914 1 98.62 174 PHE A C 1
ATOM 1388 O O . PHE A 1 174 ? 1.572 -22.031 -2.717 1 98.62 174 PHE A O 1
ATOM 1395 N N . LEU A 1 175 ? 1.426 -19.906 -2.477 1 98.88 175 LEU A N 1
ATOM 1396 C CA . LEU A 1 175 ? 0.207 -19.969 -1.678 1 98.88 175 LEU A CA 1
ATOM 1397 C C . LEU A 1 175 ? -0.952 -19.297 -2.402 1 98.88 175 LEU A C 1
ATOM 1399 O O . LEU A 1 175 ? -0.802 -18.188 -2.928 1 98.88 175 LEU A O 1
ATOM 1403 N N . LEU A 1 176 ? -2.021 -20 -2.477 1 98.5 176 LEU A N 1
ATOM 1404 C CA . LEU A 1 176 ? -3.295 -19.344 -2.721 1 98.5 176 LEU A CA 1
ATOM 1405 C C . LEU A 1 176 ? -3.689 -18.469 -1.53 1 98.5 176 LEU A C 1
ATOM 1407 O O . LEU A 1 176 ? -3.668 -18.922 -0.386 1 98.5 176 LEU A O 1
ATOM 1411 N N . MET A 1 177 ? -3.926 -17.328 -1.805 1 98.69 177 MET A N 1
ATOM 1412 C CA . MET A 1 177 ? -4.305 -16.344 -0.788 1 98.69 177 MET A CA 1
ATOM 1413 C C . MET A 1 177 ? -5.715 -15.82 -1.038 1 98.69 177 MET A C 1
ATOM 1415 O O . MET A 1 177 ? -5.98 -15.211 -2.072 1 98.69 177 MET A O 1
ATOM 1419 N N . LEU A 1 178 ? -6.574 -16.125 -0.049 1 97.75 178 LEU A N 1
ATOM 1420 C CA . LEU A 1 178 ? -7.973 -15.727 -0.135 1 97.75 178 LEU A CA 1
ATOM 1421 C C . LEU A 1 178 ? -8.328 -14.742 0.972 1 97.75 178 LEU A C 1
ATOM 1423 O O . LEU A 1 178 ? -7.84 -14.867 2.1 1 97.75 178 LEU A O 1
ATOM 1427 N N . LEU A 1 179 ? -9.078 -13.852 0.67 1 98.5 179 LEU A N 1
ATOM 1428 C CA . LEU A 1 179 ? -9.672 -13 1.691 1 98.5 179 LEU A CA 1
ATOM 1429 C C . LEU A 1 179 ? -11.18 -13.195 1.756 1 98.5 179 LEU A C 1
ATOM 1431 O O . LEU A 1 179 ? -11.883 -13.023 0.754 1 98.5 179 LEU A O 1
ATOM 1435 N N . ASP A 1 180 ? -11.586 -13.648 2.932 1 97.31 180 ASP A N 1
ATOM 1436 C CA . ASP A 1 180 ? -13.008 -13.82 3.209 1 97.31 180 ASP A CA 1
ATOM 1437 C C . ASP A 1 180 ? -13.602 -12.57 3.85 1 97.31 180 ASP A C 1
ATOM 1439 O O . ASP A 1 180 ? -13.414 -12.328 5.043 1 97.31 180 ASP A O 1
ATOM 1443 N N . PRO A 1 181 ? -14.359 -11.758 3.002 1 98.12 181 PRO A N 1
ATOM 1444 C CA . PRO A 1 181 ? -14.812 -10.445 3.465 1 98.12 181 PRO A CA 1
ATOM 1445 C C . PRO A 1 181 ? -15.82 -10.539 4.613 1 98.12 181 PRO A C 1
ATOM 1447 O O . PRO A 1 181 ? -16.719 -11.383 4.586 1 98.12 181 PRO A O 1
ATOM 1450 N N . MET A 1 182 ? -15.656 -9.68 5.625 1 97.81 182 MET A N 1
ATOM 1451 C CA . MET A 1 182 ? -16.562 -9.516 6.758 1 97.81 182 MET A CA 1
ATOM 1452 C C . MET A 1 182 ? -17.219 -8.133 6.73 1 97.81 182 MET A C 1
ATOM 1454 O O . MET A 1 182 ? -18.406 -7.996 7.047 1 97.81 182 MET A O 1
ATOM 1458 N N . ASP A 1 183 ? -16.5 -7.207 6.289 1 98.5 183 ASP A N 1
ATOM 1459 C CA . ASP A 1 183 ? -16.969 -5.832 6.156 1 98.5 183 ASP A CA 1
ATOM 1460 C C . ASP A 1 183 ? -16.453 -5.199 4.863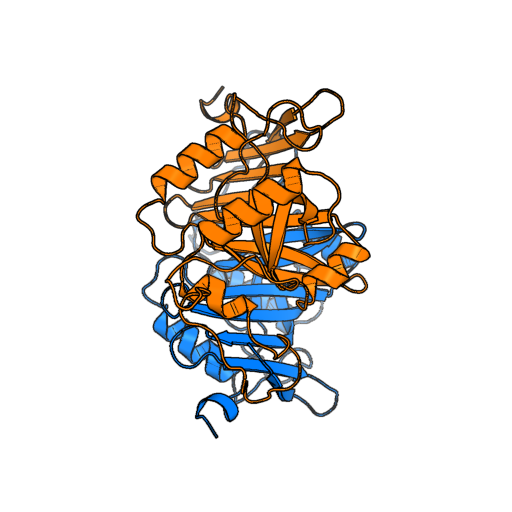 1 98.5 183 ASP A C 1
ATOM 1462 O O . ASP A 1 183 ? -15.281 -5.352 4.516 1 98.5 183 ASP A O 1
ATOM 1466 N N . VAL A 1 184 ? -17.328 -4.566 4.176 1 98.81 184 VAL A N 1
ATOM 1467 C CA . VAL A 1 184 ? -16.953 -3.844 2.963 1 98.81 184 VAL A CA 1
ATOM 1468 C C . VAL A 1 184 ? -17.453 -2.404 3.041 1 98.81 184 VAL A C 1
ATOM 1470 O O . VAL A 1 184 ? -18.656 -2.166 3.23 1 98.81 184 VAL A O 1
ATOM 1473 N N . ASP A 1 185 ? -16.609 -1.461 2.957 1 98.81 185 ASP A N 1
ATOM 1474 C CA . ASP A 1 185 ? -16.859 -0.024 2.951 1 98.81 185 ASP A CA 1
ATOM 1475 C C . ASP A 1 185 ? -16.641 0.57 1.563 1 98.81 185 ASP A C 1
ATOM 1477 O O . ASP A 1 185 ? -15.492 0.698 1.117 1 98.81 185 ASP A O 1
ATOM 1481 N N . TYR A 1 186 ? -17.75 0.811 0.863 1 98.62 186 TYR A N 1
ATOM 1482 C CA . TYR A 1 186 ? -17.75 1.364 -0.486 1 98.62 186 TYR A CA 1
ATOM 1483 C C . TYR A 1 186 ? -17.953 2.875 -0.454 1 98.62 186 TYR A C 1
ATOM 1485 O O . TYR A 1 186 ? -18.875 3.377 0.181 1 98.62 186 TYR A O 1
ATOM 1493 N N . LEU A 1 187 ? -17.016 3.609 -1.148 1 98.38 187 LEU A N 1
ATOM 1494 C CA . LEU A 1 187 ? -17.062 5.062 -1.24 1 98.38 187 LEU A CA 1
ATOM 1495 C C . LEU A 1 187 ? -16.953 5.52 -2.689 1 98.38 187 LEU A C 1
ATOM 1497 O O . LEU A 1 187 ? -16.062 5.066 -3.424 1 98.38 187 LEU A O 1
ATOM 1501 N N . ARG A 1 188 ? -17.859 6.293 -3.137 1 97.19 188 ARG A N 1
ATOM 1502 C CA . ARG A 1 188 ? -17.812 6.973 -4.43 1 97.19 188 ARG A CA 1
ATOM 1503 C C . ARG A 1 188 ? -17.75 8.484 -4.25 1 97.19 188 ARG A C 1
ATOM 1505 O O . ARG A 1 188 ? -18.625 9.078 -3.605 1 97.19 188 ARG A O 1
ATOM 1512 N N . LEU A 1 189 ? -16.766 9.109 -4.84 1 94.5 189 LEU A N 1
ATOM 1513 C CA . LEU A 1 189 ? -16.5 10.523 -4.59 1 94.5 189 LEU A CA 1
ATOM 1514 C C . LEU A 1 189 ? -16.969 11.383 -5.758 1 94.5 189 LEU A C 1
ATOM 1516 O O . LEU A 1 189 ? -16.984 12.609 -5.668 1 94.5 189 LEU A O 1
ATOM 1520 N N . THR A 1 190 ? -17.328 10.828 -6.898 1 88.31 190 THR A N 1
ATOM 1521 C CA . THR A 1 190 ? -17.797 11.602 -8.047 1 88.31 190 THR A CA 1
ATOM 1522 C C . THR A 1 190 ? -19.312 11.75 -8.008 1 88.31 190 THR A C 1
ATOM 1524 O O . THR A 1 190 ? -20.016 10.898 -7.469 1 88.31 190 THR A O 1
ATOM 1527 N N . GLY A 1 191 ? -19.719 12.859 -8.562 1 85.56 191 GLY A N 1
ATOM 1528 C CA . GLY A 1 191 ? -21.141 13.141 -8.539 1 85.56 191 GLY A CA 1
ATOM 1529 C C . GLY A 1 191 ? -21.703 13.305 -7.141 1 85.56 191 GLY A C 1
ATOM 1530 O O . GLY A 1 191 ? -21.109 14.008 -6.312 1 85.56 191 GLY A O 1
ATOM 1531 N N . ASP A 1 192 ? -22.859 12.727 -6.922 1 86.25 192 ASP A N 1
ATOM 1532 C CA . ASP A 1 192 ? -23.391 12.656 -5.559 1 86.25 192 ASP A CA 1
ATOM 1533 C C . ASP A 1 192 ? -22.625 11.609 -4.738 1 86.25 192 ASP A C 1
ATOM 1535 O O . ASP A 1 192 ? -22.875 10.406 -4.875 1 86.25 192 ASP A O 1
ATOM 1539 N N . GLN A 1 193 ? -21.812 12.133 -3.953 1 92.88 193 GLN A N 1
ATOM 1540 C CA . GLN A 1 193 ? -20.953 11.25 -3.162 1 92.88 193 GLN A CA 1
ATOM 1541 C C . GLN A 1 193 ? -21.797 10.234 -2.381 1 92.88 193 GLN A C 1
ATOM 1543 O O . GLN A 1 193 ? -22.875 10.562 -1.887 1 92.88 193 GLN A O 1
ATOM 1548 N N . TYR A 1 194 ? -21.359 9.023 -2.316 1 95.38 194 TYR A N 1
ATOM 1549 C CA . TYR A 1 194 ? -22.078 7.902 -1.717 1 95.38 194 TYR A CA 1
ATOM 1550 C C . TYR A 1 194 ? -21.125 6.984 -0.959 1 95.38 194 TYR A C 1
ATOM 1552 O O . TYR A 1 194 ? -20.016 6.734 -1.409 1 95.38 194 TYR A O 1
ATOM 1560 N N . ARG A 1 195 ? -21.641 6.598 0.223 1 97.56 195 ARG A N 1
ATOM 1561 C CA . ARG A 1 195 ? -20.859 5.645 1.007 1 97.56 195 ARG A CA 1
ATOM 1562 C C . ARG A 1 195 ? -21.766 4.617 1.68 1 97.56 195 ARG A C 1
ATOM 1564 O O . ARG A 1 195 ? -22.812 4.973 2.229 1 97.56 195 ARG A O 1
ATOM 1571 N N . GLN A 1 196 ? -21.391 3.357 1.491 1 97.62 196 GLN A N 1
ATOM 1572 C CA . GLN A 1 196 ? -22.141 2.242 2.062 1 97.62 196 GLN A CA 1
ATOM 1573 C C . GLN A 1 196 ? -21.203 1.25 2.75 1 97.62 196 GLN A C 1
ATOM 1575 O O . GLN A 1 196 ? -20.125 0.947 2.24 1 97.62 196 GLN A O 1
ATOM 1580 N N . VAL A 1 197 ? -21.625 0.843 3.961 1 98.06 197 VAL A N 1
ATOM 1581 C CA . VAL A 1 197 ? -20.891 -0.179 4.699 1 98.06 197 VAL A CA 1
ATOM 1582 C C . VAL A 1 197 ? -21.734 -1.456 4.781 1 98.06 197 VAL A C 1
ATOM 1584 O O . VAL A 1 197 ? -22.859 -1.436 5.262 1 98.06 197 VAL A O 1
ATOM 1587 N N . ASP A 1 198 ? -21.203 -2.488 4.188 1 98.06 198 ASP A N 1
ATOM 1588 C CA . ASP A 1 198 ? -21.797 -3.818 4.277 1 98.06 198 ASP A CA 1
ATOM 1589 C C . ASP A 1 198 ? -21.047 -4.688 5.289 1 98.06 198 ASP A C 1
ATOM 1591 O O . ASP A 1 198 ? -19.828 -4.789 5.242 1 98.06 198 ASP A O 1
ATOM 1595 N N . SER A 1 199 ? -21.766 -5.281 6.227 1 97.81 199 SER A N 1
ATOM 1596 C CA . SER A 1 199 ? -21.203 -6.129 7.27 1 97.81 199 SER A CA 1
ATOM 1597 C C . SER A 1 199 ? -21.859 -7.508 7.285 1 97.81 199 SER A C 1
ATOM 1599 O O . SER A 1 199 ? -23.078 -7.621 7.148 1 97.81 199 SER A O 1
ATOM 1601 N N . ARG A 1 200 ? -21.031 -8.438 7.359 1 97.12 200 ARG A N 1
ATOM 1602 C CA . ARG A 1 200 ? -21.547 -9.805 7.402 1 97.12 200 ARG A CA 1
ATOM 1603 C C . ARG A 1 200 ? -21.703 -10.289 8.844 1 97.12 200 ARG A C 1
ATOM 1605 O O . ARG A 1 200 ? -20.734 -10.32 9.609 1 97.12 200 ARG A O 1
ATOM 1612 N N . GLY A 1 201 ? -22.844 -10.664 9.188 1 94.5 201 GLY A N 1
ATOM 1613 C CA . GLY A 1 201 ? -23.156 -11.25 10.477 1 94.5 201 GLY A CA 1
ATOM 1614 C C . GLY A 1 201 ? -23.672 -12.672 10.375 1 94.5 201 GLY A C 1
ATOM 1615 O O . GLY A 1 201 ? -23.609 -13.289 9.312 1 94.5 201 GLY A O 1
ATOM 1616 N N . PRO A 1 202 ? -24.203 -13.203 11.469 1 91.56 202 PRO A N 1
ATOM 1617 C CA . PRO A 1 202 ? -24.703 -14.578 11.484 1 91.56 202 PRO A CA 1
ATOM 1618 C C . PRO A 1 202 ? -25.844 -14.797 10.492 1 91.56 202 PRO A C 1
ATOM 1620 O O . PRO A 1 202 ? -26.016 -15.906 9.969 1 91.56 202 PRO A O 1
ATOM 1623 N N . SER A 1 203 ? -26.609 -13.742 10.234 1 92.69 203 SER A N 1
ATOM 1624 C CA . SER A 1 203 ? -27.766 -13.867 9.352 1 92.69 203 SER A CA 1
ATOM 1625 C C . SER A 1 203 ? -27.438 -13.391 7.941 1 92.69 203 SER A C 1
ATOM 1627 O O . SER A 1 203 ? -28.344 -13.234 7.109 1 92.69 203 SER A O 1
ATOM 1629 N N . GLY A 1 204 ? -26.156 -13.102 7.773 1 93.69 204 GLY A N 1
ATOM 1630 C CA . GLY A 1 204 ? -25.781 -12.664 6.441 1 93.69 204 GLY A CA 1
ATOM 1631 C C . GLY A 1 204 ? -25.344 -11.211 6.391 1 93.69 204 GLY A C 1
ATOM 1632 O O . GLY A 1 204 ? -24.953 -10.641 7.414 1 93.69 204 GLY A O 1
ATOM 1633 N N . TRP A 1 205 ? -25.438 -10.648 5.223 1 95.94 205 TRP A N 1
ATOM 1634 C CA . TRP A 1 205 ? -24.922 -9.305 5.008 1 95.94 205 TRP A CA 1
ATOM 1635 C C . TRP A 1 205 ? -25.984 -8.258 5.305 1 95.94 205 TRP A C 1
ATOM 1637 O O . TRP A 1 205 ? -27.156 -8.422 4.949 1 95.94 205 TRP A O 1
ATOM 1647 N N . THR A 1 206 ? -25.672 -7.219 5.953 1 95.81 206 THR A N 1
ATOM 1648 C CA . THR A 1 206 ? -26.469 -6.008 6.125 1 95.81 206 THR A CA 1
ATOM 1649 C C . THR A 1 206 ? -25.734 -4.793 5.57 1 95.81 206 THR A C 1
ATOM 1651 O O . THR A 1 206 ? -24.5 -4.723 5.625 1 95.81 206 THR A O 1
ATOM 1654 N N . LYS A 1 207 ? -26.453 -4.059 4.965 1 95.5 207 LYS A N 1
ATOM 1655 C CA . LYS A 1 207 ? -25.922 -2.859 4.328 1 95.5 207 LYS A CA 1
ATOM 1656 C C . LYS A 1 207 ? -26.453 -1.596 5 1 95.5 207 LYS A C 1
ATOM 1658 O O . LYS A 1 207 ? -27.625 -1.526 5.367 1 95.5 207 LYS A O 1
ATOM 1663 N N . GLN A 1 208 ? -25.609 -0.558 5.137 1 96.5 208 GLN A N 1
ATOM 1664 C CA . GLN A 1 208 ? -25.969 0.735 5.715 1 96.5 208 GLN A CA 1
ATOM 1665 C C . GLN A 1 208 ? -25.297 1.877 4.957 1 96.5 208 GLN A C 1
ATOM 1667 O O . GLN A 1 208 ? -24.078 1.868 4.77 1 96.5 208 GLN A O 1
ATOM 1672 N N . ARG A 1 209 ? -26.109 2.705 4.504 1 96.81 209 ARG A N 1
ATOM 1673 C CA . ARG A 1 209 ? -25.562 3.945 3.959 1 96.81 209 ARG A CA 1
ATOM 1674 C C . ARG A 1 209 ? -25 4.824 5.062 1 96.81 209 ARG A C 1
ATOM 1676 O O . ARG A 1 209 ? -25.609 4.984 6.121 1 96.81 209 ARG A O 1
ATOM 1683 N N . VAL A 1 210 ? -23.875 5.344 4.887 1 97.19 210 VAL A N 1
ATOM 1684 C CA . VAL A 1 210 ? -23.234 6.223 5.855 1 97.19 210 VAL A CA 1
ATOM 1685 C C . VAL A 1 210 ? -22.75 7.496 5.16 1 97.19 210 VAL A C 1
ATOM 1687 O O . VAL A 1 210 ? -22.766 7.578 3.93 1 97.19 210 VAL A O 1
ATOM 1690 N N . ASN A 1 211 ? -22.438 8.477 5.914 1 96.06 211 ASN A N 1
ATOM 1691 C CA . ASN A 1 211 ? -21.938 9.734 5.355 1 96.06 211 ASN A CA 1
ATOM 1692 C C . ASN A 1 211 ? -20.562 9.562 4.711 1 96.06 211 ASN A C 1
ATOM 1694 O O . ASN A 1 211 ? -19.672 8.945 5.297 1 96.06 211 ASN A O 1
ATOM 1698 N N . PRO A 1 212 ? -20.438 10.102 3.525 1 94.19 212 PRO A N 1
ATOM 1699 C CA . PRO A 1 212 ? -19.141 10.047 2.869 1 94.19 212 PRO A CA 1
ATOM 1700 C C . PRO A 1 212 ? -18.078 10.859 3.604 1 94.19 212 PRO A C 1
ATOM 1702 O O . PRO A 1 212 ? -18.406 11.789 4.348 1 94.19 212 PRO A O 1
ATOM 1705 N N . MET B 1 1 ? 27.922 -0.371 -8.273 1 45.88 1 MET B N 1
ATOM 1706 C CA . MET B 1 1 ? 26.609 -0.331 -7.645 1 45.88 1 MET B CA 1
ATOM 1707 C C . MET B 1 1 ? 25.578 0.275 -8.586 1 45.88 1 MET B C 1
ATOM 1709 O O . MET B 1 1 ? 25.875 1.211 -9.328 1 45.88 1 MET B O 1
ATOM 1713 N N . SER B 1 2 ? 24.656 -0.516 -8.906 1 54.88 2 SER B N 1
ATOM 1714 C CA . SER B 1 2 ? 23.625 0.065 -9.766 1 54.88 2 SER B CA 1
ATOM 1715 C C . SER B 1 2 ? 23.219 1.449 -9.273 1 54.88 2 SER B C 1
ATOM 1717 O O . SER B 1 2 ? 23.391 1.773 -8.102 1 54.88 2 SER B O 1
ATOM 1719 N N . SER B 1 3 ? 23.141 2.205 -10.242 1 70.81 3 SER B N 1
ATOM 1720 C CA . SER B 1 3 ? 22.719 3.586 -10.023 1 70.81 3 SER B CA 1
ATOM 1721 C C . SER B 1 3 ? 21.625 3.672 -8.953 1 70.81 3 SER B C 1
ATOM 1723 O O . SER B 1 3 ? 21.594 4.621 -8.172 1 70.81 3 SER B O 1
ATOM 1725 N N . ASP B 1 4 ? 20.922 2.645 -8.812 1 69.19 4 ASP B N 1
ATOM 1726 C CA . ASP B 1 4 ? 19.875 2.67 -7.797 1 69.19 4 ASP B CA 1
ATOM 1727 C C . ASP B 1 4 ? 20.469 2.555 -6.395 1 69.19 4 ASP B C 1
ATOM 1729 O O . ASP B 1 4 ? 20.031 3.244 -5.473 1 69.19 4 ASP B O 1
ATOM 1733 N N . GLU B 1 5 ? 21.562 1.732 -6.215 1 70.19 5 GLU B N 1
ATOM 1734 C CA . GLU B 1 5 ? 22.125 1.432 -4.902 1 70.19 5 GLU B CA 1
ATOM 1735 C C . GLU B 1 5 ? 22.719 2.678 -4.262 1 70.19 5 GLU B C 1
ATOM 1737 O O . GLU B 1 5 ? 22.906 2.734 -3.045 1 70.19 5 GLU B O 1
ATOM 1742 N N . GLU B 1 6 ? 22.797 3.578 -5.086 1 79.56 6 GLU B N 1
ATOM 1743 C CA . GLU B 1 6 ? 23.406 4.793 -4.566 1 79.56 6 GLU B CA 1
ATOM 1744 C C . GLU B 1 6 ? 22.359 5.82 -4.164 1 79.56 6 GLU B C 1
ATOM 1746 O O . GLU B 1 6 ? 22.641 6.758 -3.418 1 79.56 6 GLU B O 1
ATOM 1751 N N . GLN B 1 7 ? 21.266 5.426 -4.543 1 93.31 7 GLN B N 1
ATOM 1752 C CA . GLN B 1 7 ? 20.266 6.469 -4.344 1 93.31 7 GLN B CA 1
ATOM 1753 C C . GLN B 1 7 ? 19.438 6.199 -3.092 1 93.31 7 GLN B C 1
ATOM 1755 O O . GLN B 1 7 ? 19.141 5.047 -2.773 1 93.31 7 GLN B O 1
ATOM 1760 N N . SER B 1 8 ? 19.109 7.41 -2.363 1 96.56 8 SER B N 1
ATOM 1761 C CA . SER B 1 8 ? 18.203 7.328 -1.222 1 96.56 8 SER B CA 1
ATOM 1762 C C . SER B 1 8 ? 16.766 7.109 -1.672 1 96.56 8 SER B C 1
ATOM 1764 O O . SER B 1 8 ? 16.438 7.324 -2.84 1 96.56 8 SER B O 1
ATOM 1766 N N . TRP B 1 9 ? 16 6.652 -0.74 1 98.19 9 TRP B N 1
ATOM 1767 C CA . TRP B 1 9 ? 14.586 6.473 -1.038 1 98.19 9 TRP B CA 1
ATOM 1768 C C . TRP B 1 9 ? 13.961 7.781 -1.514 1 98.19 9 TRP B C 1
ATOM 1770 O O . TRP B 1 9 ? 13.078 7.777 -2.373 1 98.19 9 TRP B O 1
ATOM 1780 N N . ARG B 1 10 ? 14.359 8.875 -0.936 1 97.75 10 ARG B N 1
ATOM 1781 C CA . ARG B 1 10 ? 13.766 10.172 -1.247 1 97.75 10 ARG B CA 1
ATOM 1782 C C . ARG B 1 10 ? 14.094 10.594 -2.676 1 97.75 10 ARG B C 1
ATOM 1784 O O . ARG B 1 10 ? 13.234 11.141 -3.377 1 97.75 10 ARG B O 1
ATOM 1791 N N . SER B 1 11 ? 15.273 10.375 -3.098 1 97.25 11 SER B N 1
ATOM 1792 C CA . SER B 1 11 ? 15.672 10.672 -4.469 1 97.25 11 SER B CA 1
ATOM 1793 C C . SER B 1 11 ? 14.969 9.758 -5.461 1 97.25 11 SER B C 1
ATOM 1795 O O . SER B 1 11 ? 14.531 10.203 -6.527 1 97.25 11 SER B O 1
ATOM 1797 N N . LEU B 1 12 ? 14.961 8.5 -5.105 1 97.56 12 LEU B N 1
ATOM 1798 C CA . LEU B 1 12 ? 14.25 7.551 -5.953 1 97.56 12 LEU B CA 1
ATOM 1799 C C . LEU B 1 12 ? 12.781 7.934 -6.098 1 97.56 12 LEU B C 1
ATOM 1801 O O . LEU B 1 12 ? 12.234 7.902 -7.199 1 97.56 12 LEU B O 1
ATOM 1805 N N . LEU B 1 13 ? 12.172 8.336 -4.992 1 97.94 13 LEU B N 1
ATOM 1806 C CA . LEU B 1 13 ? 10.758 8.695 -4.996 1 97.94 13 LEU B CA 1
ATOM 1807 C C . LEU B 1 13 ? 10.508 9.93 -5.852 1 97.94 13 LEU B C 1
ATOM 1809 O O . LEU B 1 13 ? 9.492 10.008 -6.551 1 97.94 13 LEU B O 1
ATOM 1813 N N . GLU B 1 14 ? 11.461 10.867 -5.812 1 96.44 14 GLU B N 1
ATOM 1814 C CA . GLU B 1 14 ? 11.336 12.062 -6.641 1 96.44 14 GLU B CA 1
ATOM 1815 C C . GLU B 1 14 ? 11.281 11.695 -8.125 1 96.44 14 GLU B C 1
ATOM 1817 O O . GLU B 1 14 ? 10.469 12.242 -8.867 1 96.44 14 GLU B O 1
ATOM 1822 N N . VAL B 1 15 ? 12.094 10.742 -8.539 1 95.75 15 VAL B N 1
ATOM 1823 C CA . VAL B 1 15 ? 12.148 10.297 -9.93 1 95.75 15 VAL B CA 1
ATOM 1824 C C . VAL B 1 15 ? 10.844 9.578 -10.289 1 95.75 15 VAL B C 1
ATOM 1826 O O . VAL B 1 15 ? 10.273 9.812 -11.352 1 95.75 15 VAL B O 1
ATOM 1829 N N . SER B 1 16 ? 10.391 8.789 -9.383 1 96.81 16 SER B N 1
ATOM 1830 C CA . SER B 1 16 ? 9.156 8.047 -9.617 1 96.81 16 SER B CA 1
ATOM 1831 C C . SER B 1 16 ? 7.961 8.977 -9.758 1 96.81 16 SER B C 1
ATOM 1833 O O . SER B 1 16 ? 7.098 8.766 -10.609 1 96.81 16 SER B O 1
ATOM 1835 N N . ILE B 1 17 ? 7.887 9.977 -8.914 1 97.19 17 ILE B N 1
ATOM 1836 C CA . ILE B 1 17 ? 6.812 10.953 -8.969 1 97.19 17 ILE B CA 1
ATOM 1837 C C . ILE B 1 17 ? 6.852 11.695 -10.305 1 97.19 17 ILE B C 1
ATOM 1839 O O . ILE B 1 17 ? 5.82 11.875 -10.953 1 97.19 17 ILE B O 1
ATOM 1843 N N . ALA B 1 18 ? 8.086 12.008 -10.75 1 95.75 18 ALA B N 1
ATOM 1844 C CA . ALA B 1 18 ? 8.242 12.742 -12 1 95.75 18 ALA B CA 1
ATOM 1845 C C . ALA B 1 18 ? 7.773 11.898 -13.188 1 95.75 18 ALA B C 1
ATOM 1847 O O . ALA B 1 18 ? 7.109 12.414 -14.094 1 95.75 18 ALA B O 1
ATOM 1848 N N . LYS B 1 19 ? 8.07 10.672 -13.141 1 94.56 19 LYS B N 1
ATOM 1849 C CA . LYS B 1 19 ? 7.695 9.766 -14.227 1 94.56 19 LYS B CA 1
ATOM 1850 C C . LYS B 1 19 ? 6.184 9.578 -14.289 1 94.56 19 LYS B C 1
ATOM 1852 O O . LYS B 1 19 ? 5.648 9.188 -15.328 1 94.56 19 LYS B O 1
ATOM 1857 N N . SER B 1 20 ? 5.504 9.844 -13.164 1 92 20 SER B N 1
ATOM 1858 C CA . SER B 1 20 ? 4.082 9.531 -13.086 1 92 20 SER B CA 1
ATOM 1859 C C . SER B 1 20 ? 3.234 10.797 -13.141 1 92 20 SER B C 1
ATOM 1861 O O . SER B 1 20 ? 2.014 10.742 -12.977 1 92 20 SER B O 1
ATOM 1863 N N . ARG B 1 21 ? 3.83 11.953 -13.391 1 87.69 21 ARG B N 1
ATOM 1864 C CA . ARG B 1 21 ? 3.176 13.25 -13.273 1 87.69 21 ARG B CA 1
ATOM 1865 C C . ARG B 1 21 ? 1.974 13.344 -14.211 1 87.69 21 ARG B C 1
ATOM 1867 O O . ARG B 1 21 ? 0.999 14.039 -13.906 1 87.69 21 ARG B O 1
ATOM 1874 N N . LYS B 1 22 ? 2.021 12.555 -15.344 1 86.06 22 LYS B N 1
ATOM 1875 C CA . LYS B 1 22 ? 0.948 12.641 -16.328 1 86.06 22 LYS B CA 1
ATOM 1876 C C . LYS B 1 22 ? -0.125 11.586 -16.078 1 86.06 22 LYS B C 1
ATOM 1878 O O . LYS B 1 22 ? -1.146 11.555 -16.766 1 86.06 22 LYS B O 1
ATOM 1883 N N . THR B 1 23 ? 0.125 10.742 -15.141 1 81.25 23 THR B N 1
ATOM 1884 C CA . THR B 1 23 ? -0.854 9.719 -14.789 1 81.25 23 THR B CA 1
ATOM 1885 C C . THR B 1 23 ? -1.881 10.273 -13.805 1 81.25 23 THR B C 1
ATOM 1887 O O . THR B 1 23 ? -1.522 10.734 -12.719 1 81.25 23 THR B O 1
ATOM 1890 N N . ARG B 1 24 ? -3.094 10.219 -14.25 1 80 24 ARG B N 1
ATOM 1891 C CA . ARG B 1 24 ? -4.168 10.703 -13.391 1 80 24 ARG B CA 1
ATOM 1892 C C . ARG B 1 24 ? -4.211 9.93 -12.078 1 80 24 ARG B C 1
ATOM 1894 O O . ARG B 1 24 ? -4.168 8.695 -12.078 1 80 24 ARG B O 1
ATOM 1901 N N . GLY B 1 25 ? -4.18 10.664 -10.977 1 84.5 25 GLY B N 1
ATOM 1902 C CA . GLY B 1 25 ? -4.328 10.055 -9.664 1 84.5 25 GLY B CA 1
ATOM 1903 C C . GLY B 1 25 ? -3.047 9.438 -9.141 1 84.5 25 GLY B C 1
ATOM 1904 O O . GLY B 1 25 ? -3.082 8.547 -8.289 1 84.5 25 GLY B O 1
ATOM 1905 N N . SER B 1 26 ? -1.931 9.867 -9.734 1 89.88 26 SER B N 1
ATOM 1906 C CA . SER B 1 26 ? -0.646 9.305 -9.328 1 89.88 26 SER B CA 1
ATOM 1907 C C . SER B 1 26 ? -0.269 9.75 -7.922 1 89.88 26 SER B C 1
ATOM 1909 O O . SER B 1 26 ? 0.643 9.188 -7.312 1 89.88 26 SER B O 1
ATOM 1911 N N . ASN B 1 27 ? -0.96 10.758 -7.348 1 95.56 27 ASN B N 1
ATOM 1912 C CA . ASN B 1 27 ? -0.636 11.227 -6.004 1 95.56 27 ASN B CA 1
ATOM 1913 C C . ASN B 1 27 ? -1.589 10.641 -4.965 1 95.56 27 ASN B C 1
ATOM 1915 O O . ASN B 1 27 ? -1.58 11.055 -3.805 1 95.56 27 ASN B O 1
ATOM 1919 N N . TYR B 1 28 ? -2.459 9.664 -5.406 1 96.75 28 TYR B N 1
ATOM 1920 C CA . TYR B 1 28 ? -3.256 8.914 -4.441 1 96.75 28 TYR B CA 1
ATOM 1921 C C . TYR B 1 28 ? -2.447 7.773 -3.842 1 96.75 28 TYR B C 1
ATOM 1923 O O . TYR B 1 28 ? -1.885 6.949 -4.57 1 96.75 28 TYR B O 1
ATOM 1931 N N . VAL B 1 29 ? -2.367 7.785 -2.475 1 98.31 29 VAL B N 1
ATOM 1932 C CA . VAL B 1 29 ? -1.632 6.766 -1.736 1 98.31 29 VAL B CA 1
ATOM 1933 C C . VAL B 1 29 ? -2.555 6.094 -0.721 1 98.31 29 VAL B C 1
ATOM 1935 O O . VAL B 1 29 ? -3.623 6.621 -0.401 1 98.31 29 VAL B O 1
ATOM 1938 N N . GLN B 1 30 ? -2.201 4.898 -0.351 1 98.69 30 GLN B N 1
ATOM 1939 C CA . GLN B 1 30 ? -2.975 4.195 0.667 1 98.69 30 GLN B CA 1
ATOM 1940 C C . GLN B 1 30 ? -2.258 4.219 2.014 1 98.69 30 GLN B C 1
ATOM 1942 O O . GLN B 1 30 ? -1.076 3.881 2.1 1 98.69 30 GLN B O 1
ATOM 1947 N N . ILE B 1 31 ? -2.961 4.633 3.035 1 98.94 31 ILE B N 1
ATOM 1948 C CA . ILE B 1 31 ? -2.396 4.707 4.379 1 98.94 31 ILE B CA 1
ATOM 1949 C C . ILE B 1 31 ? -3.117 3.725 5.297 1 98.94 31 ILE B C 1
ATOM 1951 O O . ILE B 1 31 ? -4.348 3.625 5.27 1 98.94 31 ILE B O 1
ATOM 1955 N N . SER B 1 32 ? -2.326 2.998 6.059 1 98.88 32 SER B N 1
ATOM 1956 C CA . SER B 1 32 ? -2.842 1.98 6.969 1 98.88 32 SER B CA 1
ATOM 1957 C C . SER B 1 32 ? -2.578 2.352 8.422 1 98.88 32 SER B C 1
ATOM 1959 O O . SER B 1 32 ? -1.504 2.859 8.758 1 98.88 32 SER B O 1
ATOM 1961 N N . THR B 1 33 ? -3.555 2.227 9.242 1 98.88 33 THR B N 1
ATOM 1962 C CA . THR B 1 33 ? -3.533 2.342 10.695 1 98.88 33 THR B CA 1
ATOM 1963 C C . THR B 1 33 ? -4.059 1.065 11.344 1 98.88 33 THR B C 1
ATOM 1965 O O . THR B 1 33 ? -4.285 0.063 10.664 1 98.88 33 THR B O 1
ATOM 1968 N N . VAL B 1 34 ? -4.121 1.017 12.688 1 98.62 34 VAL B N 1
ATOM 1969 C CA . VAL B 1 34 ? -4.598 -0.157 13.414 1 98.62 34 VAL B CA 1
ATOM 1970 C C . VAL B 1 34 ? -5.746 0.238 14.336 1 98.62 34 VAL B C 1
ATOM 1972 O O . VAL B 1 34 ? -5.68 1.269 15.016 1 98.62 34 VAL B O 1
ATOM 1975 N N . GLU B 1 35 ? -6.809 -0.39 14.258 1 97.81 35 GLU B N 1
ATOM 1976 C CA . GLU B 1 35 ? -7.926 -0.297 15.195 1 97.81 35 GLU B CA 1
ATOM 1977 C C . GLU B 1 35 ? -8.18 -1.633 15.883 1 97.81 35 GLU B C 1
ATOM 1979 O O . GLU B 1 35 ? -8.5 -2.627 15.234 1 97.81 35 GLU B O 1
ATOM 1984 N N . GLU B 1 36 ? -7.98 -1.69 17.203 1 96 36 GLU B N 1
ATOM 1985 C CA . GLU B 1 36 ? -8.219 -2.887 18.016 1 96 36 GLU B CA 1
ATOM 1986 C C . GLU B 1 36 ? -7.43 -4.078 17.469 1 96 36 GLU B C 1
ATOM 1988 O O . GLU B 1 36 ? -7.98 -5.172 17.312 1 96 36 GLU B O 1
ATOM 1993 N N . GLY B 1 37 ? -6.246 -3.789 17.078 1 96.75 37 GLY B N 1
ATOM 1994 C CA . GLY B 1 37 ? -5.312 -4.836 16.688 1 96.75 37 GLY B CA 1
ATOM 1995 C C . GLY B 1 37 ? -5.465 -5.27 15.242 1 96.75 37 GLY B C 1
ATOM 1996 O O . GLY B 1 37 ? -4.711 -6.113 14.758 1 96.75 37 GLY B O 1
ATOM 1997 N N . GLU B 1 38 ? -6.484 -4.727 14.492 1 98.38 38 GLU B N 1
ATOM 1998 C CA . GLU B 1 38 ? -6.707 -5.055 13.086 1 98.38 38 GLU B CA 1
ATOM 1999 C C . GLU B 1 38 ? -6.328 -3.885 12.18 1 98.38 38 GLU B C 1
ATOM 2001 O O . GLU B 1 38 ? -6.496 -2.723 12.555 1 98.38 38 GLU B O 1
ATOM 2006 N N . PRO B 1 39 ? -5.828 -4.18 11.016 1 98.69 39 PRO B N 1
ATOM 2007 C CA . PRO B 1 39 ? -5.434 -3.092 10.117 1 98.69 39 PRO B CA 1
ATOM 2008 C C . PRO B 1 39 ? -6.633 -2.385 9.492 1 98.69 39 PRO B C 1
ATOM 2010 O O . PRO B 1 39 ? -7.668 -3.012 9.25 1 98.69 39 PRO B O 1
ATOM 2013 N N . ARG B 1 40 ? -6.562 -1.146 9.344 1 98.75 40 ARG B N 1
ATOM 2014 C CA . ARG B 1 40 ? -7.457 -0.308 8.555 1 98.75 40 ARG B CA 1
ATOM 2015 C C . ARG B 1 40 ? -6.684 0.454 7.484 1 98.75 40 ARG B C 1
ATOM 2017 O O . ARG B 1 40 ? -5.594 0.967 7.742 1 98.75 40 ARG B O 1
ATOM 2024 N N . CYS B 1 41 ? -7.133 0.495 6.316 1 98.69 41 CYS B N 1
ATOM 2025 C CA . CYS B 1 41 ? -6.414 1.105 5.203 1 98.69 41 CYS B CA 1
ATOM 2026 C C . CYS B 1 41 ? -7.359 1.912 4.32 1 98.69 41 CYS B C 1
ATOM 2028 O O . CYS B 1 41 ? -8.492 1.498 4.078 1 98.69 41 CYS B O 1
ATOM 2030 N N . ARG B 1 42 ? -6.969 3.006 3.824 1 98.75 42 ARG B N 1
ATOM 2031 C CA . ARG B 1 42 ? -7.762 3.832 2.918 1 98.75 42 ARG B CA 1
ATOM 2032 C C . ARG B 1 42 ? -6.863 4.715 2.057 1 98.75 42 ARG B C 1
ATOM 2034 O O . ARG B 1 42 ? -5.676 4.875 2.35 1 98.75 42 ARG B O 1
ATOM 2041 N N . THR B 1 43 ? -7.453 5.211 1.006 1 98.38 43 THR B N 1
ATOM 2042 C CA . THR B 1 43 ? -6.75 6.086 0.077 1 98.38 43 THR B CA 1
ATOM 2043 C C . THR B 1 43 ? -6.762 7.527 0.578 1 98.38 43 THR B C 1
ATOM 2045 O O . THR B 1 43 ? -7.785 8.008 1.07 1 98.38 43 THR B O 1
ATOM 2048 N N . VAL B 1 44 ? -5.621 8.227 0.51 1 98.38 44 VAL B N 1
ATOM 2049 C CA . VAL B 1 44 ? -5.5 9.656 0.777 1 98.38 44 VAL B CA 1
ATOM 2050 C C . VAL B 1 44 ? -4.68 10.32 -0.325 1 98.38 44 VAL B C 1
ATOM 2052 O O . VAL B 1 44 ? -4.062 9.633 -1.145 1 98.38 44 VAL B O 1
ATOM 2055 N N . VAL B 1 45 ? -4.754 11.586 -0.401 1 97.69 45 VAL B N 1
ATOM 2056 C CA . VAL B 1 45 ? -4.039 12.344 -1.42 1 97.69 45 VAL B CA 1
ATOM 2057 C C . VAL B 1 45 ? -2.707 12.836 -0.861 1 97.69 45 VAL B C 1
ATOM 2059 O O . VAL B 1 45 ? -2.672 13.523 0.163 1 97.69 45 VAL B O 1
ATOM 2062 N N . PHE B 1 46 ? -1.661 12.391 -1.523 1 98.44 46 PHE B N 1
ATOM 2063 C CA . PHE B 1 46 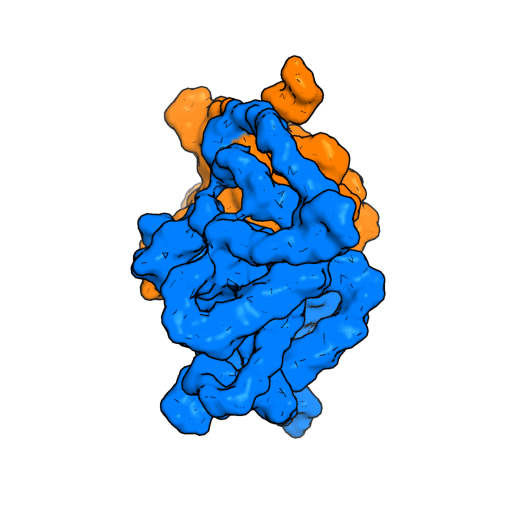? -0.356 12.992 -1.265 1 98.44 46 PHE B CA 1
ATOM 2064 C C . PHE B 1 46 ? -0.3 14.422 -1.787 1 98.44 46 PHE B C 1
ATOM 2066 O O . PHE B 1 46 ? -0.542 14.664 -2.971 1 98.44 46 PHE B O 1
ATOM 2073 N N . ARG B 1 47 ? 0.061 15.289 -0.933 1 97.75 47 ARG B N 1
ATOM 2074 C CA . ARG B 1 47 ? -0.01 16.703 -1.279 1 97.75 47 ARG B CA 1
ATOM 2075 C C . ARG B 1 47 ? 1.368 17.344 -1.212 1 97.75 47 ARG B C 1
ATOM 2077 O O . ARG B 1 47 ? 1.488 18.531 -0.89 1 97.75 47 ARG B O 1
ATOM 2084 N N . GLY B 1 48 ? 2.352 16.5 -1.369 1 96.94 48 GLY B N 1
ATOM 2085 C CA . GLY B 1 48 ? 3.729 16.969 -1.378 1 96.94 48 GLY B CA 1
ATOM 2086 C C . GLY B 1 48 ? 4.457 16.703 -0.075 1 96.94 48 GLY B C 1
ATOM 2087 O O . GLY B 1 48 ? 3.936 16.016 0.806 1 96.94 48 GLY B O 1
ATOM 2088 N N . PHE B 1 49 ? 5.625 17.188 -0.027 1 96.75 49 PHE B N 1
ATOM 2089 C CA . PHE B 1 49 ? 6.445 17.094 1.175 1 96.75 49 PHE B CA 1
ATOM 2090 C C . PHE B 1 49 ? 6.457 18.422 1.923 1 96.75 49 PHE B C 1
ATOM 2092 O O . PHE B 1 49 ? 6.512 19.484 1.306 1 96.75 49 PHE B O 1
ATOM 2099 N N . GLN B 1 50 ? 6.309 18.25 3.203 1 94.5 50 GLN B N 1
ATOM 2100 C CA . GLN B 1 50 ? 6.32 19.469 4.016 1 94.5 50 GLN B CA 1
ATOM 2101 C C . GLN B 1 50 ? 7.715 20.094 4.059 1 94.5 50 GLN B C 1
ATOM 2103 O O . GLN B 1 50 ? 8.688 19.422 4.398 1 94.5 50 GLN B O 1
ATOM 2108 N N . LYS B 1 51 ? 7.652 21.219 3.549 1 87.38 51 LYS B N 1
ATOM 2109 C CA . LYS B 1 51 ? 8.922 21.953 3.529 1 87.38 51 LYS B CA 1
ATOM 2110 C C . LYS B 1 51 ? 9.289 22.438 4.926 1 87.38 51 LYS B C 1
ATOM 2112 O O . LYS B 1 51 ? 8.414 22.703 5.75 1 87.38 51 LYS B O 1
ATOM 2117 N N . THR B 1 52 ? 10.445 21.969 5.32 1 65.69 52 THR B N 1
ATOM 2118 C CA . THR B 1 52 ? 11.094 22.172 6.613 1 65.69 52 THR B CA 1
ATOM 2119 C C . THR B 1 52 ? 11.164 23.656 6.965 1 65.69 52 THR B C 1
ATOM 2121 O O . THR B 1 52 ? 11.633 24.469 6.164 1 65.69 52 THR B O 1
ATOM 2124 N N . PRO B 1 53 ? 10.164 24.062 7.855 1 64.31 53 PRO B N 1
ATOM 2125 C CA . PRO B 1 53 ? 10.75 25.297 8.398 1 64.31 53 PRO B CA 1
ATOM 2126 C C . PRO B 1 53 ? 12.156 25.078 8.961 1 64.31 53 PRO B C 1
ATOM 2128 O O . PRO B 1 53 ? 12.523 23.953 9.297 1 64.31 53 PRO B O 1
ATOM 2131 N N . VAL B 1 54 ? 12.938 26.078 8.93 1 60.84 54 VAL B N 1
ATOM 2132 C CA . VAL B 1 54 ? 14.273 26.031 9.516 1 60.84 54 VAL B CA 1
ATOM 2133 C C . VAL B 1 54 ? 14.18 25.625 10.984 1 60.84 54 VAL B C 1
ATOM 2135 O O . VAL B 1 54 ? 13.422 26.219 11.75 1 60.84 54 VAL B O 1
ATOM 2138 N N . HIS B 1 55 ? 14.766 24.547 11.312 1 66.62 55 HIS B N 1
ATOM 2139 C CA . HIS B 1 55 ? 15.109 24.047 12.641 1 66.62 55 HIS B CA 1
ATOM 2140 C C . HIS B 1 55 ? 13.898 23.438 13.328 1 66.62 55 HIS B C 1
ATOM 2142 O O . HIS B 1 55 ? 13.305 24.047 14.219 1 66.62 55 HIS B O 1
ATOM 2148 N N . HIS B 1 56 ? 13.281 22.562 12.875 1 77.62 56 HIS B N 1
ATOM 2149 C CA . HIS B 1 56 ? 12.258 21.781 13.555 1 77.62 56 HIS B CA 1
ATOM 2150 C C . HIS B 1 56 ? 12.602 20.297 13.562 1 77.62 56 HIS B C 1
ATOM 2152 O O . HIS B 1 56 ? 12.938 19.719 12.523 1 77.62 56 HIS B O 1
ATOM 2158 N N . ASP B 1 57 ? 12.578 19.75 14.758 1 78 57 ASP B N 1
ATOM 2159 C CA . ASP B 1 57 ? 13.031 18.375 14.977 1 78 57 ASP B CA 1
ATOM 2160 C C . ASP B 1 57 ? 12.25 17.406 14.094 1 78 57 ASP B C 1
ATOM 2162 O O . ASP B 1 57 ? 12.781 16.359 13.695 1 78 57 ASP B O 1
ATOM 2166 N N . LEU B 1 58 ? 11.078 17.812 13.766 1 82.81 58 LEU B N 1
ATOM 2167 C CA . LEU B 1 58 ? 10.242 16.922 12.961 1 82.81 58 LEU B CA 1
ATOM 2168 C C . LEU B 1 58 ? 10.609 17.016 11.484 1 82.81 58 LEU B C 1
ATOM 2170 O O . LEU B 1 58 ? 10.461 16.062 10.734 1 82.81 58 LEU B O 1
ATOM 2174 N N . PHE B 1 59 ? 11.195 18.125 11.18 1 81.38 59 PHE B N 1
ATOM 2175 C CA . PHE B 1 59 ? 11.461 18.406 9.773 1 81.38 59 PHE B CA 1
ATOM 2176 C C . PHE B 1 59 ? 12.891 18 9.406 1 81.38 59 PHE B C 1
ATOM 2178 O O . PHE B 1 59 ? 13.852 18.609 9.883 1 81.38 59 PHE B O 1
ATOM 2185 N N . HIS B 1 60 ? 12.953 16.938 8.805 1 86.81 60 HIS B N 1
ATOM 2186 C CA . HIS B 1 60 ? 14.258 16.469 8.367 1 86.81 60 HIS B CA 1
ATOM 2187 C C . HIS B 1 60 ? 14.289 16.234 6.859 1 86.81 60 HIS B C 1
ATOM 2189 O O . HIS B 1 60 ? 13.234 16.188 6.215 1 86.81 60 HIS B O 1
ATOM 2195 N N . GLU B 1 61 ? 15.492 16.219 6.41 1 91.62 61 GLU B N 1
ATOM 2196 C CA . GLU B 1 61 ? 15.727 16.109 4.977 1 91.62 61 GLU B CA 1
ATOM 2197 C C . GLU B 1 61 ? 16.656 14.93 4.66 1 91.62 61 GLU B C 1
ATOM 2199 O O . GLU B 1 61 ? 17.422 14.492 5.52 1 91.62 61 GLU B O 1
ATOM 2204 N N . LEU B 1 62 ? 16.5 14.461 3.596 1 93.19 62 LEU B N 1
ATOM 2205 C CA . LEU B 1 62 ? 17.406 13.477 2.994 1 93.19 62 LEU B CA 1
ATOM 2206 C C . LEU B 1 62 ? 17.781 13.883 1.571 1 93.19 62 LEU B C 1
ATOM 2208 O O . LEU B 1 62 ? 16.891 14.148 0.748 1 93.19 62 LEU B O 1
ATOM 2212 N N . ASP B 1 63 ? 19.094 14.031 1.188 1 92.38 63 ASP B N 1
ATOM 2213 C CA . ASP B 1 63 ? 19.578 14.539 -0.089 1 92.38 63 ASP B CA 1
ATOM 2214 C C . ASP B 1 63 ? 19.031 15.938 -0.375 1 92.38 63 ASP B C 1
ATOM 2216 O O . ASP B 1 63 ? 18.625 16.234 -1.501 1 92.38 63 ASP B O 1
ATOM 2220 N N . GLU B 1 64 ? 18.906 16.688 0.746 1 91.06 64 GLU B N 1
ATOM 2221 C CA . GLU B 1 64 ? 18.469 18.078 0.684 1 91.06 64 GLU B CA 1
ATOM 2222 C C . GLU B 1 64 ? 17 18.172 0.236 1 91.06 64 GLU B C 1
ATOM 2224 O O . GLU B 1 64 ? 16.609 19.172 -0.38 1 91.06 64 GLU B O 1
ATOM 2229 N N . LYS B 1 65 ? 16.328 17.156 0.613 1 93.81 65 LYS B N 1
ATOM 2230 C CA . LYS B 1 65 ? 14.914 17.109 0.269 1 93.81 65 LYS B CA 1
ATOM 2231 C C . LYS B 1 65 ? 14.062 16.812 1.497 1 93.81 65 LYS B C 1
ATOM 2233 O O . LYS B 1 65 ? 14.414 15.945 2.309 1 93.81 65 LYS B O 1
ATOM 2238 N N . PRO B 1 66 ? 12.977 17.641 1.559 1 95.06 66 PRO B N 1
ATOM 2239 C CA . PRO B 1 66 ? 12.109 17.359 2.703 1 95.06 66 PRO B CA 1
ATOM 2240 C C . PRO B 1 66 ? 11.531 15.938 2.662 1 95.06 66 PRO B C 1
ATOM 2242 O O . PRO B 1 66 ? 11.227 15.422 1.585 1 95.06 66 PRO B O 1
ATOM 2245 N N . CYS B 1 67 ? 11.273 15.375 3.834 1 95.88 67 CYS B N 1
ATOM 2246 C CA . CYS B 1 67 ? 10.938 13.953 3.891 1 95.88 67 CYS B CA 1
ATOM 2247 C C . CYS B 1 67 ? 9.531 13.75 4.441 1 95.88 67 CYS B C 1
ATOM 2249 O O . CYS B 1 67 ? 8.969 12.664 4.332 1 95.88 67 CYS B O 1
ATOM 2251 N N . LEU B 1 68 ? 9.016 14.742 5.109 1 96.69 68 LEU B N 1
ATOM 2252 C CA . LEU B 1 68 ? 7.707 14.578 5.734 1 96.69 68 LEU B CA 1
ATOM 2253 C C . LEU B 1 68 ? 6.598 14.586 4.688 1 96.69 68 LEU B C 1
ATOM 2255 O O . LEU B 1 68 ? 6.406 15.578 3.982 1 96.69 68 LEU B O 1
ATOM 2259 N N . PHE B 1 69 ? 5.898 13.539 4.551 1 98.31 69 PHE B N 1
ATOM 2260 C CA . PHE B 1 69 ? 4.754 13.438 3.658 1 98.31 69 PHE B CA 1
ATOM 2261 C C . PHE B 1 69 ? 3.602 14.305 4.156 1 98.31 69 PHE B C 1
ATOM 2263 O O . PHE B 1 69 ? 3.256 14.266 5.34 1 98.31 69 PHE B O 1
ATOM 2270 N N . LYS B 1 70 ? 3.096 15.039 3.287 1 98.06 70 LYS B N 1
ATOM 2271 C CA . LYS B 1 70 ? 2.051 15.984 3.66 1 98.06 70 LYS B CA 1
ATOM 2272 C C . LYS B 1 70 ? 0.709 15.594 3.049 1 98.06 70 LYS B C 1
ATOM 2274 O O . LYS B 1 70 ? 0.611 15.383 1.838 1 98.06 70 LYS B O 1
ATOM 2279 N N . MET B 1 71 ? -0.277 15.508 3.895 1 98.75 71 MET B N 1
ATOM 2280 C CA . MET B 1 71 ? -1.673 15.211 3.584 1 98.75 71 MET B CA 1
ATOM 2281 C C . MET B 1 71 ? -2.609 15.977 4.516 1 98.75 71 MET B C 1
ATOM 2283 O O . MET B 1 71 ? -2.156 16.75 5.363 1 98.75 71 MET B O 1
ATOM 2287 N N . CYS B 1 72 ? -3.861 15.828 4.383 1 98.75 72 CYS B N 1
ATOM 2288 C CA . CYS B 1 72 ? -4.852 16.359 5.309 1 98.75 72 CYS B CA 1
ATOM 2289 C C . CYS B 1 72 ? -5.965 15.352 5.562 1 98.75 72 CYS B C 1
ATOM 2291 O O . CYS B 1 72 ? -6.105 14.383 4.82 1 98.75 72 CYS B O 1
ATOM 2293 N N . THR B 1 73 ? -6.598 15.523 6.637 1 98.62 73 THR B N 1
ATOM 2294 C CA . THR B 1 73 ? -7.691 14.633 7.008 1 98.62 73 THR B CA 1
ATOM 2295 C C . THR B 1 73 ? -8.703 15.359 7.887 1 98.62 73 THR B C 1
ATOM 2297 O O . THR B 1 73 ? -8.453 16.484 8.328 1 98.62 73 THR B O 1
ATOM 2300 N N . ASP B 1 74 ? -9.852 14.82 7.98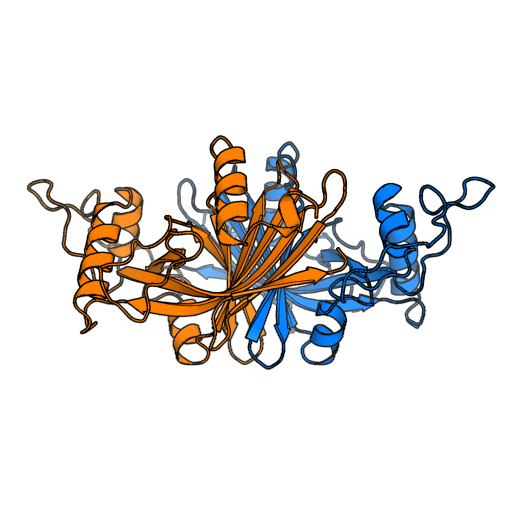 1 98.31 74 ASP B N 1
ATOM 2301 C CA . ASP B 1 74 ? -10.93 15.297 8.844 1 98.31 74 ASP B CA 1
ATOM 2302 C C . ASP B 1 74 ? -10.797 14.734 10.25 1 98.31 74 ASP B C 1
ATOM 2304 O O . ASP B 1 74 ? -10.648 13.523 10.43 1 98.31 74 ASP B O 1
ATOM 2308 N N . LYS B 1 75 ? -10.789 15.625 11.211 1 98.12 75 LYS B N 1
ATOM 2309 C CA . LYS B 1 75 ? -10.656 15.289 12.625 1 98.12 75 LYS B CA 1
ATOM 2310 C C . LYS B 1 75 ? -11.664 14.219 13.039 1 98.12 75 LYS B C 1
ATOM 2312 O O . LYS B 1 75 ? -11.406 13.438 13.953 1 98.12 75 LYS B O 1
ATOM 2317 N N . ARG B 1 76 ? -12.797 14.219 12.367 1 97.31 76 ARG B N 1
ATOM 2318 C CA . ARG B 1 76 ? -13.906 13.344 12.727 1 97.31 76 ARG B CA 1
ATOM 2319 C C . ARG B 1 76 ? -13.727 11.961 12.102 1 97.31 76 ARG B C 1
ATOM 2321 O O . ARG B 1 76 ? -14.492 11.039 12.398 1 97.31 76 ARG B O 1
ATOM 2328 N N . SER B 1 77 ? -12.68 11.766 11.258 1 97.31 77 SER B N 1
ATOM 2329 C CA . SER B 1 77 ? -12.453 10.469 10.625 1 97.31 77 SER B CA 1
ATOM 2330 C C . SER B 1 77 ? -11.898 9.453 11.609 1 97.31 77 SER B C 1
ATOM 2332 O O . SER B 1 77 ? -11.227 9.828 12.578 1 97.31 77 SER B O 1
ATOM 2334 N N . LYS B 1 78 ? -12.102 8.172 11.367 1 97.31 78 LYS B N 1
ATOM 2335 C CA . LYS B 1 78 ? -11.742 7.086 12.273 1 97.31 78 LYS B CA 1
ATOM 2336 C C . LYS B 1 78 ? -10.234 6.984 12.438 1 97.31 78 LYS B C 1
ATOM 2338 O O . LYS B 1 78 ? -9.742 6.578 13.492 1 97.31 78 LYS B O 1
ATOM 2343 N N . LYS B 1 79 ? -9.492 7.41 11.367 1 98.19 79 LYS B N 1
ATOM 2344 C CA . LYS B 1 79 ? -8.039 7.273 11.453 1 98.19 79 LYS B CA 1
ATOM 2345 C C . LYS B 1 79 ? -7.461 8.195 12.523 1 98.19 79 LYS B C 1
ATOM 2347 O O . LYS B 1 79 ? -6.363 7.949 13.031 1 98.19 79 LYS B O 1
ATOM 2352 N N . VAL B 1 80 ? -8.18 9.297 12.852 1 98.19 80 VAL B N 1
ATOM 2353 C CA . VAL B 1 80 ? -7.699 10.219 13.883 1 98.19 80 VAL B CA 1
ATOM 2354 C C . VAL B 1 80 ? -7.73 9.523 15.242 1 98.19 80 VAL B C 1
ATOM 2356 O O . VAL B 1 80 ? -6.746 9.562 15.984 1 98.19 80 VAL B O 1
ATOM 2359 N N . ALA B 1 81 ? -8.867 8.852 15.562 1 97.75 81 ALA B N 1
ATOM 2360 C CA . ALA B 1 81 ? -8.977 8.102 16.812 1 97.75 81 ALA B CA 1
ATOM 2361 C C . ALA B 1 81 ? -7.992 6.934 16.844 1 97.75 81 ALA B C 1
ATOM 2363 O O . ALA B 1 81 ? -7.43 6.609 17.891 1 97.75 81 ALA B O 1
ATOM 2364 N N . GLN B 1 82 ? -7.766 6.316 15.719 1 98.5 82 GLN B N 1
ATOM 2365 C CA . GLN B 1 82 ? -6.816 5.215 15.602 1 98.5 82 GLN B CA 1
ATOM 2366 C C . GLN B 1 82 ? -5.391 5.688 15.875 1 98.5 82 GLN B C 1
ATOM 2368 O O . GLN B 1 82 ? -4.637 5.02 16.578 1 98.5 82 GLN B O 1
ATOM 2373 N N . ASN B 1 83 ? -5.121 6.82 15.359 1 97.88 83 ASN B N 1
ATOM 2374 C CA . ASN B 1 83 ? -3.805 7.414 15.562 1 97.88 83 ASN B CA 1
ATOM 2375 C C . ASN B 1 83 ? -3.535 7.688 17.031 1 97.88 83 ASN B C 1
ATOM 2377 O O . ASN B 1 83 ? -2.404 7.543 17.5 1 97.88 83 ASN B O 1
ATOM 2381 N N . ALA B 1 84 ? -4.523 8.094 17.781 1 97.19 84 ALA B N 1
ATOM 2382 C CA . ALA B 1 84 ? -4.383 8.398 19.203 1 97.19 84 ALA B CA 1
ATOM 2383 C C . ALA B 1 84 ? -3.969 7.16 19.984 1 97.19 84 ALA B C 1
ATOM 2385 O O . ALA B 1 84 ? -3.291 7.266 21.016 1 97.19 84 ALA B O 1
ATOM 2386 N N . LYS B 1 85 ? -4.285 5.977 19.516 1 96.62 85 LYS B N 1
ATOM 2387 C CA . LYS B 1 85 ? -3.979 4.723 20.203 1 96.62 85 LYS B CA 1
ATOM 2388 C C . LYS B 1 85 ? -2.691 4.105 19.672 1 96.62 85 LYS B C 1
ATOM 2390 O O . LYS B 1 85 ? -1.961 3.438 20.406 1 96.62 85 LYS B O 1
ATOM 2395 N N . GLN B 1 86 ? -2.482 4.285 18.375 1 96.62 86 GLN B N 1
ATOM 2396 C CA . GLN B 1 86 ? -1.322 3.773 17.641 1 96.62 86 GLN B CA 1
ATOM 2397 C C . GLN B 1 86 ? -0.898 4.73 16.531 1 96.62 86 GLN B C 1
ATOM 2399 O O . GLN B 1 86 ? -1.515 4.766 15.469 1 96.62 86 GLN B O 1
ATOM 2404 N N . SER B 1 87 ? 0.19 5.434 16.734 1 97.94 87 SER B N 1
ATOM 2405 C CA . SER B 1 87 ? 0.515 6.562 15.867 1 97.94 87 SER B CA 1
ATOM 2406 C C . SER B 1 87 ? 1.327 6.113 14.656 1 97.94 87 SER B C 1
ATOM 2408 O O . SER B 1 87 ? 1.473 6.863 13.688 1 97.94 87 SER B O 1
ATOM 2410 N N . VAL B 1 88 ? 1.945 4.875 14.773 1 98.62 88 VAL B N 1
ATOM 2411 C CA . VAL B 1 88 ? 2.682 4.402 13.609 1 98.62 88 VAL B CA 1
ATOM 2412 C C . VAL B 1 88 ? 1.701 3.975 12.516 1 98.62 88 VAL B C 1
ATOM 2414 O O . VAL B 1 88 ? 0.776 3.201 12.773 1 98.62 88 VAL B O 1
ATOM 2417 N N . ALA B 1 89 ? 1.856 4.562 11.344 1 98.88 89 ALA B N 1
ATOM 2418 C CA . ALA B 1 89 ? 1.091 4.219 10.148 1 98.88 89 ALA B CA 1
ATOM 2419 C C . ALA B 1 89 ? 2.014 3.801 9.008 1 98.88 89 ALA B C 1
ATOM 2421 O O . ALA B 1 89 ? 3.236 3.932 9.109 1 98.88 89 ALA B O 1
ATOM 2422 N N . GLU B 1 90 ? 1.504 3.219 8 1 98.94 90 GLU B N 1
ATOM 2423 C CA . GLU B 1 90 ? 2.27 2.869 6.805 1 98.94 90 GLU B CA 1
ATOM 2424 C C . GLU B 1 90 ? 1.517 3.25 5.535 1 98.94 90 GLU B C 1
ATOM 2426 O O . GLU B 1 90 ? 0.325 2.963 5.402 1 98.94 90 GLU B O 1
ATOM 2431 N N . ILE B 1 91 ? 2.227 3.961 4.648 1 98.81 91 ILE B N 1
ATOM 2432 C CA . ILE B 1 91 ? 1.72 4.324 3.33 1 98.81 91 ILE B CA 1
ATOM 2433 C C . ILE B 1 91 ? 2.266 3.354 2.283 1 98.81 91 ILE B C 1
ATOM 2435 O O . ILE B 1 91 ? 3.441 2.982 2.324 1 98.81 91 ILE B O 1
ATOM 2439 N N . VAL B 1 92 ? 1.415 2.93 1.395 1 98.81 92 VAL B N 1
ATOM 2440 C CA . VAL B 1 92 ? 1.873 2.291 0.166 1 98.81 92 VAL B CA 1
ATOM 2441 C C . VAL B 1 92 ? 1.58 3.195 -1.028 1 98.81 92 VAL B C 1
ATOM 2443 O O . VAL B 1 92 ? 0.469 3.713 -1.164 1 98.81 92 VAL B O 1
ATOM 2446 N N . TRP B 1 93 ? 2.59 3.498 -1.783 1 98.69 93 TRP B N 1
ATOM 2447 C CA . TRP B 1 93 ? 2.502 4.258 -3.025 1 98.69 93 TRP B CA 1
ATOM 2448 C C . TRP B 1 93 ? 2.908 3.398 -4.219 1 98.69 93 TRP B C 1
ATOM 2450 O O . TRP B 1 93 ? 4.09 3.086 -4.391 1 98.69 93 TRP B O 1
ATOM 2460 N N . TRP B 1 94 ? 1.916 3.01 -5.055 1 96.88 94 TRP B N 1
ATOM 2461 C CA . TRP B 1 94 ? 2.125 2.17 -6.23 1 96.88 94 TRP B CA 1
ATOM 2462 C C . TRP B 1 94 ? 2.137 3.008 -7.504 1 96.88 94 TRP B C 1
ATOM 2464 O O . TRP B 1 94 ? 1.211 3.785 -7.754 1 96.88 94 TRP B O 1
ATOM 2474 N N . PHE B 1 95 ? 3.227 2.879 -8.289 1 95.19 95 PHE B N 1
ATOM 2475 C CA . PHE B 1 95 ? 3.369 3.516 -9.594 1 95.19 95 PHE B CA 1
ATOM 2476 C C . PHE B 1 95 ? 3.168 2.502 -10.711 1 95.19 95 PHE B C 1
ATOM 2478 O O . PHE B 1 95 ? 4.105 1.799 -11.094 1 95.19 95 PHE B O 1
ATOM 2485 N N . PRO B 1 96 ? 1.91 2.445 -11.281 1 90.69 96 PRO B N 1
ATOM 2486 C CA . PRO B 1 96 ? 1.591 1.373 -12.227 1 90.69 96 PRO B CA 1
ATOM 2487 C C . PRO B 1 96 ? 2.385 1.476 -13.531 1 90.69 96 PRO B C 1
ATOM 2489 O O . PRO B 1 96 ? 2.639 0.461 -14.18 1 90.69 96 PRO B O 1
ATOM 2492 N N . LYS B 1 97 ? 2.744 2.723 -13.969 1 89.44 97 LYS B N 1
ATOM 2493 C CA . LYS B 1 97 ? 3.463 2.883 -15.227 1 89.44 97 LYS B CA 1
ATOM 2494 C C . LYS B 1 97 ? 4.867 2.297 -15.141 1 89.44 97 LYS B C 1
ATOM 2496 O O . LYS B 1 97 ? 5.32 1.612 -16.062 1 89.44 97 LYS B O 1
ATOM 2501 N N . SER B 1 98 ? 5.469 2.564 -14.062 1 92.5 98 SER B N 1
ATOM 2502 C CA . SER B 1 98 ? 6.844 2.102 -13.898 1 92.5 98 SER B CA 1
ATOM 2503 C C . SER B 1 98 ? 6.902 0.825 -13.07 1 92.5 98 SER B C 1
ATOM 2505 O O . SER B 1 98 ? 7.973 0.234 -12.906 1 92.5 98 SER B O 1
ATOM 2507 N N . SER B 1 99 ? 5.789 0.332 -12.539 1 94.5 99 SER B N 1
ATOM 2508 C CA . SER B 1 99 ? 5.703 -0.847 -11.688 1 94.5 99 SER B CA 1
ATOM 2509 C C . SER B 1 99 ? 6.637 -0.728 -10.484 1 94.5 99 SER B C 1
ATOM 2511 O O . SER B 1 99 ? 7.445 -1.622 -10.234 1 94.5 99 SER B O 1
ATOM 2513 N N . GLU B 1 100 ? 6.504 0.363 -9.797 1 96.81 100 GLU B N 1
ATOM 2514 C CA . GLU B 1 100 ? 7.258 0.662 -8.586 1 96.81 100 GLU B CA 1
ATOM 2515 C C . GLU B 1 100 ? 6.328 0.822 -7.383 1 96.81 100 GLU B C 1
ATOM 2517 O O . GLU B 1 100 ? 5.211 1.325 -7.52 1 96.81 100 GLU B O 1
ATOM 2522 N N . GLN B 1 101 ? 6.891 0.369 -6.262 1 98.56 101 GLN B N 1
ATOM 2523 C CA . GLN B 1 101 ? 6.172 0.505 -5 1 98.56 101 GLN B CA 1
ATOM 2524 C C . GLN B 1 101 ? 7.066 1.11 -3.922 1 98.56 101 GLN B C 1
ATOM 2526 O O . GLN B 1 101 ? 8.219 0.703 -3.764 1 98.56 101 GLN B O 1
ATOM 2531 N N . TYR B 1 102 ? 6.508 2.049 -3.234 1 98.88 102 TYR B N 1
ATOM 2532 C CA . TYR B 1 102 ? 7.086 2.553 -1.992 1 98.88 102 TYR B CA 1
ATOM 2533 C C . TYR B 1 102 ? 6.172 2.26 -0.808 1 98.88 102 TYR B C 1
ATOM 2535 O O . TYR B 1 102 ? 4.996 2.627 -0.819 1 98.88 102 TYR B O 1
ATOM 2543 N N . ARG B 1 103 ? 6.664 1.555 0.163 1 98.94 103 ARG B N 1
ATOM 2544 C CA . ARG B 1 103 ? 6.02 1.413 1.466 1 98.94 103 ARG B CA 1
ATOM 2545 C C . ARG B 1 103 ? 6.734 2.248 2.523 1 98.94 103 ARG B C 1
ATOM 2547 O O . ARG B 1 103 ? 7.926 2.047 2.781 1 98.94 103 ARG B O 1
ATOM 2554 N N . VAL B 1 104 ? 6.035 3.152 3.051 1 98.94 104 VAL B N 1
ATOM 2555 C CA . VAL B 1 104 ? 6.605 4.141 3.959 1 98.94 104 VAL B CA 1
ATOM 2556 C C . VAL B 1 104 ? 5.953 4.023 5.332 1 98.94 104 VAL B C 1
ATOM 2558 O O . VAL B 1 104 ? 4.797 4.418 5.516 1 98.94 104 VAL B O 1
ATOM 2561 N N . ARG B 1 105 ? 6.691 3.494 6.25 1 98.81 105 ARG B N 1
ATOM 2562 C CA . ARG B 1 105 ? 6.254 3.369 7.637 1 98.81 105 ARG B CA 1
ATOM 2563 C C . ARG B 1 105 ? 6.801 4.508 8.492 1 98.81 105 ARG B C 1
ATOM 2565 O O . ARG B 1 105 ? 7.969 4.883 8.359 1 98.81 105 ARG B O 1
ATOM 2572 N N . GLY B 1 106 ? 5.93 5.047 9.289 1 98.56 106 GLY B N 1
ATOM 2573 C CA . GLY B 1 106 ? 6.375 6.148 10.125 1 98.56 106 GLY B CA 1
ATOM 2574 C C . GLY B 1 106 ? 5.301 6.645 11.078 1 98.56 106 GLY B C 1
ATOM 2575 O O . GLY B 1 106 ? 4.207 6.082 11.133 1 98.56 106 GLY B O 1
ATOM 2576 N N . ASN B 1 107 ? 5.66 7.598 11.867 1 97.94 107 ASN B N 1
ATOM 2577 C CA . ASN B 1 107 ? 4.754 8.219 12.828 1 97.94 107 ASN B CA 1
ATOM 2578 C C . ASN B 1 107 ? 3.801 9.195 12.148 1 97.94 107 ASN B C 1
ATOM 2580 O O . ASN B 1 107 ? 4.234 10.078 11.398 1 97.94 107 ASN B O 1
ATOM 2584 N N . LEU B 1 108 ? 2.596 8.969 12.352 1 98.56 108 LEU B N 1
ATOM 2585 C CA . LEU B 1 108 ? 1.55 9.859 11.859 1 98.56 108 LEU B CA 1
ATOM 2586 C C . LEU B 1 108 ? 1.313 11.016 12.82 1 98.56 108 LEU B C 1
ATOM 2588 O O . LEU B 1 108 ? 1.049 10.797 14.008 1 98.56 108 LEU B O 1
ATOM 2592 N N . ILE B 1 109 ? 1.43 12.234 12.367 1 97 109 ILE B N 1
ATOM 2593 C CA . ILE B 1 109 ? 1.282 13.461 13.148 1 97 109 ILE B CA 1
ATOM 2594 C C . ILE B 1 109 ? 0.072 14.25 12.648 1 97 109 ILE B C 1
ATOM 2596 O O . ILE B 1 109 ? -0.013 14.586 11.469 1 97 109 ILE B O 1
ATOM 2600 N N . LEU B 1 110 ? -0.729 14.492 13.492 1 98.31 110 LEU B N 1
ATOM 2601 C CA . LEU B 1 110 ? -1.939 15.25 13.195 1 98.31 110 LEU B CA 1
ATOM 2602 C C . LEU B 1 110 ? -1.9 16.625 13.859 1 98.31 110 LEU B C 1
ATOM 2604 O O . LEU B 1 110 ? -1.717 16.719 15.078 1 98.31 110 LEU B O 1
ATOM 2608 N N . VAL B 1 111 ? -2.107 17.625 13.055 1 97.06 111 VAL B N 1
ATOM 2609 C CA . VAL B 1 111 ? -1.999 19.016 13.523 1 97.06 111 VAL B CA 1
ATOM 2610 C C . VAL B 1 111 ? -3.35 19.703 13.398 1 97.06 111 VAL B C 1
ATOM 2612 O O . VAL B 1 111 ? -3.832 19.938 12.281 1 97.06 111 VAL B O 1
ATOM 2615 N N . GLY B 1 112 ? -3.896 20.016 14.461 1 98 112 GLY B N 1
ATOM 2616 C CA . GLY B 1 112 ? -5.148 20.766 14.531 1 98 112 GLY B CA 1
ATOM 2617 C C . GLY B 1 112 ? -4.969 22.188 14.992 1 98 112 GLY B C 1
ATOM 2618 O O . GLY B 1 112 ? -3.844 22.703 15.047 1 98 112 GLY B O 1
ATOM 2619 N N . GLY B 1 113 ? -6.145 22.766 15.25 1 94.62 113 GLY B N 1
ATOM 2620 C CA . GLY B 1 113 ? -6.145 24.188 15.586 1 94.62 113 GLY B CA 1
ATOM 2621 C C . GLY B 1 113 ? -5.512 24.469 16.938 1 94.62 113 GLY B C 1
ATOM 2622 O O . GLY B 1 113 ? -5.082 25.594 17.203 1 94.62 113 GLY B O 1
ATOM 2623 N N . GLU B 1 114 ? -5.387 23.531 17.703 1 93 114 GLU B N 1
ATOM 2624 C CA . GLU B 1 114 ? -4.895 23.75 19.062 1 93 114 GLU B CA 1
ATOM 2625 C C . GLU B 1 114 ? -3.412 23.406 19.172 1 93 114 GLU B C 1
ATOM 2627 O O . GLU B 1 114 ? -2.84 23.453 20.266 1 93 114 GLU B O 1
ATOM 2632 N N . ASN B 1 115 ? -2.934 23.141 18.109 1 93.19 115 ASN B N 1
ATOM 2633 C CA . ASN B 1 115 ? -1.514 22.812 18.156 1 93.19 115 ASN B CA 1
ATOM 2634 C C . ASN B 1 115 ? -0.674 24.016 18.594 1 93.19 115 ASN B C 1
ATOM 2636 O O . ASN B 1 115 ? -0.885 25.125 18.125 1 93.19 115 ASN B O 1
ATOM 2640 N N . GLU B 1 116 ? 0.274 23.719 19.453 1 92.62 116 GLU B N 1
ATOM 2641 C CA . GLU B 1 116 ? 1.058 24.797 20.047 1 92.62 116 GLU B CA 1
ATOM 2642 C C . GLU B 1 116 ? 2.34 25.047 19.266 1 92.62 116 GLU B C 1
ATOM 2644 O O . GLU B 1 116 ? 2.986 26.094 19.422 1 92.62 116 GLU B O 1
ATOM 2649 N N . ASP B 1 117 ? 2.686 24.203 18.5 1 91.56 117 ASP B N 1
ATOM 2650 C CA . ASP B 1 117 ? 3.859 24.391 17.656 1 91.56 117 ASP B CA 1
ATOM 2651 C C . ASP B 1 117 ? 3.555 25.344 16.5 1 91.56 117 ASP B C 1
ATOM 2653 O O . ASP B 1 117 ? 2.789 25.016 15.602 1 91.56 117 ASP B O 1
ATOM 2657 N N . ARG B 1 118 ? 4.137 26.453 16.484 1 90.25 118 ARG B N 1
ATOM 2658 C CA . ARG B 1 118 ? 3.852 27.531 15.547 1 90.25 118 ARG B CA 1
ATOM 2659 C C . ARG B 1 118 ? 4.164 27.109 14.117 1 90.25 118 ARG B C 1
ATOM 2661 O O . ARG B 1 118 ? 3.428 27.453 13.188 1 90.25 118 ARG B O 1
ATOM 2668 N N . ALA B 1 119 ? 5.234 26.359 14.008 1 91.38 119 ALA B N 1
ATOM 2669 C CA . ALA B 1 119 ? 5.609 25.922 12.664 1 91.38 119 ALA B CA 1
ATOM 2670 C C . ALA B 1 119 ? 4.555 24.984 12.078 1 91.38 119 ALA B C 1
ATOM 2672 O O . ALA B 1 119 ? 4.215 25.094 10.891 1 91.38 119 ALA B O 1
ATOM 2673 N N . LEU B 1 120 ? 4.148 24.141 12.914 1 93.94 120 LEU B N 1
ATOM 2674 C CA . LEU B 1 120 ? 3.102 23.219 12.492 1 93.94 120 LEU B CA 1
ATOM 2675 C C . LEU B 1 120 ? 1.788 23.953 12.25 1 93.94 120 LEU B C 1
ATOM 2677 O O . LEU B 1 120 ? 1.02 23.594 11.359 1 93.94 120 LEU B O 1
ATOM 2681 N N . GLU B 1 121 ? 1.445 24.922 13.023 1 93.88 121 GLU B N 1
ATOM 2682 C CA . GLU B 1 121 ? 0.255 25.75 12.82 1 93.88 121 GLU B CA 1
ATOM 2683 C C . GLU B 1 121 ? 0.308 26.469 11.477 1 93.88 121 GLU B C 1
ATOM 2685 O O . GLU B 1 121 ? -0.688 26.516 10.75 1 93.88 121 GLU B O 1
ATOM 2690 N N . ILE B 1 122 ? 1.409 27.016 11.18 1 93.38 122 ILE B N 1
ATOM 2691 C CA . ILE B 1 122 ? 1.579 27.734 9.922 1 93.38 122 ILE B CA 1
ATOM 2692 C C . ILE B 1 122 ? 1.441 26.75 8.75 1 93.38 122 ILE B C 1
ATOM 2694 O O . ILE B 1 122 ? 0.782 27.062 7.758 1 93.38 122 ILE B O 1
ATOM 2698 N N . ALA B 1 123 ? 2.102 25.594 8.891 1 94.88 123 ALA B N 1
ATOM 2699 C CA . ALA B 1 123 ? 2 24.562 7.859 1 94.88 123 ALA B CA 1
ATOM 2700 C C . ALA B 1 123 ? 0.546 24.172 7.613 1 94.88 123 ALA B C 1
ATOM 2702 O O . ALA B 1 123 ? 0.132 23.984 6.469 1 94.88 123 ALA B O 1
ATOM 2703 N N . ARG B 1 124 ? -0.211 23.984 8.656 1 97.44 124 ARG B N 1
ATOM 2704 C CA . ARG B 1 124 ? -1.632 23.672 8.539 1 97.44 124 ARG B CA 1
ATOM 2705 C C . ARG B 1 124 ? -2.375 24.766 7.777 1 97.44 124 ARG B C 1
ATOM 2707 O O . ARG B 1 124 ? -3.154 24.469 6.867 1 97.44 124 ARG B O 1
ATOM 2714 N N . LYS B 1 125 ? -2.104 26.016 8.047 1 96.75 125 LYS B N 1
ATOM 2715 C CA . LYS B 1 125 ? -2.764 27.125 7.383 1 96.75 125 LYS B CA 1
ATOM 2716 C C . LYS B 1 125 ? -2.367 27.203 5.91 1 96.75 125 LYS B C 1
ATOM 2718 O O . LYS B 1 125 ? -3.207 27.469 5.051 1 96.75 125 LYS B O 1
ATOM 2723 N N . GLU B 1 126 ? -1.179 27 5.762 1 96.56 126 GLU B N 1
ATOM 2724 C CA . GLU B 1 126 ? -0.705 27.031 4.383 1 96.56 126 GLU B CA 1
ATOM 2725 C C . GLU B 1 126 ? -1.362 25.938 3.541 1 96.56 126 GLU B C 1
ATOM 2727 O O . GLU B 1 126 ? -1.797 26.203 2.416 1 96.56 126 GLU B O 1
ATOM 2732 N N . LEU B 1 127 ? -1.369 24.75 4.082 1 97.69 127 LEU B N 1
ATOM 2733 C CA . LEU B 1 127 ? -2.027 23.672 3.346 1 97.69 127 LEU B CA 1
ATOM 2734 C C . LEU B 1 127 ? -3.496 24 3.098 1 97.69 127 LEU B C 1
ATOM 2736 O O . LEU B 1 127 ? -4 23.812 1.99 1 97.69 127 LEU B O 1
ATOM 2740 N N . TRP B 1 128 ? -4.164 24.453 4.062 1 98.5 128 TRP B N 1
ATOM 2741 C CA . TRP B 1 128 ? -5.559 24.844 3.916 1 98.5 128 TRP B CA 1
ATOM 2742 C C . TRP B 1 128 ? -5.73 25.828 2.771 1 98.5 128 TRP B C 1
ATOM 2744 O O . TRP B 1 128 ? -6.633 25.688 1.943 1 98.5 128 TRP B O 1
ATOM 2754 N N . GLY B 1 129 ? -4.906 26.75 2.73 1 97.94 129 GLY B N 1
ATOM 2755 C CA . GLY B 1 129 ? -4.98 27.766 1.685 1 97.94 129 GLY B CA 1
ATOM 2756 C C . GLY B 1 129 ? -4.691 27.203 0.302 1 97.94 129 GLY B C 1
ATOM 2757 O O . GLY B 1 129 ? -5.152 27.75 -0.701 1 97.94 129 GLY B O 1
ATOM 2758 N N . ASN B 1 130 ? -3.951 26.172 0.257 1 97.38 130 ASN B N 1
ATOM 2759 C CA . ASN B 1 130 ? -3.441 25.688 -1.021 1 97.38 130 ASN B CA 1
ATOM 2760 C C . ASN B 1 130 ? -4.316 24.578 -1.592 1 97.38 130 ASN B C 1
ATOM 2762 O O . ASN B 1 130 ? -4.184 24.219 -2.762 1 97.38 130 ASN B O 1
ATOM 2766 N N . ILE B 1 131 ? -5.203 23.922 -0.798 1 97.94 131 ILE B N 1
ATOM 2767 C CA . ILE B 1 131 ? -6.031 22.859 -1.355 1 97.94 131 ILE B CA 1
ATOM 2768 C C . ILE B 1 131 ? -7.176 23.469 -2.16 1 97.94 131 ILE B C 1
ATOM 2770 O O . ILE B 1 131 ? -7.457 24.672 -2.047 1 97.94 131 ILE B O 1
ATOM 2774 N N . SER B 1 132 ? -7.785 22.688 -3.066 1 97.06 132 SER B N 1
ATOM 2775 C CA . SER B 1 132 ? -8.805 23.141 -4 1 97.06 132 SER B CA 1
ATOM 2776 C C . SER B 1 132 ? -10.062 23.609 -3.266 1 97.06 132 SER B C 1
ATOM 2778 O O . SER B 1 132 ? -10.258 23.281 -2.094 1 97.06 132 SER B O 1
ATOM 2780 N N . ASP B 1 133 ? -10.797 24.359 -3.928 1 97 133 ASP B N 1
ATOM 2781 C CA . ASP B 1 133 ? -12.055 24.859 -3.375 1 97 133 ASP B CA 1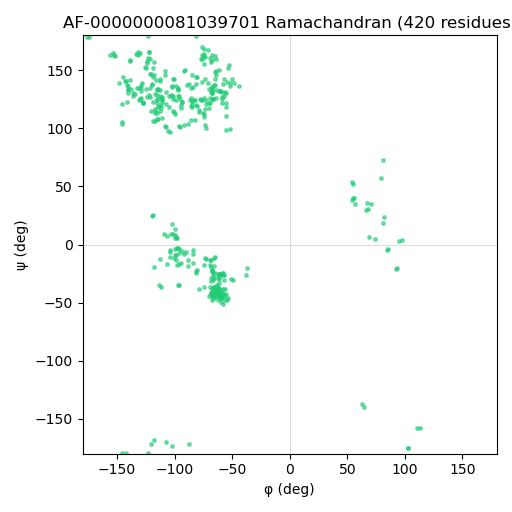
ATOM 2782 C C . ASP B 1 133 ? -12.961 23.719 -2.934 1 97 133 ASP B C 1
ATOM 2784 O O . ASP B 1 133 ? -13.422 23.688 -1.792 1 97 133 ASP B O 1
ATOM 2788 N N . PRO B 1 134 ? -13.156 22.75 -3.715 1 94.5 134 PRO B N 1
ATOM 2789 C CA . PRO B 1 134 ? -14.016 21.641 -3.258 1 94.5 134 PRO B CA 1
ATOM 2790 C C . PRO B 1 134 ? -13.422 20.891 -2.066 1 94.5 134 PRO B C 1
ATOM 2792 O O . PRO B 1 134 ? -14.164 20.438 -1.196 1 94.5 134 PRO B O 1
ATOM 2795 N N . SER B 1 135 ? -12.125 20.766 -2.084 1 96.06 135 SER B N 1
ATOM 2796 C CA . SER B 1 135 ? -11.492 20.141 -0.93 1 96.06 135 SER B CA 1
ATOM 2797 C C . SER B 1 135 ? -11.766 20.922 0.348 1 96.06 135 SER B C 1
ATOM 2799 O O . SER B 1 135 ? -12.094 20.344 1.384 1 96.06 135 SER B O 1
ATOM 2801 N N . ARG B 1 136 ? -11.625 22.25 0.363 1 97.75 136 ARG B N 1
ATOM 2802 C CA . ARG B 1 136 ? -11.914 23.078 1.538 1 97.75 136 ARG B CA 1
ATOM 2803 C C . ARG B 1 136 ? -13.367 22.906 1.978 1 97.75 136 ARG B C 1
ATOM 2805 O O . ARG B 1 136 ? -13.648 22.766 3.17 1 97.75 136 ARG B O 1
ATOM 2812 N N . GLU B 1 137 ? -14.211 22.844 1.041 1 95.69 137 GLU B N 1
ATOM 2813 C CA . GLU B 1 137 ?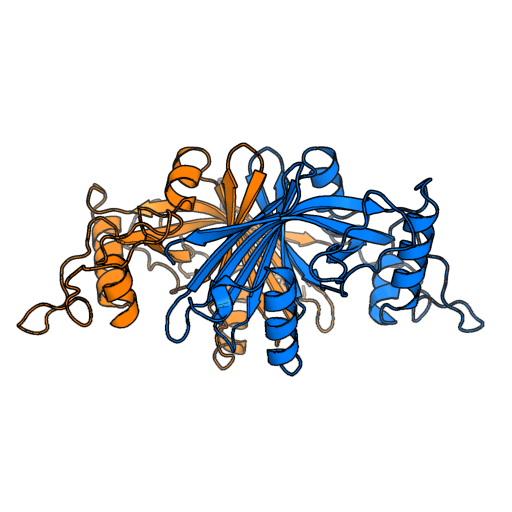 -15.633 22.719 1.347 1 95.69 137 GLU B CA 1
ATOM 2814 C C . GLU B 1 137 ? -15.922 21.422 2.09 1 95.69 137 GLU B C 1
ATOM 2816 O O . GLU B 1 137 ? -16.812 21.375 2.947 1 95.69 137 GLU B O 1
ATOM 2821 N N . SER B 1 138 ? -15.172 20.484 1.851 1 94.44 138 SER B N 1
ATOM 2822 C CA . SER B 1 138 ? -15.453 19.156 2.408 1 94.44 138 SER B CA 1
ATOM 2823 C C . SER B 1 138 ? -15.172 19.125 3.908 1 94.44 138 SER B C 1
ATOM 2825 O O . SER B 1 138 ? -15.633 18.219 4.609 1 94.44 138 SER B O 1
ATOM 2827 N N . PHE B 1 139 ? -14.523 20.094 4.434 1 97.19 139 PHE B N 1
ATOM 2828 C CA . PHE B 1 139 ? -14.203 20.141 5.855 1 97.19 139 PHE B CA 1
ATOM 2829 C C . PHE B 1 139 ? -15.203 21 6.609 1 97.19 139 PHE B C 1
ATOM 2831 O O . PHE B 1 139 ? -15.148 21.094 7.836 1 97.19 139 PHE B O 1
ATOM 2838 N N . LEU B 1 140 ? -16.109 21.578 5.906 1 95.75 140 LEU B N 1
ATOM 2839 C CA . LEU B 1 140 ? -16.953 22.609 6.52 1 95.75 140 LEU B CA 1
ATOM 2840 C C . LEU B 1 140 ? -18.344 22.047 6.816 1 95.75 140 LEU B C 1
ATOM 2842 O O . LEU B 1 140 ? -19.156 22.703 7.477 1 95.75 140 LEU B O 1
ATOM 2846 N N . GLY B 1 141 ? -18.547 20.812 6.352 1 92.69 141 GLY B N 1
ATOM 2847 C CA . GLY B 1 141 ? -19.844 20.203 6.617 1 92.69 141 GLY B CA 1
ATOM 2848 C C . GLY B 1 141 ? -19.984 19.719 8.047 1 92.69 141 GLY B C 1
ATOM 2849 O O . GLY B 1 141 ? -18.984 19.531 8.75 1 92.69 141 GLY B O 1
ATOM 2850 N N . GLN B 1 142 ? -21.234 19.5 8.383 1 92.12 142 GLN B N 1
ATOM 2851 C CA . GLN B 1 142 ? -21.531 19.172 9.773 1 92.12 142 GLN B CA 1
ATOM 2852 C C . GLN B 1 142 ? -21.688 17.672 9.961 1 92.12 142 GLN B C 1
ATOM 2854 O O . GLN B 1 142 ? -21.672 17.172 11.094 1 92.12 142 GLN B O 1
ATOM 2859 N N . VAL B 1 143 ? -21.797 17.016 8.961 1 94.06 143 VAL B N 1
ATOM 2860 C CA . VAL B 1 143 ? -22 15.57 9.102 1 94.06 143 VAL B CA 1
ATOM 2861 C C . VAL B 1 143 ? -20.656 14.867 9.258 1 94.06 143 VAL B C 1
ATOM 2863 O O . VAL B 1 143 ? -19.656 15.281 8.656 1 94.06 143 VAL B O 1
ATOM 2866 N N . VAL B 1 144 ? -20.766 13.891 10 1 94.31 144 VAL B N 1
ATOM 2867 C CA . VAL B 1 144 ? -19.547 13.195 10.367 1 94.31 144 VAL B CA 1
ATOM 2868 C C . VAL B 1 144 ? -19.312 12.008 9.43 1 94.31 144 VAL B C 1
ATOM 2870 O O . VAL B 1 144 ? -20.188 11.141 9.305 1 94.31 144 VAL B O 1
ATOM 2873 N N . PRO B 1 145 ? -18.172 11.914 8.781 1 94.69 145 PRO B N 1
ATOM 2874 C CA . PRO B 1 145 ? -17.891 10.805 7.875 1 94.69 145 PRO B CA 1
ATOM 2875 C C . PRO B 1 145 ? -17.969 9.445 8.562 1 94.69 145 PRO B C 1
ATOM 2877 O O . PRO B 1 145 ? -17.406 9.273 9.656 1 94.69 145 PRO B O 1
ATOM 2880 N N . GLY B 1 146 ? -18.734 8.516 7.887 1 95.12 146 GLY B N 1
ATOM 2881 C CA . GLY B 1 146 ? -18.797 7.145 8.375 1 95.12 146 GLY B CA 1
ATOM 2882 C C . GLY B 1 146 ? -19.953 6.906 9.32 1 95.12 146 GLY B C 1
ATOM 2883 O O . GLY B 1 146 ? -20.312 5.758 9.594 1 95.12 146 GLY B O 1
ATOM 2884 N N . GLU B 1 147 ? -20.5 7.992 9.945 1 96.38 147 GLU B N 1
ATOM 2885 C CA . GLU B 1 147 ? -21.703 7.828 10.75 1 96.38 147 GLU B CA 1
ATOM 2886 C C . GLU B 1 147 ? -22.938 7.633 9.875 1 96.38 147 GLU B C 1
ATOM 2888 O O . GLU B 1 147 ? -22.875 7.82 8.656 1 96.38 147 GLU B O 1
ATOM 2893 N N . ALA B 1 148 ? -23.938 7.18 10.438 1 96.38 148 ALA B N 1
ATOM 2894 C CA . ALA B 1 148 ? -25.172 6.945 9.703 1 96.38 148 ALA B CA 1
ATOM 2895 C C . ALA B 1 148 ? -25.547 8.164 8.859 1 96.38 148 ALA B C 1
ATOM 2897 O O . ALA B 1 148 ? -25.406 9.305 9.305 1 96.38 148 ALA B O 1
ATOM 2898 N N . TYR B 1 149 ? -26 7.906 7.684 1 95.56 149 TYR B N 1
ATOM 2899 C CA . TYR B 1 149 ? -26.25 8.953 6.695 1 95.56 149 TYR B CA 1
ATOM 2900 C C . TYR B 1 149 ? -27.281 9.953 7.207 1 95.56 149 TYR B C 1
ATOM 2902 O O . TYR B 1 149 ? -28.328 9.562 7.73 1 95.56 149 TYR B O 1
ATOM 2910 N N . GLU B 1 150 ? -26.938 11.094 7.055 1 93.06 150 GLU B N 1
ATOM 2911 C CA . GLU B 1 150 ? -27.812 12.25 7.246 1 93.06 150 GLU B CA 1
ATOM 2912 C C . GLU B 1 150 ? -27.562 13.312 6.188 1 93.06 150 GLU B C 1
ATOM 2914 O O . GLU B 1 150 ? -26.406 13.539 5.789 1 93.06 150 GLU B O 1
ATOM 2919 N N . LYS B 1 151 ? -28.625 13.797 5.727 1 89.5 151 LYS B N 1
ATOM 2920 C CA . LYS B 1 151 ? -28.484 14.898 4.789 1 89.5 151 LYS B CA 1
ATOM 2921 C C . LYS B 1 151 ? -27.734 16.078 5.43 1 89.5 151 LYS B C 1
ATOM 2923 O O . LYS B 1 151 ? -28.078 16.5 6.527 1 89.5 151 LYS B O 1
ATOM 2928 N N . ASP B 1 152 ? -26.734 16.344 4.801 1 88.5 152 ASP B N 1
ATOM 2929 C CA . ASP B 1 152 ? -25.984 17.5 5.297 1 88.5 152 ASP B CA 1
ATOM 2930 C C . ASP B 1 152 ? -26.703 18.797 4.945 1 88.5 152 ASP B C 1
ATOM 2932 O O . ASP B 1 152 ? -26.703 19.219 3.787 1 88.5 152 ASP B O 1
ATOM 2936 N N . ASN B 1 153 ? -27.219 19.516 5.938 1 89.31 153 ASN B N 1
ATOM 2937 C CA . ASN B 1 153 ? -27.938 20.766 5.75 1 89.31 153 ASN B CA 1
ATOM 2938 C C . ASN B 1 153 ? -27.062 21.984 6.078 1 89.31 153 ASN B C 1
ATOM 2940 O O . ASN B 1 153 ? -27.562 23.094 6.199 1 89.31 153 ASN B O 1
ATOM 2944 N N . SER B 1 154 ? -25.891 21.609 6.078 1 90.19 154 SER B N 1
ATOM 2945 C CA . SER B 1 154 ? -24.984 22.719 6.375 1 90.19 154 SER B CA 1
ATOM 2946 C C . SER B 1 154 ? -24.906 23.703 5.211 1 90.19 154 SER B C 1
ATOM 2948 O O . SER B 1 154 ? -25.078 23.312 4.051 1 90.19 154 SER B O 1
ATOM 2950 N N . ILE B 1 155 ? -24.906 24.969 5.723 1 91.44 155 ILE B N 1
ATOM 2951 C CA . ILE B 1 155 ? -24.562 25.984 4.734 1 91.44 155 ILE B CA 1
ATOM 2952 C C . ILE B 1 155 ? -23.047 26.078 4.566 1 91.44 155 ILE B C 1
ATOM 2954 O O . ILE B 1 155 ? -22.359 26.609 5.43 1 91.44 155 ILE B O 1
ATOM 2958 N N . ILE B 1 156 ? -22.594 25.594 3.469 1 94.19 156 ILE B N 1
ATOM 2959 C CA . ILE B 1 156 ? -21.156 25.531 3.191 1 94.19 156 ILE B CA 1
ATOM 2960 C C . ILE B 1 156 ? -20.75 26.688 2.291 1 94.19 156 ILE B C 1
ATOM 2962 O O . ILE B 1 156 ? -21.203 26.781 1.149 1 94.19 156 ILE B O 1
ATOM 2966 N N . PRO B 1 157 ? -20.016 27.516 2.842 1 96.31 157 PRO B N 1
ATOM 2967 C CA . PRO B 1 157 ? -19.516 28.578 1.974 1 96.31 157 PRO B CA 1
ATOM 2968 C C . PRO B 1 157 ? -18.75 28.047 0.765 1 96.31 157 PRO B C 1
ATOM 2970 O O . PRO B 1 157 ? -17.906 27.156 0.906 1 96.31 157 PRO B O 1
ATOM 2973 N N . VAL B 1 158 ? -18.922 28.656 -0.272 1 96 158 VAL B N 1
ATOM 2974 C CA . VAL B 1 158 ? -18.344 28.188 -1.536 1 96 158 VAL B CA 1
ATOM 2975 C C . VAL B 1 158 ? -16.828 28.359 -1.511 1 96 158 VAL B C 1
ATOM 2977 O O . VAL B 1 158 ? -16.312 29.422 -1.187 1 96 158 VAL B O 1
ATOM 2980 N N . GLY B 1 159 ? -16.203 27.203 -1.706 1 97.19 159 GLY B N 1
ATOM 2981 C CA . GLY B 1 159 ? -14.742 27.188 -1.783 1 97.19 159 GLY B CA 1
ATOM 2982 C C . GLY B 1 159 ? -14.07 27.375 -0.434 1 97.19 159 GLY B C 1
ATOM 2983 O O . GLY B 1 159 ? -12.852 27.531 -0.357 1 97.19 159 GLY B O 1
ATOM 2984 N N . GLY B 1 160 ? -14.945 27.422 0.561 1 97.62 160 GLY B N 1
ATOM 2985 C CA . GLY B 1 160 ? -14.398 27.734 1.87 1 97.62 160 GLY B CA 1
ATOM 2986 C C . GLY B 1 160 ? -13.938 29.172 1.993 1 97.62 160 GLY B C 1
ATOM 2987 O O . GLY B 1 160 ? -12.914 29.453 2.615 1 97.62 160 GLY B O 1
ATOM 2988 N N . ARG B 1 161 ? -14.625 30 1.373 1 97.44 161 ARG B N 1
ATOM 2989 C CA . ARG B 1 161 ? -14.297 31.422 1.337 1 97.44 161 ARG B CA 1
ATOM 2990 C C . ARG B 1 161 ? -15.406 32.25 1.965 1 97.44 161 ARG B C 1
ATOM 2992 O O . ARG B 1 161 ? -16.562 31.844 1.988 1 97.44 161 ARG B O 1
ATOM 2999 N N . ASP B 1 162 ? -15.047 33.344 2.369 1 96.44 162 ASP B N 1
ATOM 3000 C CA . ASP B 1 162 ? -16.031 34.281 2.898 1 96.44 162 ASP B CA 1
ATOM 3001 C C . ASP B 1 162 ? -16.625 35.125 1.781 1 96.44 162 ASP B C 1
ATOM 3003 O O . ASP B 1 162 ? -16.344 34.906 0.602 1 96.44 162 ASP B O 1
ATOM 3007 N N . ASP B 1 163 ? -17.375 36.094 2.238 1 95.25 163 ASP B N 1
ATOM 3008 C CA . ASP B 1 163 ? -18.109 36.906 1.291 1 95.25 163 ASP B CA 1
ATOM 3009 C C . ASP B 1 163 ? -17.172 37.75 0.433 1 95.25 163 ASP B C 1
ATOM 3011 O O . ASP B 1 163 ? -17.531 38.188 -0.661 1 95.25 163 ASP B O 1
ATOM 3015 N N . ASP B 1 164 ? -16.141 37.938 0.915 1 97 164 ASP B N 1
ATOM 3016 C CA . ASP B 1 164 ? -15.18 38.75 0.169 1 97 164 ASP B CA 1
ATOM 3017 C C . ASP B 1 164 ? -14.281 37.875 -0.705 1 97 164 ASP B C 1
ATOM 3019 O O . ASP B 1 164 ? -13.391 38.375 -1.389 1 97 164 ASP B O 1
ATOM 3023 N N . GLY B 1 165 ? -14.344 36.625 -0.583 1 96.38 165 GLY B N 1
ATOM 3024 C CA . GLY B 1 165 ? -13.602 35.688 -1.431 1 96.38 165 GLY B CA 1
ATOM 3025 C C . GLY B 1 165 ? -12.32 35.219 -0.791 1 96.38 165 GLY B C 1
ATOM 3026 O O . GLY B 1 165 ? -11.539 34.5 -1.423 1 96.38 165 GLY B O 1
ATOM 3027 N N . LYS B 1 166 ? -12.203 35.688 0.385 1 96.75 166 LYS B N 1
ATOM 3028 C CA . LYS B 1 166 ? -11.016 35.25 1.111 1 96.75 166 LYS B CA 1
ATOM 3029 C C . LYS B 1 166 ? -11.203 33.875 1.722 1 96.75 166 LYS B C 1
ATOM 3031 O O . LYS B 1 166 ? -12.266 33.562 2.264 1 96.75 166 LYS B O 1
ATOM 3036 N N . VAL B 1 167 ? -10.203 33.094 1.611 1 98 167 VAL B N 1
ATOM 3037 C CA . VAL B 1 167 ? -10.258 31.734 2.184 1 98 167 VAL B CA 1
ATOM 3038 C C . VAL B 1 167 ? -10.461 31.828 3.695 1 98 167 VAL B C 1
ATOM 3040 O O . VAL B 1 167 ? -9.789 32.594 4.371 1 98 167 VAL B O 1
ATOM 3043 N N . LEU B 1 168 ? -11.336 31.125 4.246 1 97.81 168 LEU B N 1
ATOM 3044 C CA . LEU B 1 168 ? -11.617 31.062 5.676 1 97.81 168 LEU B CA 1
ATOM 3045 C C . LEU B 1 168 ? -10.453 30.422 6.43 1 97.81 168 LEU B C 1
ATOM 3047 O O . LEU B 1 168 ? -9.609 29.75 5.828 1 97.81 168 LEU B O 1
ATOM 3051 N N . VAL B 1 169 ? -10.461 30.734 7.652 1 96.88 169 VAL B N 1
ATOM 3052 C CA . VAL B 1 169 ? -9.484 30.047 8.492 1 96.88 169 VAL B CA 1
ATOM 3053 C C . VAL B 1 169 ? -9.789 28.547 8.523 1 96.88 169 VAL B C 1
ATOM 3055 O O . VAL B 1 169 ? -10.945 28.141 8.375 1 96.88 169 VAL B O 1
ATOM 3058 N N . PRO B 1 170 ? -8.781 27.781 8.656 1 98.31 170 PRO B N 1
ATOM 3059 C CA . PRO B 1 170 ? -9.062 26.344 8.719 1 98.31 170 PRO B CA 1
ATOM 3060 C C . PRO B 1 170 ? -10.016 25.969 9.852 1 98.31 170 PRO B C 1
ATOM 3062 O O . PRO B 1 170 ? -9.836 26.422 10.984 1 98.31 170 PRO B O 1
ATOM 3065 N N . PRO B 1 171 ? -11.086 25.234 9.562 1 97.75 171 PRO B N 1
ATOM 3066 C CA . PRO B 1 171 ? -11.961 24.766 10.641 1 97.75 171 PRO B CA 1
ATOM 3067 C C . PRO B 1 171 ? -11.289 23.734 11.539 1 97.75 171 PRO B C 1
ATOM 3069 O O . PRO B 1 171 ? -10.258 23.172 11.172 1 97.75 171 PRO B O 1
ATOM 3072 N N . ASP B 1 172 ? -11.867 23.562 12.641 1 96.94 172 ASP B N 1
ATOM 3073 C CA . ASP B 1 172 ? -11.328 22.625 13.617 1 96.94 172 ASP B CA 1
ATOM 3074 C C . ASP B 1 172 ? -11.211 21.219 13.016 1 96.94 172 ASP B C 1
ATOM 3076 O O . ASP B 1 172 ? -10.297 20.469 13.367 1 96.94 172 ASP B O 1
ATOM 3080 N N . ASN B 1 173 ? -12.055 20.922 12.141 1 97.75 173 ASN B N 1
ATOM 3081 C CA . ASN B 1 173 ? -12.117 19.578 11.562 1 97.75 173 ASN B CA 1
ATOM 3082 C C . ASN B 1 173 ? -10.977 19.344 10.578 1 97.75 173 ASN B C 1
ATOM 3084 O O . ASN B 1 173 ? -10.695 18.188 10.211 1 97.75 173 ASN B O 1
ATOM 3088 N N . PHE B 1 174 ? -10.336 20.438 10.117 1 98.62 174 PHE B N 1
ATOM 3089 C CA . PHE B 1 174 ? -9.258 20.297 9.148 1 98.62 174 PHE B CA 1
ATOM 3090 C C . PHE B 1 174 ? -7.934 20.016 9.844 1 98.62 174 PHE B C 1
ATOM 3092 O O . PHE B 1 174 ? -7.434 20.859 10.602 1 98.62 174 PHE B O 1
ATOM 3099 N N . LEU B 1 175 ? -7.398 18.906 9.555 1 98.88 175 LEU B N 1
ATOM 3100 C CA . LEU B 1 175 ? -6.105 18.547 10.125 1 98.88 175 LEU B CA 1
ATOM 3101 C C . LEU B 1 175 ? -5.043 18.422 9.039 1 98.88 175 LEU B C 1
ATOM 3103 O O . LEU B 1 175 ? -5.273 17.781 8.008 1 98.88 175 LEU B O 1
ATOM 3107 N N . LEU B 1 176 ? -3.955 19.141 9.312 1 98.38 176 LEU B N 1
ATOM 3108 C CA . LEU B 1 176 ? -2.732 18.75 8.617 1 98.38 176 LEU B CA 1
ATOM 3109 C C . LEU B 1 176 ? -2.252 17.391 9.086 1 98.38 176 LEU B C 1
ATOM 3111 O O . LEU B 1 176 ? -2.148 17.141 10.289 1 98.38 176 LEU B O 1
ATOM 3115 N N . MET B 1 177 ? -2.076 16.5 8.172 1 98.75 177 MET B N 1
ATOM 3116 C CA . MET B 1 177 ? -1.629 15.133 8.445 1 98.75 177 MET B CA 1
ATOM 3117 C C . MET B 1 177 ? -0.266 14.875 7.816 1 98.75 177 MET B C 1
ATOM 3119 O O . MET B 1 177 ? -0.122 14.93 6.594 1 98.75 177 MET B O 1
ATOM 3123 N N . LEU B 1 178 ? 0.651 14.695 8.703 1 97.69 178 LEU B N 1
ATOM 3124 C CA . LEU B 1 178 ? 2.023 14.453 8.273 1 97.69 178 LEU B CA 1
ATOM 3125 C C . LEU B 1 178 ? 2.453 13.031 8.617 1 97.69 178 LEU B C 1
ATOM 3127 O O . LEU B 1 178 ? 2.086 12.5 9.672 1 97.69 178 LEU B O 1
ATOM 3131 N N . LEU B 1 179 ? 3.189 12.391 7.75 1 98.5 179 LEU B N 1
ATOM 3132 C CA . LEU B 1 179 ? 3.861 11.133 8.062 1 98.5 179 LEU B CA 1
ATOM 3133 C C . LEU B 1 179 ? 5.375 11.312 8.078 1 98.5 179 LEU B C 1
ATOM 3135 O O . LEU B 1 179 ? 5.965 11.742 7.086 1 98.5 179 LEU B O 1
ATOM 3139 N N . ASP B 1 180 ? 5.859 11.133 9.211 1 97.56 180 ASP B N 1
ATOM 3140 C CA . ASP B 1 180 ? 7.305 11.172 9.406 1 97.56 180 ASP B CA 1
ATOM 3141 C C . ASP B 1 180 ? 7.926 9.797 9.18 1 97.56 180 ASP B C 1
ATOM 3143 O O . ASP B 1 180 ? 7.852 8.93 10.047 1 97.56 180 ASP B O 1
ATOM 3147 N N . PRO B 1 181 ? 8.594 9.57 8.008 1 98.19 181 PRO B N 1
ATOM 3148 C CA . PRO B 1 181 ? 9.047 8.234 7.629 1 98.19 181 PRO B CA 1
ATOM 3149 C C . PRO B 1 181 ? 10.148 7.703 8.539 1 98.19 181 PRO B C 1
ATOM 3151 O O . PRO B 1 181 ? 11.07 8.445 8.906 1 98.19 181 PRO B O 1
ATOM 3154 N N . MET B 1 182 ? 10.016 6.441 8.93 1 97.94 182 MET B N 1
ATOM 3155 C CA . MET B 1 182 ? 11.016 5.699 9.695 1 97.94 182 MET B CA 1
ATOM 3156 C C . MET B 1 182 ? 11.625 4.586 8.852 1 97.94 182 MET B C 1
ATOM 3158 O O . MET B 1 182 ? 12.828 4.332 8.93 1 97.94 182 MET B O 1
ATOM 3162 N N . ASP B 1 183 ? 10.898 3.963 8.055 1 98.5 183 ASP B N 1
ATOM 3163 C CA . ASP B 1 183 ? 11.305 2.9 7.145 1 98.5 183 ASP B CA 1
ATOM 3164 C C . ASP B 1 183 ? 10.648 3.074 5.773 1 98.5 183 ASP B C 1
ATOM 3166 O O . ASP B 1 183 ? 9.453 3.371 5.688 1 98.5 183 ASP B O 1
ATOM 3170 N N . VAL B 1 184 ? 11.43 2.943 4.793 1 98.81 184 VAL B N 1
ATOM 3171 C CA . VAL B 1 184 ? 10.906 2.998 3.43 1 98.81 184 VAL B CA 1
ATOM 3172 C C . VAL B 1 184 ? 11.367 1.771 2.648 1 98.81 184 VAL B C 1
ATOM 3174 O O . VAL B 1 184 ? 12.57 1.511 2.547 1 98.81 184 VAL B O 1
ATOM 3177 N N . ASP B 1 185 ? 10.516 0.998 2.119 1 98.81 185 ASP B N 1
ATOM 3178 C CA . ASP B 1 185 ? 10.719 -0.192 1.3 1 98.81 185 ASP B CA 1
ATOM 3179 C C . ASP B 1 185 ? 10.352 0.075 -0.159 1 98.81 185 ASP B C 1
ATOM 3181 O O . ASP B 1 185 ? 9.172 0.198 -0.496 1 98.81 185 ASP B O 1
ATOM 3185 N N . TYR B 1 186 ? 11.406 0.272 -0.944 1 98.56 186 TYR B N 1
ATOM 3186 C CA . TYR B 1 186 ? 11.25 0.554 -2.367 1 98.56 186 TYR B CA 1
ATOM 3187 C C . TYR B 1 186 ? 11.406 -0.717 -3.195 1 98.56 186 TYR B C 1
ATOM 3189 O O . TYR B 1 186 ? 12.383 -1.447 -3.047 1 98.56 186 TYR B O 1
ATOM 3197 N N . LEU B 1 187 ? 10.375 -1.023 -4.109 1 98.38 187 LEU B N 1
ATOM 3198 C CA . LEU B 1 187 ? 10.359 -2.186 -4.992 1 98.38 187 LEU B CA 1
ATOM 3199 C C . LEU B 1 187 ? 10.109 -1.769 -6.434 1 98.38 187 LEU B C 1
ATOM 3201 O O . LEU B 1 187 ? 9.18 -1 -6.711 1 98.38 187 LEU B O 1
ATOM 3205 N N . ARG B 1 188 ? 10.977 -2.076 -7.289 1 97.25 188 ARG B N 1
ATOM 3206 C CA . ARG B 1 188 ? 10.789 -1.926 -8.727 1 97.25 188 ARG B CA 1
ATOM 3207 C C . ARG B 1 188 ? 10.695 -3.285 -9.414 1 97.25 188 ARG B C 1
ATOM 3209 O O . ARG B 1 188 ? 11.609 -4.105 -9.305 1 97.25 188 ARG B O 1
ATOM 3216 N N . LEU B 1 189 ? 9.633 -3.555 -10.109 1 94.19 189 LEU B N 1
ATOM 3217 C CA . LEU B 1 189 ? 9.344 -4.875 -10.664 1 94.19 189 LEU B CA 1
ATOM 3218 C C . LEU B 1 189 ? 9.688 -4.934 -12.148 1 94.19 189 LEU B C 1
ATOM 3220 O O . LEU B 1 189 ? 9.656 -6.004 -12.75 1 94.19 189 LEU B O 1
ATOM 3224 N N . THR B 1 190 ? 9.984 -3.754 -12.844 1 88.06 190 THR B N 1
ATOM 3225 C CA . THR B 1 190 ? 10.312 -3.752 -14.266 1 88.06 190 THR B CA 1
ATOM 3226 C C . THR B 1 190 ? 11.82 -3.854 -14.469 1 88.06 190 THR B C 1
ATOM 3228 O O . THR B 1 190 ? 12.594 -3.428 -13.609 1 88.06 190 THR B O 1
ATOM 3231 N N . GLY B 1 191 ? 12.078 -4.488 -15.594 1 85.25 191 GLY B N 1
ATOM 3232 C CA . GLY B 1 191 ? 13.484 -4.688 -15.867 1 85.25 191 GLY B CA 1
ATOM 3233 C C . GLY B 1 191 ? 14.172 -5.582 -14.852 1 85.25 191 GLY B C 1
ATOM 3234 O O . GLY B 1 191 ? 13.648 -6.641 -14.5 1 85.25 191 GLY B O 1
ATOM 3235 N N . ASP B 1 192 ? 15.422 -5.195 -14.477 1 86.06 192 ASP B N 1
ATOM 3236 C CA . ASP B 1 192 ? 16.062 -5.875 -13.352 1 86.06 192 ASP B CA 1
ATOM 3237 C C . ASP B 1 192 ? 15.43 -5.473 -12.023 1 86.06 192 ASP B C 1
ATOM 3239 O O . ASP B 1 192 ? 15.703 -4.391 -11.5 1 86.06 192 ASP B O 1
ATOM 3243 N N . GLN B 1 193 ? 14.617 -6.348 -11.609 1 92.94 193 GLN B N 1
ATOM 3244 C CA . GLN B 1 193 ? 13.875 -6.074 -10.383 1 92.94 193 GLN B CA 1
ATOM 3245 C C . GLN B 1 193 ? 14.805 -5.625 -9.258 1 92.94 193 GLN B C 1
ATOM 3247 O O . GLN B 1 193 ? 15.922 -6.133 -9.141 1 92.94 193 GLN B O 1
ATOM 3252 N N . TYR B 1 194 ? 14.414 -4.762 -8.5 1 95.81 194 TYR B N 1
ATOM 3253 C CA . TYR B 1 194 ? 15.211 -4.129 -7.453 1 95.81 194 TYR B CA 1
ATOM 3254 C C . TYR B 1 194 ? 14.359 -3.811 -6.23 1 95.81 194 TYR B C 1
ATOM 3256 O O . TYR B 1 194 ? 13.203 -3.4 -6.363 1 95.81 194 TYR B O 1
ATOM 3264 N N . ARG B 1 195 ? 15.047 -3.982 -5.121 1 97.56 195 ARG B N 1
ATOM 3265 C CA . ARG B 1 195 ? 14.375 -3.643 -3.869 1 97.56 195 ARG B CA 1
ATOM 3266 C C . ARG B 1 195 ? 15.375 -3.125 -2.836 1 97.56 195 ARG B C 1
ATOM 3268 O O . ARG B 1 195 ? 16.469 -3.684 -2.682 1 97.56 195 ARG B O 1
ATOM 3275 N N . GLN B 1 196 ? 14.961 -2.166 -2.176 1 97.94 196 GLN B N 1
ATOM 3276 C CA . GLN B 1 196 ? 15.781 -1.512 -1.166 1 97.94 196 GLN B CA 1
ATOM 3277 C C . GLN B 1 196 ? 14.945 -1.086 0.038 1 97.94 196 GLN B C 1
ATOM 3279 O O . GLN B 1 196 ? 13.828 -0.588 -0.12 1 97.94 196 GLN B O 1
ATOM 3284 N N . VAL B 1 197 ? 15.547 -1.272 1.126 1 98.19 197 VAL B N 1
ATOM 3285 C CA . VAL B 1 197 ? 14.93 -0.847 2.377 1 98.19 197 VAL B CA 1
ATOM 3286 C C . VAL B 1 197 ? 15.805 0.202 3.059 1 98.19 197 VAL B C 1
ATOM 3288 O O . VAL B 1 197 ? 16.984 -0.047 3.33 1 98.19 197 VAL B O 1
ATOM 3291 N N . ASP B 1 198 ? 15.211 1.271 3.27 1 98.19 198 ASP B N 1
ATOM 3292 C CA . ASP B 1 198 ? 15.836 2.361 4.016 1 98.19 198 ASP B CA 1
ATOM 3293 C C . ASP B 1 198 ? 15.219 2.5 5.402 1 98.19 198 ASP B C 1
ATOM 3295 O O . ASP B 1 198 ? 13.992 2.559 5.543 1 98.19 198 ASP B O 1
ATOM 3299 N N . SER B 1 199 ? 16.047 2.578 6.375 1 98 199 SER B N 1
ATOM 3300 C CA . SER B 1 199 ? 15.609 2.701 7.762 1 98 199 SER B CA 1
ATOM 3301 C C . SER B 1 199 ? 16.297 3.869 8.453 1 98 199 SER B C 1
ATOM 3303 O O . SER B 1 199 ? 17.5 4.078 8.281 1 98 199 SER B O 1
ATOM 3305 N N . ARG B 1 200 ? 15.477 4.504 9.188 1 97.31 200 ARG B N 1
ATOM 3306 C CA . ARG B 1 200 ? 16.031 5.641 9.93 1 97.31 200 ARG B CA 1
ATOM 3307 C C . ARG B 1 200 ? 16.344 5.258 11.375 1 97.31 200 ARG B C 1
ATOM 3309 O O . ARG B 1 200 ? 15.445 4.844 12.117 1 97.31 200 ARG B O 1
ATOM 3316 N N . GLY B 1 201 ? 17.578 5.504 11.688 1 94.62 201 GLY B N 1
ATOM 3317 C CA . GLY B 1 201 ? 18.047 5.297 13.047 1 94.62 201 GLY B CA 1
ATOM 3318 C C . GLY B 1 201 ? 18.594 6.562 13.688 1 94.62 201 GLY B C 1
ATOM 3319 O O . GLY B 1 201 ? 18.406 7.66 13.164 1 94.62 201 GLY B O 1
ATOM 3320 N N . PRO B 1 202 ? 19.172 6.305 14.836 1 92.19 202 PRO B N 1
ATOM 3321 C CA . PRO B 1 202 ? 19.734 7.453 15.555 1 92.19 202 PRO B CA 1
ATOM 3322 C C . PRO B 1 202 ? 20.781 8.211 14.742 1 92.19 202 PRO B C 1
ATOM 3324 O O . PRO B 1 202 ? 20.922 9.422 14.891 1 92.19 202 PRO B O 1
ATOM 3327 N N . SER B 1 203 ? 21.453 7.566 13.82 1 92.75 203 SER B N 1
ATOM 3328 C CA . SER B 1 203 ? 22.531 8.188 13.047 1 92.75 203 SER B CA 1
ATOM 3329 C C . SER B 1 203 ? 22.062 8.555 11.648 1 92.75 203 SER B C 1
ATOM 3331 O O . SER B 1 203 ? 22.875 8.898 10.789 1 92.75 203 SER B O 1
ATOM 3333 N N . GLY B 1 204 ? 20.797 8.414 11.492 1 93.69 204 GLY B N 1
ATOM 3334 C CA . GLY B 1 204 ? 20.266 8.766 10.18 1 93.69 204 GLY B CA 1
ATOM 3335 C C . GLY B 1 204 ? 19.797 7.566 9.391 1 93.69 204 GLY B C 1
ATOM 3336 O O . GLY B 1 204 ? 19.5 6.516 9.961 1 93.69 204 GLY B O 1
ATOM 3337 N N . TRP B 1 205 ? 19.75 7.77 8.133 1 96.25 205 TRP B N 1
ATOM 3338 C CA . TRP B 1 205 ? 19.172 6.75 7.266 1 96.25 205 TRP B CA 1
ATOM 3339 C C . TRP B 1 205 ? 20.234 5.73 6.84 1 96.25 205 TRP B C 1
ATOM 3341 O O . TRP B 1 205 ? 21.359 6.094 6.527 1 96.25 205 TRP B O 1
ATOM 3351 N N . THR B 1 206 ? 19.984 4.488 6.801 1 95.88 206 THR B N 1
ATOM 3352 C CA . THR B 1 206 ? 20.75 3.398 6.207 1 95.88 206 THR B CA 1
ATOM 3353 C C . THR B 1 206 ? 19.922 2.678 5.145 1 95.88 206 THR B C 1
ATOM 3355 O O . THR B 1 206 ? 18.703 2.58 5.258 1 95.88 206 THR B O 1
ATOM 3358 N N . LYS B 1 207 ? 20.531 2.277 4.273 1 96.12 207 LYS B N 1
ATOM 3359 C CA . LYS B 1 207 ? 19.891 1.613 3.139 1 96.12 207 LYS B CA 1
ATOM 3360 C C . LYS B 1 207 ? 20.422 0.196 2.961 1 96.12 207 LYS B C 1
ATOM 3362 O O . LYS B 1 207 ? 21.625 -0.044 3.117 1 96.12 207 LYS B O 1
ATOM 3367 N N . GLN B 1 208 ? 19.656 -0.672 2.535 1 96.19 208 GLN B N 1
ATOM 3368 C CA . GLN B 1 208 ? 20.016 -2.062 2.281 1 96.19 208 GLN B CA 1
ATOM 3369 C C . GLN B 1 208 ? 19.25 -2.619 1.082 1 96.19 208 GLN B C 1
ATOM 3371 O O . GLN B 1 208 ? 18.016 -2.529 1.027 1 96.19 208 GLN B O 1
ATOM 3376 N N . ARG B 1 209 ? 19.984 -3.02 0.18 1 96.94 209 ARG B N 1
ATOM 3377 C CA . ARG B 1 209 ? 19.359 -3.779 -0.895 1 96.94 209 ARG B CA 1
ATOM 3378 C C . ARG B 1 209 ? 18.859 -5.129 -0.392 1 96.94 209 ARG B C 1
ATOM 3380 O O . ARG B 1 209 ? 19.562 -5.82 0.349 1 96.94 209 ARG B O 1
ATOM 3387 N N . VAL B 1 210 ? 17.719 -5.484 -0.754 1 97.19 210 VAL B N 1
ATOM 3388 C CA . VAL B 1 210 ? 17.141 -6.766 -0.36 1 97.19 210 VAL B CA 1
ATOM 3389 C C . VAL B 1 210 ? 16.562 -7.473 -1.585 1 97.19 210 VAL B C 1
ATOM 3391 O O . VAL B 1 210 ? 16.453 -6.875 -2.66 1 97.19 210 VAL B O 1
ATOM 3394 N N . ASN B 1 211 ? 16.281 -8.758 -1.418 1 96.06 211 ASN B N 1
ATOM 3395 C CA . ASN B 1 211 ? 15.695 -9.516 -2.521 1 96.06 211 ASN B CA 1
ATOM 3396 C C . ASN B 1 211 ? 14.281 -9.055 -2.838 1 96.06 211 ASN B C 1
ATOM 3398 O O . ASN B 1 211 ? 13.461 -8.875 -1.932 1 96.06 211 ASN B O 1
ATOM 3402 N N . PRO B 1 212 ? 14.055 -8.805 -4.125 1 94.25 212 PRO B N 1
ATOM 3403 C CA . PRO B 1 212 ? 12.688 -8.43 -4.508 1 94.25 212 PRO B CA 1
ATOM 3404 C C . PRO B 1 212 ? 11.68 -9.547 -4.254 1 94.25 212 PRO B C 1
ATOM 3406 O O . PRO B 1 212 ? 12.047 -10.719 -4.199 1 94.25 212 PRO B O 1
#

Radius of gyration: 22.31 Å; Cα contacts (8 Å, |Δi|>4): 900; chains: 2; bounding box: 60×70×42 Å

Foldseek 3Di:
DPPVQPDDPVVVVVVLCVVCVPPPPQQWKKKWFDDPRHIDIDIFGFPDADDDDPDDPLWDDDPPHTDKTKTKFFCLDPVVVRCVVPQWMWIWRARVVQGKIKIFIFGKDKDFPPDPDPVQNVSQQVVLQPDWLVVNQVRQWDDGPPPDDDPTPDDTPGSCADPVRHHDGRDRGMIIIIGRGAKMWMWGDPDPTWIKIWGQDPVGIDIDTDDD/DPPVQPDDPVVVVVVLCVVCVPPPPQQWKKKWFDDPRHIDIDIFGFPDADDDDPDDPLWDDDPPHTDKTKTKFFCLDPVVVRCVVPQWMWIWRARVVQRKIKIFIFGKDKDFPPDPDVSQNVSLQVVLQPDWLVVQQVRQWDDGPPPDDDDTPDDGPGSCADPVRHHDGRDRRMIIIIGRGAKMWMWGDPDPTWIKMWGQDPVGIDMDTDDD

Nearest PDB structures (foldseek):
  2i51-assembly1_A  TM=8.883E-01  e=8.012E-19  Nostoc punctiforme PCC 73102
  2i51-assembly1_B  TM=9.080E-01  e=6.407E-18  Nostoc punctiforme PCC 73102
  2ou5-assembly1_B  TM=7.517E-01  e=1.416E-11  Jannaschia sp. CCS1
  1dnl-assembly1_A  TM=7.803E-01  e=9.056E-10  Escherichia coli K-12
  2i02-assembly1_A  TM=7.326E-01  e=1.384E-06  Nostoc punctiforme PCC 73102

InterPro domains:
  IPR012349 FMN-binding split barrel [G3DSA:2.30.110.10] (4-212)
  IPR024624 Pyridoxamine 5'-phosphate oxidase, Alr4036 family, FMN-binding domain [PF12766] (7-111)

Organism: NCBI:txid2856

Solvent-accessible surface area (backbone atoms only — not comparable to full-atom values): 22876 Å² total; per-residue (Å²): 125,62,78,61,80,74,51,52,71,64,59,50,47,54,53,54,50,62,76,31,67,84,43,83,63,59,47,50,28,36,43,23,32,29,53,96,76,32,29,41,53,43,79,45,60,57,69,51,54,43,70,55,62,89,84,40,94,82,49,48,60,51,96,90,30,55,54,28,38,26,34,65,46,52,55,69,34,68,67,51,63,24,33,78,79,39,35,47,26,17,33,29,41,72,38,72,91,66,39,30,37,40,29,38,32,21,44,50,44,78,39,41,80,79,50,81,49,63,68,58,43,49,50,32,49,51,50,54,70,68,51,50,39,71,61,42,32,68,49,58,50,74,60,52,46,70,38,73,57,58,87,69,79,56,82,62,46,67,51,31,22,46,98,87,65,44,72,53,77,73,47,73,34,41,21,31,31,32,36,44,66,38,33,37,42,39,37,34,66,52,84,80,59,40,24,38,42,35,39,54,53,99,92,39,76,46,76,42,58,21,27,95,119,59,76,63,76,70,49,50,70,63,57,49,47,52,52,53,51,62,74,33,68,84,43,84,64,62,46,50,28,34,42,24,31,30,54,94,76,31,29,42,50,43,79,46,57,56,70,51,54,43,73,54,62,87,87,36,94,81,48,47,62,52,96,90,29,55,54,28,38,26,36,65,46,51,56,67,32,69,66,49,62,23,34,76,80,39,36,48,25,19,33,29,40,70,39,72,90,65,39,30,37,38,28,39,29,21,45,51,44,76,40,40,78,77,49,81,51,62,68,57,42,49,50,34,50,50,50,55,69,68,50,52,39,70,61,43,33,66,49,60,51,76,62,51,44,69,38,75,58,59,85,66,78,56,85,62,47,70,48,31,22,48,95,84,64,47,70,53,75,77,49,71,36,44,22,31,29,32,36,43,67,37,33,36,40,38,37,32,68,51,82,80,58,37,24,36,39,34,38,56,52,97,90,41,76,47,74,41,59,22,28,94

Sequence (424 aa):
MSSDEEQSWRSLLEVSIAKSRKTRGSNYVQISTVEEGEPRCRTVVFRGFQKTPVHHDLFHELDEKPCLFKMCTDKRSKKVAQNAKQSVAEIVWWFPKSSEQYRVRGNLILVGGENEDRALEIARKELWGNISDPSRESFLGQVVPGEAYEKDNSIIPVGGRDDDGKVLVPPDNFLLMLLDPMDVDYLRLTGDQYRQVDSRGPSGWTKQRVNPMSSDEEQSWRSLLEVSIAKSRKTRGSNYVQISTVEEGEPRCRTVVFRGFQKTPVHHDLFHELDEKPCLFKMCTDKRSKKVAQNAKQSVAEIVWWFPKSSEQYRVRGNLILVGGENEDRALEIARKELWGNISDPSRESFLGQVVPGEAYEKDNSIIPVGGRDDDGKVLVPPDNFLLMLLDPMDVDYLRLTGDQYRQVDSRGPSGWTKQRVNP

Secondary structure (DSSP, 8-state):
--GGGG--HHHHHHHHHHHTTTSTTTTEEEEEEEETTEEEEEEEE---EEP--SS-TT--EETTEE-EEEEEEETTSHHHHHHHH--EEEEEEEETTTTEEEEEEEEEEEE-TT---HHHHHHHHHHHHHS-HHHHHTTT-SSPTTSBP--------GGGB-TTSPBPPPPTTEEEEEEEEEEEEEEE-SSS-EEEEEEEETTEEEEEEE--/--GGGG--HHHHHHHHHHHTTTSTTTTEEEEEEEETTEEEEEEEE---BPP--SS-TT--EETTEE--EEEEEETTSHHHHHHHH--EEEEEEEETTTTEEEEEEEEEEEE-TT---HHHHHHHHHHHHHS-HHHHHTTS-SSPTTSBP--------GGGB-TTSPBPPPPTTEEEEEEEEEEEEEEE-SSS-EEEEEEEETTEEEEEEB--

pLDDT: mean 94.03, std 7.82, range [45.88, 98.94]